Protein AF-A0A2N2JL51-F1 (afdb_monomer_lite)

Structure (mmCIF, N/CA/C/O backbone):
data_AF-A0A2N2JL51-F1
#
_entry.id   AF-A0A2N2JL51-F1
#
loop_
_atom_site.group_PDB
_atom_site.id
_atom_site.type_symbol
_atom_site.label_atom_id
_atom_site.label_alt_id
_atom_site.label_comp_id
_atom_site.label_asym_id
_atom_site.label_entity_id
_atom_site.label_seq_id
_atom_site.pdbx_PDB_ins_code
_atom_site.Cartn_x
_atom_site.Cartn_y
_atom_site.Cartn_z
_atom_site.occupancy
_atom_site.B_iso_or_equiv
_atom_site.auth_seq_id
_atom_site.auth_comp_id
_atom_site.auth_asym_id
_atom_site.auth_atom_id
_atom_site.pdbx_PDB_model_num
ATOM 1 N N . MET A 1 1 ? 64.565 2.485 -57.065 1.00 36.78 1 MET A N 1
ATOM 2 C CA . MET A 1 1 ? 64.416 1.059 -57.432 1.00 36.78 1 MET A CA 1
ATOM 3 C C . MET A 1 1 ? 64.479 0.222 -56.162 1.00 36.78 1 MET A C 1
ATOM 5 O O . MET A 1 1 ? 65.496 0.308 -55.495 1.00 36.78 1 MET A O 1
ATOM 9 N N . ARG A 1 2 ? 63.431 -0.587 -55.914 1.00 36.38 2 ARG A N 1
ATOM 10 C CA . ARG A 1 2 ? 63.357 -1.760 -55.004 1.00 36.38 2 ARG A CA 1
ATOM 11 C C . ARG A 1 2 ? 63.471 -1.480 -53.488 1.00 36.38 2 ARG A C 1
ATOM 13 O O . ARG A 1 2 ? 64.377 -0.791 -53.063 1.00 36.38 2 ARG A O 1
ATOM 20 N N . THR A 1 3 ? 62.627 -1.996 -52.593 1.00 43.41 3 THR A N 1
ATOM 21 C CA . THR A 1 3 ? 61.456 -2.893 -52.692 1.00 43.41 3 THR A CA 1
ATOM 22 C C . THR A 1 3 ? 60.742 -2.879 -51.337 1.00 43.41 3 THR A C 1
ATOM 24 O O . THR A 1 3 ? 61.367 -3.139 -50.314 1.00 43.41 3 THR A O 1
ATOM 27 N N . THR A 1 4 ? 59.436 -2.643 -51.347 1.00 49.88 4 THR A N 1
ATOM 28 C CA . THR A 1 4 ? 58.476 -2.969 -50.286 1.00 49.88 4 THR A CA 1
ATOM 29 C C . THR A 1 4 ? 58.159 -4.474 -50.321 1.00 49.88 4 THR A C 1
ATOM 31 O O . T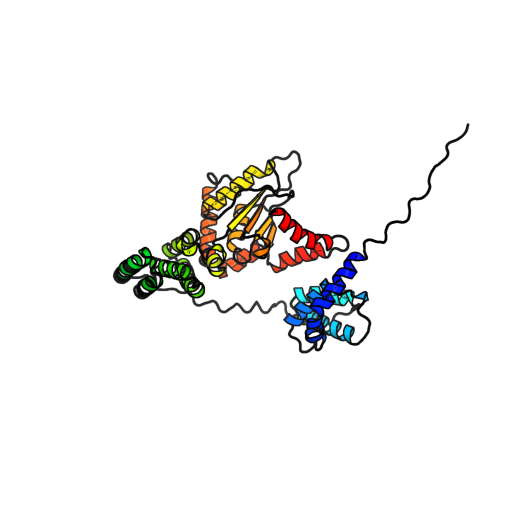HR A 1 4 ? 57.905 -5.022 -51.393 1.00 49.88 4 THR A O 1
ATOM 34 N N . ARG A 1 5 ? 58.168 -5.148 -49.163 1.00 48.03 5 ARG A N 1
ATOM 35 C CA . ARG A 1 5 ? 57.557 -6.476 -48.924 1.00 48.03 5 ARG A CA 1
ATOM 36 C C . ARG A 1 5 ? 56.893 -6.420 -47.543 1.00 48.03 5 ARG A C 1
ATOM 38 O O . ARG A 1 5 ? 57.585 -6.190 -46.562 1.00 48.03 5 ARG A O 1
ATOM 45 N N . THR A 1 6 ? 55.573 -6.278 -47.453 1.00 47.25 6 THR A N 1
ATOM 46 C CA . THR A 1 6 ? 54.541 -7.339 -47.414 1.00 47.25 6 THR A CA 1
ATOM 47 C C . THR A 1 6 ? 54.755 -8.347 -46.281 1.00 47.25 6 THR A C 1
ATOM 49 O O . THR A 1 6 ? 55.513 -9.300 -46.430 1.00 47.25 6 THR A O 1
ATOM 52 N N . LEU A 1 7 ? 54.029 -8.154 -45.176 1.00 35.88 7 LEU A N 1
ATOM 53 C CA . LEU A 1 7 ? 53.764 -9.163 -44.149 1.00 35.88 7 LEU A CA 1
ATOM 54 C C . LEU A 1 7 ? 52.253 -9.165 -43.893 1.00 35.88 7 LEU A C 1
ATOM 56 O O . LEU A 1 7 ? 51.702 -8.240 -43.305 1.00 35.88 7 LEU A O 1
ATOM 60 N N . LEU A 1 8 ? 51.591 -10.188 -44.422 1.00 40.94 8 LEU A N 1
ATOM 61 C CA . LEU A 1 8 ? 50.174 -10.488 -44.255 1.00 40.94 8 LEU A CA 1
ATOM 62 C C . LEU A 1 8 ? 50.117 -12.007 -44.101 1.00 40.94 8 LEU A C 1
ATOM 64 O O . LEU A 1 8 ? 50.312 -12.726 -45.077 1.00 40.94 8 LEU A O 1
ATOM 68 N N . ALA A 1 9 ? 49.945 -12.496 -42.874 1.00 38.00 9 ALA A N 1
ATOM 69 C CA . ALA A 1 9 ? 49.656 -13.901 -42.626 1.00 38.00 9 ALA A CA 1
ATOM 70 C C . ALA A 1 9 ? 48.946 -14.094 -41.277 1.00 38.00 9 ALA A C 1
ATOM 72 O O . ALA A 1 9 ? 49.481 -13.781 -40.217 1.00 38.00 9 ALA A O 1
ATOM 73 N N . THR A 1 10 ? 47.749 -14.676 -41.389 1.00 39.31 10 THR A N 1
ATOM 74 C CA . THR A 1 10 ? 47.102 -15.619 -40.460 1.00 39.31 10 THR A CA 1
ATOM 75 C C . THR A 1 10 ? 46.701 -15.145 -39.059 1.00 39.31 10 THR A C 1
ATOM 77 O O . THR A 1 10 ? 47.411 -15.358 -38.083 1.00 39.31 10 THR A O 1
ATOM 80 N N . ALA A 1 11 ? 45.455 -14.673 -38.950 1.00 37.19 11 ALA A N 1
ATOM 81 C CA . ALA A 1 11 ? 44.631 -14.808 -37.747 1.00 37.19 11 ALA A CA 1
ATOM 82 C C . ALA A 1 11 ? 43.211 -15.237 -38.157 1.00 37.19 11 ALA A C 1
ATOM 84 O O . ALA A 1 11 ? 42.345 -14.406 -38.412 1.00 37.19 11 ALA A O 1
ATOM 85 N N . ALA A 1 12 ? 42.981 -16.545 -38.276 1.00 45.06 12 ALA A N 1
ATOM 86 C CA . ALA A 1 12 ? 41.650 -17.111 -38.480 1.00 45.06 12 ALA A CA 1
ATOM 87 C C . ALA A 1 12 ? 41.613 -18.534 -37.914 1.00 45.06 12 ALA A C 1
ATOM 89 O O . ALA A 1 12 ? 41.977 -19.458 -38.623 1.00 45.06 12 ALA A O 1
ATOM 90 N N . THR A 1 13 ? 41.219 -18.666 -36.642 1.00 44.78 13 THR A N 1
ATOM 91 C CA . THR A 1 13 ? 40.458 -19.793 -36.051 1.00 44.78 13 THR A CA 1
ATOM 92 C C . THR A 1 13 ? 40.455 -19.638 -34.530 1.00 44.78 13 THR A C 1
ATOM 94 O O . THR A 1 13 ? 41.316 -20.187 -33.858 1.00 44.78 13 THR A O 1
ATOM 97 N N . LEU A 1 14 ? 39.505 -18.884 -33.970 1.00 39.34 14 LEU A N 1
ATOM 98 C CA . LEU A 1 14 ? 39.049 -19.066 -32.584 1.00 39.34 14 LEU A CA 1
ATOM 99 C C . LEU A 1 14 ? 37.713 -18.328 -32.416 1.00 39.34 14 LEU A C 1
ATOM 101 O O . LEU A 1 14 ? 37.650 -17.171 -32.017 1.00 39.34 14 LEU A O 1
ATOM 105 N N . GLY A 1 15 ? 36.626 -18.976 -32.825 1.00 39.81 15 GLY A N 1
ATOM 106 C CA . GLY A 1 15 ? 35.302 -18.356 -32.824 1.00 39.81 15 GLY A CA 1
ATOM 107 C C . GLY A 1 15 ? 34.184 -19.374 -32.985 1.00 39.81 15 GLY A C 1
ATOM 108 O O . GLY A 1 15 ? 33.362 -19.221 -33.876 1.00 39.81 15 GLY A O 1
ATOM 109 N N . ALA A 1 16 ? 34.184 -20.441 -32.179 1.00 41.47 16 ALA A N 1
ATOM 110 C CA . ALA A 1 16 ? 33.113 -21.446 -32.205 1.00 41.47 16 ALA A CA 1
ATOM 111 C C . ALA A 1 16 ? 32.874 -22.183 -30.867 1.00 41.47 16 ALA A C 1
ATOM 113 O O . ALA A 1 16 ? 32.281 -23.253 -30.872 1.00 41.47 16 ALA A O 1
ATOM 114 N N . LEU A 1 17 ? 33.314 -21.655 -29.713 1.00 41.62 17 LEU A N 1
ATOM 115 C CA . LEU A 1 17 ? 33.307 -22.427 -28.450 1.00 41.62 17 LEU A CA 1
ATOM 116 C C . LEU A 1 17 ? 32.529 -21.812 -27.273 1.00 41.62 17 LEU A C 1
ATOM 118 O O . LEU A 1 17 ? 32.626 -22.314 -26.161 1.00 41.62 17 LEU A O 1
ATOM 122 N N . VAL A 1 18 ? 31.715 -20.771 -27.489 1.00 43.12 18 VAL A N 1
ATOM 123 C CA . VAL A 1 18 ? 30.963 -20.115 -26.388 1.00 43.12 18 VAL A CA 1
ATOM 124 C C . VAL A 1 18 ? 29.450 -20.408 -26.407 1.00 43.12 18 VAL A C 1
ATOM 126 O O . VAL A 1 18 ? 28.757 -20.095 -25.449 1.00 43.12 18 VAL A O 1
ATOM 129 N N . LEU A 1 19 ? 28.919 -21.096 -27.426 1.00 42.19 19 LEU A N 1
ATOM 130 C CA . LEU A 1 19 ? 27.486 -21.447 -27.483 1.00 42.19 19 LEU A CA 1
ATOM 131 C C . LEU A 1 19 ? 27.122 -22.768 -26.770 1.00 42.19 19 LEU A C 1
ATOM 133 O O . LEU A 1 19 ? 25.945 -23.046 -26.581 1.00 42.19 19 LEU A O 1
ATOM 137 N N . GLY A 1 20 ? 28.102 -23.575 -26.341 1.00 45.81 20 GLY A N 1
ATOM 138 C CA . GLY A 1 20 ? 27.842 -24.895 -25.740 1.00 45.81 20 GLY A CA 1
ATOM 139 C C . GLY A 1 20 ? 27.508 -24.889 -24.241 1.00 45.81 20 GLY A C 1
ATOM 140 O O . GLY A 1 20 ? 26.856 -25.808 -23.752 1.00 45.81 20 GLY A O 1
ATOM 141 N N . ALA A 1 21 ? 27.925 -23.864 -23.488 1.00 52.28 21 ALA A N 1
ATOM 142 C CA . ALA A 1 21 ? 27.789 -23.869 -22.025 1.00 52.28 21 ALA A CA 1
ATOM 143 C C . ALA A 1 21 ? 26.347 -23.625 -21.537 1.00 52.28 21 ALA A C 1
ATOM 145 O O . ALA A 1 21 ? 25.979 -24.084 -20.453 1.00 52.28 21 ALA A O 1
ATOM 146 N N . THR A 1 22 ? 25.525 -22.935 -22.333 1.00 56.53 22 THR A N 1
ATOM 147 C CA . THR A 1 22 ? 24.141 -22.588 -21.973 1.00 56.53 22 THR A CA 1
ATOM 148 C C . THR A 1 22 ? 23.173 -23.753 -22.172 1.00 56.53 22 THR A C 1
ATOM 150 O O . THR A 1 22 ? 22.298 -23.951 -21.335 1.00 56.53 22 THR A O 1
ATOM 153 N N . ALA A 1 23 ? 23.361 -24.569 -23.215 1.00 59.94 23 ALA A N 1
ATOM 154 C CA . ALA A 1 23 ? 22.504 -25.728 -23.486 1.00 59.94 23 ALA A CA 1
ATOM 155 C C . ALA A 1 23 ? 22.634 -26.805 -22.391 1.00 59.94 23 ALA A C 1
ATOM 157 O O . ALA A 1 23 ? 21.638 -27.300 -21.869 1.00 59.94 23 ALA A O 1
ATOM 158 N N . ALA A 1 24 ? 23.865 -27.075 -21.937 1.00 64.75 24 ALA A N 1
ATOM 159 C CA . ALA A 1 24 ? 24.131 -28.074 -20.899 1.00 64.75 24 ALA A CA 1
ATOM 160 C C . ALA A 1 24 ? 23.534 -27.725 -19.517 1.00 64.75 24 ALA A C 1
ATOM 162 O O . ALA A 1 24 ? 23.278 -28.619 -18.712 1.00 64.75 24 ALA A O 1
ATOM 163 N N . HIS A 1 25 ? 23.324 -26.437 -19.215 1.00 67.44 25 HIS A N 1
ATOM 164 C CA . HIS A 1 25 ? 22.683 -26.007 -17.964 1.00 67.44 25 HIS A CA 1
ATOM 165 C C . HIS A 1 25 ? 21.154 -26.019 -18.054 1.00 67.44 25 HIS A C 1
ATOM 167 O O . HIS A 1 25 ? 20.496 -26.273 -17.047 1.00 67.44 25 HIS A O 1
ATOM 173 N N . ALA A 1 26 ? 20.593 -25.770 -19.240 1.00 70.25 26 ALA A N 1
ATOM 174 C CA . ALA A 1 26 ? 19.154 -25.839 -19.474 1.00 70.25 26 ALA A CA 1
ATOM 175 C C . ALA A 1 26 ? 18.635 -27.280 -19.306 1.00 70.25 26 ALA A C 1
ATOM 177 O O . ALA A 1 26 ? 17.744 -27.509 -18.488 1.00 70.25 26 ALA A O 1
ATOM 178 N N . SER A 1 27 ? 19.300 -28.253 -19.944 1.00 74.06 27 SER A N 1
ATOM 179 C CA . SER A 1 27 ? 18.948 -29.683 -19.877 1.00 74.06 27 SER A CA 1
ATOM 180 C C . SER A 1 27 ? 18.892 -30.223 -18.433 1.00 74.06 27 SER A C 1
ATOM 182 O O . SER A 1 27 ? 17.893 -30.806 -18.018 1.00 74.06 27 SER A O 1
ATOM 184 N N . LYS A 1 28 ? 19.878 -29.891 -17.583 1.00 80.81 28 LYS A N 1
ATOM 185 C CA . LYS A 1 28 ? 19.882 -30.313 -16.164 1.00 80.81 28 LYS A CA 1
ATOM 186 C C . LYS A 1 28 ? 18.713 -29.767 -15.340 1.00 80.81 28 LYS A C 1
ATOM 188 O O . LYS A 1 28 ? 18.294 -30.401 -14.372 1.00 80.81 28 LYS A O 1
ATOM 193 N N . ASN A 1 29 ? 18.222 -28.570 -15.661 1.00 77.25 29 ASN A N 1
ATOM 194 C CA . ASN A 1 29 ? 17.061 -28.008 -14.971 1.00 77.25 29 ASN A CA 1
ATOM 195 C C . ASN A 1 29 ? 15.773 -28.697 -15.425 1.00 77.25 29 ASN A C 1
ATOM 197 O O . ASN A 1 29 ? 14.886 -28.906 -14.598 1.00 77.25 29 ASN A O 1
ATOM 201 N N . TRP A 1 30 ? 15.689 -29.104 -16.694 1.00 87.12 30 TRP A N 1
ATOM 202 C CA . TRP A 1 30 ? 14.574 -29.921 -17.152 1.00 87.12 30 TRP A CA 1
ATOM 203 C C . TRP A 1 30 ? 14.532 -31.273 -16.437 1.00 87.12 30 TRP A C 1
ATOM 205 O O . TRP A 1 30 ? 13.491 -31.618 -15.897 1.00 87.12 30 TRP A O 1
ATOM 215 N N . ASP A 1 31 ? 15.653 -31.980 -16.293 1.00 86.06 31 ASP A N 1
ATOM 216 C CA . ASP A 1 31 ? 15.679 -33.257 -15.556 1.00 86.06 31 ASP A CA 1
ATOM 217 C C . ASP A 1 31 ? 15.156 -33.126 -14.116 1.00 86.06 31 ASP A C 1
ATOM 219 O O . ASP A 1 31 ? 14.521 -34.032 -13.575 1.00 86.06 31 ASP A O 1
ATOM 223 N N . LYS A 1 32 ? 15.410 -31.975 -13.482 1.00 83.50 32 LYS A N 1
ATOM 224 C CA . LYS A 1 32 ? 15.009 -31.710 -12.099 1.00 83.50 32 LYS A CA 1
ATOM 225 C C . LYS A 1 32 ? 13.526 -31.367 -11.950 1.00 83.50 32 LYS A C 1
ATOM 227 O O . LYS A 1 32 ? 12.932 -31.727 -10.937 1.00 83.50 32 LYS A O 1
ATOM 232 N N . TYR A 1 33 ? 12.950 -30.630 -12.899 1.00 79.25 33 TYR A N 1
ATOM 233 C CA . TYR A 1 33 ? 11.607 -30.049 -12.752 1.00 79.25 33 TYR A CA 1
ATOM 234 C C . TYR A 1 33 ? 10.585 -30.574 -13.776 1.00 79.25 33 TYR A C 1
ATOM 236 O O . TYR A 1 33 ? 9.382 -30.496 -13.546 1.00 79.25 33 TYR A O 1
ATOM 244 N N . GLY A 1 34 ? 11.044 -31.117 -14.899 1.00 85.38 34 GLY A N 1
ATOM 245 C CA . GLY A 1 34 ? 10.236 -31.579 -16.028 1.00 85.38 34 GLY A CA 1
ATOM 246 C C . GLY A 1 34 ? 9.493 -32.888 -15.774 1.00 85.38 34 GLY A C 1
ATOM 247 O O . GLY A 1 34 ? 8.445 -33.109 -16.375 1.00 85.38 34 GLY A O 1
ATOM 248 N N . GLY A 1 35 ? 9.953 -33.717 -14.828 1.00 88.81 35 GLY A N 1
ATOM 249 C CA . GLY A 1 35 ? 9.317 -35.004 -14.513 1.00 88.81 35 GLY A CA 1
ATOM 250 C C . GLY A 1 35 ? 7.835 -34.884 -14.136 1.00 88.81 35 GLY A C 1
ATOM 251 O O . GLY A 1 35 ? 7.012 -35.677 -14.595 1.00 88.81 35 GLY A O 1
ATOM 252 N N . ASP A 1 36 ? 7.465 -33.846 -13.382 1.00 87.75 36 ASP A N 1
ATOM 253 C CA . ASP A 1 36 ? 6.063 -33.576 -13.037 1.00 87.75 36 ASP A CA 1
ATOM 254 C C . ASP A 1 36 ? 5.238 -33.190 -14.273 1.00 87.75 36 ASP A C 1
ATOM 256 O O . ASP A 1 36 ? 4.070 -33.562 -14.395 1.00 87.75 36 ASP A O 1
ATOM 260 N N . CYS A 1 37 ? 5.843 -32.474 -15.222 1.00 92.56 37 CYS A N 1
ATOM 261 C CA . CYS A 1 37 ? 5.200 -32.108 -16.478 1.00 92.56 37 CYS A CA 1
ATOM 262 C C . CYS A 1 37 ? 5.008 -33.316 -17.396 1.00 92.56 37 CYS A C 1
ATOM 264 O O . CYS A 1 37 ? 3.926 -33.478 -17.966 1.00 92.56 37 CYS A O 1
ATOM 266 N N . ASP A 1 38 ? 5.995 -34.207 -17.454 1.00 92.56 38 ASP A N 1
ATOM 267 C CA . ASP A 1 38 ? 5.938 -35.441 -18.235 1.00 92.56 38 ASP A CA 1
ATOM 268 C C . ASP A 1 38 ? 4.896 -36.428 -17.702 1.00 92.56 38 ASP A C 1
ATOM 270 O O . ASP A 1 38 ? 4.267 -37.137 -18.490 1.00 92.56 38 ASP A O 1
ATOM 274 N N . GLN A 1 39 ? 4.689 -36.472 -16.381 1.00 90.38 39 GLN A N 1
ATOM 275 C CA . GLN A 1 39 ? 3.696 -37.347 -15.748 1.00 90.38 39 GLN A CA 1
ATOM 276 C C . GLN A 1 39 ? 2.293 -36.737 -15.659 1.00 90.38 39 GLN A C 1
ATOM 278 O O . GLN A 1 39 ? 1.328 -37.491 -15.515 1.00 90.38 39 GLN A O 1
ATOM 283 N N . ALA A 1 40 ? 2.166 -35.412 -15.760 1.00 91.00 40 ALA A N 1
ATOM 284 C CA . ALA A 1 40 ? 0.887 -34.712 -15.720 1.00 91.00 40 ALA A CA 1
ATOM 285 C C . ALA A 1 40 ? 0.507 -34.146 -17.096 1.00 91.00 40 ALA A C 1
ATOM 287 O O . ALA A 1 40 ? -0.172 -34.817 -17.876 1.00 91.00 40 ALA A O 1
ATOM 288 N N . ALA A 1 41 ? 0.949 -32.920 -17.396 1.00 93.25 41 ALA A N 1
ATOM 289 C CA . ALA A 1 41 ? 0.523 -32.151 -18.566 1.00 93.25 41 ALA A CA 1
ATOM 290 C C . ALA A 1 41 ? 0.774 -32.878 -19.894 1.00 93.25 41 ALA A C 1
ATOM 292 O O . ALA A 1 41 ? -0.083 -32.853 -20.772 1.00 93.25 41 ALA A O 1
ATOM 293 N N . PHE A 1 42 ? 1.923 -33.543 -20.038 1.00 95.75 42 PHE A N 1
ATOM 294 C CA . PHE A 1 42 ? 2.327 -34.200 -21.283 1.00 95.75 42 PHE A CA 1
ATOM 295 C C . PHE A 1 42 ? 2.018 -35.699 -21.303 1.00 95.75 42 PHE A C 1
ATOM 297 O O . PHE A 1 42 ? 2.192 -36.351 -22.327 1.00 95.75 42 PHE A O 1
ATOM 304 N N . LYS A 1 43 ? 1.545 -36.292 -20.202 1.00 95.94 43 LYS A N 1
ATOM 305 C CA . LYS A 1 43 ? 1.073 -37.685 -20.218 1.00 95.94 43 LYS A CA 1
ATOM 306 C C . LYS A 1 43 ? -0.291 -37.801 -20.878 1.00 95.94 43 LYS A C 1
ATOM 308 O O . LYS A 1 43 ? -0.485 -38.659 -21.733 1.00 95.94 43 LYS A O 1
ATOM 313 N N . SER A 1 44 ? -1.192 -36.904 -20.488 1.00 95.38 44 SER A N 1
ATOM 314 C CA . SER A 1 44 ? -2.586 -36.890 -20.925 1.00 95.38 44 SER A CA 1
ATOM 315 C C . SER A 1 44 ? -3.008 -35.455 -21.262 1.00 95.38 44 SER A C 1
ATOM 317 O O . SER A 1 44 ? -3.777 -34.844 -20.509 1.00 95.38 44 SER A O 1
ATOM 319 N N . PRO A 1 45 ? -2.486 -34.891 -22.369 1.00 96.12 45 PRO A N 1
ATOM 320 C CA . PRO A 1 45 ? -2.686 -33.486 -22.716 1.00 96.12 45 PRO A CA 1
ATOM 321 C C . PRO A 1 45 ? -4.155 -33.109 -22.895 1.00 96.12 45 PRO A C 1
ATOM 323 O O . PRO A 1 45 ? -4.519 -31.981 -22.587 1.00 96.12 45 PRO A O 1
ATOM 326 N N . ASP A 1 46 ? -5.016 -34.042 -23.300 1.00 95.38 46 ASP A N 1
ATOM 327 C CA . ASP A 1 46 ? -6.445 -33.784 -23.519 1.00 95.38 46 ASP A CA 1
ATOM 328 C C . ASP A 1 46 ? -7.234 -33.573 -22.219 1.00 95.38 46 ASP A C 1
ATOM 330 O O . ASP A 1 46 ? -8.251 -32.883 -22.210 1.00 95.38 46 ASP A O 1
ATOM 334 N N . THR A 1 47 ? -6.761 -34.138 -21.104 1.00 94.31 47 THR A N 1
ATOM 335 C CA . THR A 1 47 ? -7.473 -34.118 -19.815 1.00 94.31 47 THR A CA 1
ATOM 336 C C . THR A 1 47 ? -6.802 -33.251 -18.757 1.00 94.31 47 THR A C 1
ATOM 338 O O . THR A 1 47 ? -7.409 -32.972 -17.727 1.00 94.31 47 THR A O 1
ATOM 341 N N . ALA A 1 48 ? -5.550 -32.838 -18.967 1.00 93.81 48 ALA A N 1
ATOM 342 C CA . ALA A 1 48 ? -4.832 -32.004 -18.009 1.00 93.81 48 ALA A CA 1
ATOM 343 C C . ALA A 1 48 ? -5.499 -30.623 -17.834 1.00 93.81 48 ALA A C 1
ATOM 345 O O . ALA A 1 48 ? -6.112 -30.087 -18.757 1.00 93.81 48 ALA A O 1
ATOM 346 N N . ASP A 1 49 ? -5.388 -30.023 -16.651 1.00 93.56 49 ASP A N 1
ATOM 347 C CA . ASP A 1 49 ? -5.859 -28.651 -16.432 1.00 93.56 49 ASP A CA 1
ATOM 348 C C . ASP A 1 49 ? -5.026 -27.667 -17.275 1.00 93.56 49 ASP A C 1
ATOM 350 O O . ASP A 1 49 ? -3.796 -27.774 -17.326 1.00 93.56 49 ASP A O 1
ATOM 354 N N . ILE A 1 50 ? -5.677 -26.699 -17.929 1.00 94.19 50 ILE A N 1
ATOM 355 C CA . ILE A 1 50 ? -4.999 -25.762 -18.836 1.00 94.19 50 ILE A CA 1
ATOM 356 C C . ILE A 1 50 ? -3.923 -24.932 -18.124 1.00 94.19 50 ILE A C 1
ATOM 358 O O . ILE A 1 50 ? -2.885 -24.654 -18.714 1.00 94.19 50 ILE A O 1
ATOM 362 N N . LYS A 1 51 ? -4.099 -24.613 -16.834 1.00 89.12 51 LYS A N 1
ATOM 363 C CA . LYS A 1 51 ? -3.101 -23.890 -16.029 1.00 89.12 51 LYS A CA 1
ATOM 364 C C . LYS A 1 51 ? -1.878 -24.753 -15.738 1.00 89.12 51 LYS A C 1
ATOM 366 O O . LYS A 1 51 ? -0.761 -24.243 -15.656 1.00 89.12 51 LYS A O 1
ATOM 371 N N . VAL A 1 52 ? -2.075 -26.064 -15.583 1.00 92.94 52 VAL A N 1
ATOM 372 C CA . VAL A 1 52 ? -0.974 -27.022 -15.412 1.00 92.94 52 VAL A CA 1
ATOM 373 C C . VAL A 1 52 ? -0.195 -27.153 -16.719 1.00 92.94 52 VAL A C 1
ATOM 375 O O . VAL A 1 52 ? 1.034 -27.113 -16.683 1.00 92.94 52 VAL A O 1
ATOM 378 N N . ILE A 1 53 ? -0.892 -27.222 -17.861 1.00 95.88 53 ILE A N 1
ATOM 379 C CA . ILE A 1 53 ? -0.261 -27.185 -19.186 1.00 95.88 53 ILE A CA 1
ATOM 380 C C . ILE A 1 53 ? 0.520 -25.877 -19.361 1.00 95.88 53 ILE A C 1
ATOM 382 O O . ILE A 1 53 ? 1.706 -25.939 -19.664 1.00 95.88 53 ILE A O 1
ATOM 386 N N . ALA A 1 54 ? -0.084 -24.716 -19.092 1.00 94.50 54 ALA A N 1
ATOM 387 C CA . ALA A 1 54 ? 0.555 -23.402 -19.205 1.00 94.50 54 ALA A CA 1
ATOM 388 C C . ALA A 1 54 ? 1.883 -23.329 -18.441 1.00 94.50 54 ALA A C 1
ATOM 390 O O . ALA A 1 54 ? 2.929 -23.006 -19.007 1.00 94.50 54 ALA A O 1
ATOM 391 N N . ARG A 1 55 ? 1.863 -23.712 -17.157 1.00 92.25 55 ARG A N 1
ATOM 392 C CA . ARG A 1 55 ? 3.067 -23.778 -16.319 1.00 92.25 55 ARG A CA 1
ATOM 393 C C . ARG A 1 55 ? 4.131 -24.691 -16.932 1.00 92.25 55 ARG A C 1
ATOM 395 O O . ARG A 1 55 ? 5.297 -24.310 -16.995 1.00 92.25 55 ARG A O 1
ATOM 402 N N . CYS A 1 56 ? 3.730 -25.877 -17.381 1.00 95.06 56 CYS A N 1
ATOM 403 C CA . CYS A 1 56 ? 4.645 -26.863 -17.943 1.00 95.06 56 CYS A CA 1
ATOM 404 C C . CYS A 1 56 ? 5.239 -26.443 -19.284 1.00 95.06 56 CYS A C 1
ATOM 406 O O . CYS A 1 56 ? 6.426 -26.654 -19.501 1.00 95.06 56 CYS A O 1
ATOM 408 N N . VAL A 1 57 ? 4.464 -25.796 -20.153 1.00 95.56 57 VAL A N 1
ATOM 409 C CA . VAL A 1 57 ? 4.961 -25.280 -21.432 1.00 95.56 57 VAL A CA 1
ATOM 410 C C . VAL A 1 57 ? 5.951 -24.139 -21.217 1.00 95.56 57 VAL A C 1
ATOM 412 O O . VAL A 1 57 ? 6.988 -24.133 -21.868 1.00 95.56 57 VAL A O 1
ATOM 415 N N . ARG A 1 58 ? 5.709 -23.225 -20.268 1.00 90.19 58 ARG A N 1
ATOM 416 C CA . ARG A 1 58 ? 6.679 -22.162 -19.933 1.00 90.19 58 ARG A CA 1
ATOM 417 C C . ARG A 1 58 ? 7.996 -22.736 -19.408 1.00 90.19 58 ARG A C 1
ATOM 419 O O . ARG A 1 58 ? 9.066 -22.291 -19.805 1.00 90.19 58 ARG A O 1
ATOM 426 N N . MET A 1 59 ? 7.929 -23.754 -18.548 1.00 86.62 59 MET A N 1
ATOM 427 C CA . MET A 1 59 ? 9.128 -24.468 -18.090 1.00 86.62 59 MET A CA 1
ATOM 428 C C . MET A 1 59 ? 9.837 -25.203 -19.230 1.00 86.62 59 MET A C 1
ATOM 430 O O . MET A 1 59 ? 11.064 -25.211 -19.284 1.00 86.62 59 MET A O 1
ATOM 434 N N . TRP A 1 60 ? 9.071 -25.825 -20.124 1.00 93.38 60 TRP A N 1
ATOM 435 C CA . TRP A 1 60 ? 9.601 -26.552 -21.270 1.00 93.38 60 TRP A CA 1
ATOM 436 C C . TRP A 1 60 ? 10.311 -25.602 -22.234 1.00 93.38 60 TRP A C 1
ATOM 438 O O . TRP A 1 60 ? 11.439 -25.866 -22.623 1.00 93.38 60 TRP A O 1
ATOM 448 N N . GLU A 1 61 ? 9.714 -24.452 -22.544 1.00 89.44 61 GLU A N 1
ATOM 449 C CA . GLU A 1 61 ? 10.320 -23.422 -23.395 1.00 89.44 61 GLU A CA 1
ATOM 450 C C . GLU A 1 61 ? 11.647 -22.919 -22.797 1.00 89.44 61 GLU A C 1
ATOM 452 O O . GLU A 1 61 ? 12.665 -22.870 -23.497 1.00 89.44 61 GLU A O 1
ATOM 457 N N . ALA A 1 62 ? 11.650 -22.670 -21.481 1.00 84.50 62 ALA A N 1
ATOM 458 C CA . ALA A 1 62 ? 12.796 -22.137 -20.754 1.00 84.50 62 ALA A CA 1
ATOM 459 C C . ALA A 1 62 ? 13.971 -23.120 -20.612 1.00 84.50 62 ALA A C 1
ATOM 461 O O . ALA A 1 62 ? 15.125 -22.685 -20.560 1.00 84.50 62 ALA A O 1
ATOM 462 N N . TYR A 1 63 ? 13.701 -24.425 -20.491 1.00 87.56 63 TYR A N 1
ATOM 463 C CA . TYR A 1 63 ? 14.718 -25.405 -20.089 1.00 87.56 63 TYR A CA 1
ATOM 464 C C . TYR A 1 63 ? 14.938 -26.556 -21.072 1.00 87.56 63 TYR A C 1
ATOM 466 O O . TYR A 1 63 ? 16.033 -27.118 -21.078 1.00 87.56 63 TYR A O 1
ATOM 474 N N . GLN A 1 64 ? 13.960 -26.909 -21.909 1.00 88.88 64 GLN A N 1
ATOM 475 C CA . GLN A 1 64 ? 14.109 -28.036 -22.824 1.00 88.88 64 GLN A CA 1
ATOM 476 C C . GLN A 1 64 ? 14.935 -27.655 -24.058 1.00 88.88 64 GLN A C 1
ATOM 478 O O . GLN A 1 64 ? 14.634 -26.700 -24.785 1.00 88.88 64 GLN A O 1
ATOM 483 N N . ASP A 1 65 ? 15.947 -28.472 -24.354 1.00 87.81 65 ASP A N 1
ATOM 484 C CA . ASP A 1 65 ? 16.606 -28.450 -25.655 1.00 87.81 65 ASP A CA 1
ATOM 485 C C . ASP A 1 65 ? 15.747 -29.203 -26.679 1.00 87.81 65 ASP A C 1
ATOM 487 O O . ASP A 1 65 ? 15.544 -30.417 -26.609 1.00 87.81 65 ASP A O 1
ATOM 491 N N . VAL A 1 66 ? 15.218 -28.462 -27.650 1.00 86.88 66 VAL A N 1
ATOM 492 C CA . VAL A 1 66 ? 14.316 -29.004 -28.672 1.00 86.88 66 VAL A CA 1
ATOM 493 C C . VAL A 1 66 ? 15.041 -29.942 -29.636 1.00 86.88 66 VAL A C 1
ATOM 495 O O . VAL A 1 66 ? 14.408 -30.821 -30.215 1.00 86.88 66 VAL A O 1
ATOM 498 N N . SER A 1 67 ? 16.366 -29.816 -29.771 1.00 83.69 67 SER A N 1
ATOM 499 C CA . SER A 1 67 ? 17.164 -30.738 -30.587 1.00 83.69 67 SER A CA 1
ATOM 500 C C . SER A 1 67 ? 17.248 -32.147 -29.986 1.00 83.69 67 SER A C 1
ATOM 502 O O . SER A 1 67 ? 17.441 -33.117 -30.719 1.00 83.69 67 SER A O 1
ATOM 504 N N . GLU A 1 68 ? 17.030 -32.280 -28.674 1.00 86.88 68 GLU A N 1
ATOM 505 C CA . GLU A 1 68 ? 16.992 -33.567 -27.972 1.00 86.88 68 GLU A CA 1
ATOM 506 C C . GLU A 1 68 ? 15.611 -34.239 -28.041 1.00 86.88 68 GLU A C 1
ATOM 508 O O . GLU A 1 68 ? 15.475 -35.435 -27.766 1.00 86.88 68 GLU A O 1
ATOM 513 N N . VAL A 1 69 ? 14.577 -33.501 -28.460 1.00 88.38 69 VAL A N 1
ATOM 514 C CA . VAL A 1 69 ? 13.209 -34.014 -28.588 1.00 88.38 69 VAL A CA 1
ATOM 515 C C . VAL A 1 69 ? 13.071 -34.778 -29.902 1.00 88.38 69 VAL A C 1
ATOM 517 O O . VAL A 1 69 ? 12.704 -34.239 -30.948 1.00 88.38 69 VAL A O 1
ATOM 520 N N . LYS A 1 70 ? 13.391 -36.071 -29.835 1.00 89.56 70 LYS A N 1
ATOM 521 C CA . LYS A 1 70 ? 13.288 -37.000 -30.966 1.00 89.56 70 LYS A CA 1
ATOM 522 C C . LYS A 1 70 ? 11.839 -37.189 -31.403 1.00 89.56 70 LYS A C 1
ATOM 524 O O . LYS A 1 70 ? 10.922 -37.181 -30.581 1.00 89.56 70 LYS A O 1
ATOM 529 N N . ASP A 1 71 ? 11.652 -37.424 -32.698 1.00 89.44 71 ASP A N 1
ATOM 530 C CA . ASP A 1 71 ? 10.356 -37.833 -33.231 1.00 89.44 71 ASP A CA 1
ATOM 531 C C . ASP A 1 71 ? 9.889 -39.135 -32.562 1.00 89.44 71 ASP A C 1
ATOM 533 O O . ASP A 1 71 ? 10.668 -40.071 -32.366 1.00 89.44 71 ASP A O 1
ATOM 537 N N . GLY A 1 72 ? 8.615 -39.176 -32.173 1.00 92.44 72 GLY A N 1
ATOM 538 C CA . GLY A 1 72 ? 8.021 -40.295 -31.448 1.00 92.44 72 GLY A CA 1
ATOM 539 C C . GLY A 1 72 ? 6.872 -39.864 -30.540 1.00 92.44 72 GLY A C 1
ATOM 540 O O . GLY A 1 72 ? 6.471 -38.700 -30.530 1.00 92.44 72 GLY A O 1
ATOM 541 N N . ASP A 1 73 ? 6.371 -40.816 -29.750 1.00 92.31 73 ASP A N 1
ATOM 542 C CA . ASP A 1 73 ? 5.203 -40.643 -28.873 1.00 92.31 73 ASP A CA 1
ATOM 543 C C . ASP A 1 73 ? 5.331 -39.437 -27.928 1.00 92.31 73 ASP A C 1
ATOM 545 O O . ASP A 1 73 ? 4.405 -38.642 -27.788 1.00 92.31 73 ASP A O 1
ATOM 549 N N . TYR A 1 74 ? 6.509 -39.253 -27.328 1.00 94.31 74 TYR A N 1
ATOM 550 C CA . TYR A 1 74 ? 6.745 -38.136 -26.418 1.00 94.31 74 TYR A CA 1
ATOM 551 C C . TYR A 1 74 ? 6.571 -36.777 -27.108 1.00 94.31 74 TYR A C 1
ATOM 553 O O . TYR A 1 74 ? 5.800 -35.942 -26.636 1.00 94.31 74 TYR A O 1
ATOM 561 N N . LYS A 1 75 ? 7.229 -36.573 -28.259 1.00 95.12 75 LYS A N 1
ATOM 562 C CA . LYS A 1 75 ? 7.120 -35.329 -29.031 1.00 95.12 75 LYS A CA 1
ATOM 563 C C . LYS A 1 75 ? 5.676 -35.060 -29.439 1.00 95.12 75 LYS A C 1
ATOM 565 O O . LYS A 1 75 ? 5.220 -33.930 -29.309 1.00 95.12 75 LYS A O 1
ATOM 570 N N . SER A 1 76 ? 4.943 -36.086 -29.873 1.00 95.81 76 SER A N 1
ATOM 571 C CA . SER A 1 76 ? 3.526 -35.960 -30.225 1.00 95.81 76 SER A CA 1
ATOM 572 C C . SER A 1 76 ? 2.668 -35.503 -29.045 1.00 95.81 76 SER A C 1
ATOM 574 O O . SER A 1 76 ? 1.833 -34.619 -29.216 1.00 95.81 76 SER A O 1
ATOM 576 N N . ARG A 1 77 ? 2.896 -36.036 -27.837 1.00 96.62 77 ARG A N 1
ATOM 577 C CA . ARG A 1 77 ? 2.151 -35.616 -26.641 1.00 96.62 77 ARG A CA 1
ATOM 578 C C . ARG A 1 77 ? 2.494 -34.197 -26.186 1.00 96.62 77 ARG A C 1
ATOM 580 O O . ARG A 1 77 ? 1.596 -33.455 -25.794 1.00 96.62 77 ARG A O 1
ATOM 587 N N . VAL A 1 78 ? 3.766 -33.804 -26.270 1.00 96.31 78 VAL A N 1
ATOM 588 C CA . VAL A 1 78 ? 4.203 -32.425 -25.990 1.00 96.31 78 VAL A CA 1
ATOM 589 C C . VAL A 1 78 ? 3.576 -31.453 -26.991 1.00 96.31 78 VAL A C 1
ATOM 591 O O . VAL A 1 78 ? 2.990 -30.456 -26.578 1.00 96.31 78 VAL A O 1
ATOM 594 N N . VAL A 1 79 ? 3.624 -31.766 -28.292 1.00 96.94 79 VAL A N 1
ATOM 595 C CA . VAL A 1 79 ? 2.965 -30.967 -29.339 1.00 96.94 79 VAL A CA 1
ATOM 596 C C . VAL A 1 79 ? 1.473 -30.834 -29.050 1.00 96.94 79 VAL A C 1
ATOM 598 O O . VAL A 1 79 ? 0.983 -29.713 -29.011 1.00 96.94 79 VAL A O 1
ATOM 601 N N . ALA A 1 80 ? 0.772 -31.930 -28.746 1.00 96.88 80 ALA A N 1
ATOM 602 C CA . ALA A 1 80 ? -0.656 -31.891 -28.429 1.00 96.88 80 ALA A CA 1
ATOM 603 C C . ALA A 1 80 ? -0.969 -31.008 -27.205 1.00 96.88 80 ALA A C 1
ATOM 605 O O . ALA A 1 80 ? -1.923 -30.230 -27.225 1.00 96.88 80 ALA A O 1
ATOM 606 N N . ALA A 1 81 ? -0.145 -31.067 -26.151 1.00 97.31 81 ALA A N 1
ATOM 607 C CA . ALA A 1 81 ? -0.295 -30.200 -24.983 1.00 97.31 81 ALA A CA 1
ATOM 608 C C . ALA A 1 81 ? -0.139 -28.718 -25.350 1.00 97.31 81 ALA A C 1
ATOM 610 O O . ALA A 1 81 ? -0.948 -27.884 -24.941 1.00 97.31 81 ALA A O 1
ATOM 611 N N . ILE A 1 82 ? 0.890 -28.389 -26.135 1.00 97.44 82 ILE A N 1
ATOM 612 C CA . ILE A 1 82 ? 1.180 -27.012 -26.533 1.00 97.44 82 ILE A CA 1
ATOM 613 C C . ILE A 1 82 ? 0.135 -26.501 -27.537 1.00 97.44 82 ILE A C 1
ATOM 615 O O . ILE A 1 82 ? -0.307 -25.366 -27.418 1.00 97.44 82 ILE A O 1
ATOM 619 N N . GLU A 1 83 ? -0.330 -27.318 -28.482 1.00 96.44 83 GLU A N 1
ATOM 620 C CA . GLU A 1 83 ? -1.444 -26.973 -29.377 1.00 96.44 83 GLU A CA 1
ATOM 621 C C . GLU A 1 83 ? -2.725 -26.705 -28.591 1.00 96.44 83 GLU A C 1
ATOM 623 O O . GLU A 1 83 ? -3.429 -25.730 -28.858 1.00 96.44 83 GLU A O 1
ATOM 628 N N . ARG A 1 84 ? -3.008 -27.512 -27.565 1.00 94.75 84 ARG A N 1
ATOM 629 C CA . ARG A 1 84 ? -4.145 -27.263 -26.681 1.00 94.75 84 ARG A CA 1
ATOM 630 C C . ARG A 1 84 ? -3.982 -25.958 -25.909 1.00 94.75 84 ARG A C 1
ATOM 632 O O . ARG A 1 84 ? -4.950 -25.206 -25.809 1.00 94.75 84 ARG A O 1
ATOM 639 N N . LEU A 1 85 ? -2.781 -25.661 -25.413 1.00 94.81 85 LEU A N 1
ATOM 640 C CA . LEU A 1 85 ? -2.475 -24.371 -24.794 1.00 94.81 85 LEU A CA 1
ATOM 641 C C . LEU A 1 85 ? -2.643 -23.213 -25.780 1.00 94.81 85 LEU A C 1
ATOM 643 O O . LEU A 1 85 ? -3.208 -22.188 -25.425 1.00 94.81 85 LEU A O 1
ATOM 647 N N . TYR A 1 86 ? -2.231 -23.393 -27.032 1.00 93.94 86 TYR A N 1
ATOM 648 C CA . TYR A 1 86 ? -2.423 -22.404 -28.084 1.00 93.94 86 TYR A CA 1
ATOM 649 C C . TYR A 1 86 ? -3.907 -22.117 -28.334 1.00 93.94 86 TYR A C 1
ATOM 651 O O . TYR A 1 86 ? -4.309 -20.960 -28.455 1.00 93.94 86 TYR A O 1
ATOM 659 N N . VAL A 1 87 ? -4.734 -23.163 -28.393 1.00 92.62 87 VAL A N 1
ATOM 660 C CA . VAL A 1 87 ? -6.170 -23.047 -28.680 1.00 92.62 87 VAL A CA 1
ATOM 661 C C . VAL A 1 87 ? -6.968 -22.532 -27.480 1.00 92.62 87 VAL A C 1
ATOM 663 O O . VAL A 1 87 ? -7.849 -21.697 -27.662 1.00 92.62 87 VAL A O 1
ATOM 666 N N . GLN A 1 88 ? -6.693 -23.038 -26.276 1.00 90.88 88 GLN A N 1
ATOM 667 C CA . GLN A 1 88 ? -7.526 -22.830 -25.081 1.00 90.88 88 GLN A CA 1
ATOM 668 C C . GLN A 1 88 ? -6.920 -21.856 -24.065 1.00 90.88 88 GLN A C 1
ATOM 670 O O . GLN A 1 88 ? -7.633 -21.395 -23.174 1.00 90.88 88 GLN A O 1
ATOM 675 N N . GLY A 1 89 ? -5.621 -21.576 -24.161 1.00 90.38 89 GLY A N 1
ATOM 676 C CA . GLY A 1 89 ? -4.940 -20.607 -23.315 1.00 90.38 89 GLY A CA 1
ATOM 677 C C . GLY A 1 89 ? -5.347 -19.174 -23.644 1.00 90.38 89 GLY A C 1
ATOM 678 O O . GLY A 1 89 ? -5.869 -18.869 -24.726 1.00 90.38 89 GLY A O 1
ATOM 679 N N . ASP A 1 90 ? -5.082 -18.283 -22.692 1.00 86.06 90 ASP A N 1
ATOM 680 C CA . ASP A 1 90 ? -5.177 -16.848 -22.938 1.00 86.06 90 ASP A CA 1
ATOM 681 C C . ASP A 1 90 ? -4.172 -16.401 -24.019 1.00 86.06 90 ASP A C 1
ATOM 683 O O . ASP A 1 90 ? -3.403 -17.192 -24.570 1.00 86.06 90 ASP A O 1
ATOM 687 N N . ASP A 1 91 ? -4.214 -15.127 -24.403 1.00 83.06 91 ASP A N 1
ATOM 688 C CA . ASP A 1 91 ? -3.352 -14.618 -25.474 1.00 83.06 91 ASP A CA 1
ATOM 689 C C . ASP A 1 91 ? -1.855 -14.746 -25.155 1.00 83.06 91 ASP A C 1
ATOM 691 O O . ASP A 1 91 ? -1.062 -14.979 -26.073 1.00 83.06 91 ASP A O 1
ATOM 695 N N . LYS A 1 92 ? -1.476 -14.685 -23.870 1.00 81.75 92 LYS A N 1
ATOM 696 C CA . LYS A 1 92 ? -0.092 -14.867 -23.423 1.00 81.75 92 LYS A CA 1
ATOM 697 C C . LYS A 1 92 ? 0.333 -16.319 -23.594 1.00 81.75 92 LYS A C 1
ATOM 699 O O . LYS A 1 92 ? 1.334 -16.603 -24.251 1.00 81.75 92 LYS A O 1
ATOM 704 N N . ASP A 1 93 ? -0.456 -17.243 -23.063 1.00 92.25 93 ASP A N 1
ATOM 705 C CA . ASP A 1 93 ? -0.214 -18.675 -23.188 1.00 92.25 93 ASP A CA 1
ATOM 706 C C . ASP A 1 93 ? -0.184 -19.123 -24.650 1.00 92.25 93 ASP A C 1
ATOM 708 O O . ASP A 1 93 ? 0.659 -19.936 -25.030 1.00 92.25 93 ASP A O 1
ATOM 712 N N . ALA A 1 94 ? -1.028 -18.537 -25.499 1.00 92.25 94 ALA A N 1
ATOM 713 C CA . ALA A 1 94 ? -1.005 -18.797 -26.929 1.00 92.25 94 ALA A CA 1
ATOM 714 C C . ALA A 1 94 ? 0.248 -18.245 -27.624 1.00 92.25 94 ALA A C 1
ATOM 716 O O . ALA A 1 94 ? 0.756 -18.882 -28.548 1.00 92.25 94 ALA A O 1
ATOM 717 N N . SER A 1 95 ? 0.776 -17.095 -27.195 1.00 87.75 95 SER A N 1
ATOM 718 C CA . SER A 1 95 ? 2.042 -16.565 -27.717 1.00 87.75 95 SER A CA 1
ATOM 719 C C . SER A 1 95 ? 3.213 -17.499 -27.388 1.00 87.75 95 SER A C 1
ATOM 721 O O . SER A 1 95 ? 3.927 -17.944 -28.293 1.00 87.75 95 SER A O 1
ATOM 723 N N . VAL A 1 96 ? 3.335 -17.899 -26.116 1.00 90.25 96 VAL A N 1
ATOM 724 C CA . VAL A 1 96 ? 4.359 -18.856 -25.660 1.00 90.25 96 VAL A CA 1
ATOM 725 C C . VAL A 1 96 ? 4.210 -20.191 -26.394 1.00 90.25 96 VAL A C 1
ATOM 727 O O . VAL A 1 96 ? 5.181 -20.733 -26.927 1.00 90.25 96 VAL A O 1
ATOM 730 N N . ALA A 1 97 ? 2.980 -20.702 -26.497 1.00 95.25 97 ALA A N 1
ATOM 731 C CA . ALA A 1 97 ? 2.690 -21.948 -27.191 1.00 95.25 97 ALA A CA 1
ATOM 732 C C . ALA A 1 97 ? 3.062 -21.893 -28.679 1.00 95.25 97 ALA A C 1
ATOM 734 O O . ALA A 1 97 ? 3.644 -22.839 -29.205 1.00 95.25 97 ALA A O 1
ATOM 735 N N . ARG A 1 98 ? 2.792 -20.773 -29.362 1.00 94.88 98 ARG A N 1
ATOM 736 C CA . ARG A 1 98 ? 3.189 -20.567 -30.761 1.00 94.88 98 ARG A CA 1
ATOM 737 C C . ARG A 1 98 ? 4.704 -20.651 -30.935 1.00 94.88 98 ARG A C 1
ATOM 739 O O . ARG A 1 98 ? 5.158 -21.311 -31.868 1.00 94.88 98 ARG A O 1
ATOM 746 N N . SER A 1 99 ? 5.466 -19.989 -30.063 1.00 90.75 99 SER A N 1
ATOM 747 C CA . SER A 1 99 ? 6.933 -20.030 -30.098 1.00 90.75 99 SER A CA 1
ATOM 748 C C . SER A 1 99 ? 7.444 -21.466 -29.929 1.00 90.75 99 SER A C 1
ATOM 750 O O . SER A 1 99 ? 8.195 -21.974 -30.769 1.00 90.75 99 SER A O 1
ATOM 752 N N . ALA A 1 100 ? 6.943 -22.172 -28.911 1.00 94.81 100 ALA A N 1
ATOM 753 C CA . ALA A 1 100 ? 7.317 -23.554 -28.630 1.00 94.81 100 ALA A CA 1
ATOM 754 C C . ALA A 1 100 ? 6.954 -24.518 -29.782 1.00 94.81 100 ALA A C 1
ATOM 756 O O . ALA A 1 100 ? 7.781 -25.341 -30.183 1.00 94.81 100 ALA A O 1
ATOM 757 N N . LEU A 1 101 ? 5.767 -24.374 -30.384 1.00 95.94 101 LEU A N 1
ATOM 758 C CA . LEU A 1 101 ?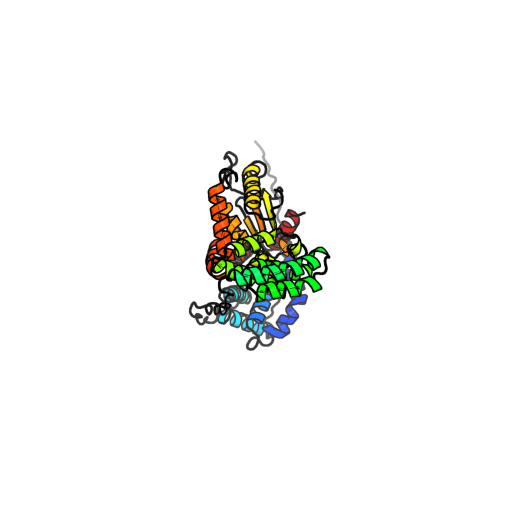 5.340 -25.146 -31.562 1.00 95.94 101 LEU A CA 1
ATOM 759 C C . LEU A 1 101 ? 6.245 -24.901 -32.772 1.00 95.94 101 LEU A C 1
ATOM 761 O O . LEU A 1 101 ? 6.645 -25.854 -33.445 1.00 95.94 101 LEU A O 1
ATOM 765 N N . GLY A 1 102 ? 6.635 -23.647 -33.007 1.00 93.56 102 GLY A N 1
ATOM 766 C CA . GLY A 1 102 ? 7.582 -23.292 -34.062 1.00 93.56 102 GLY A CA 1
ATOM 767 C C . GLY A 1 102 ? 8.936 -23.983 -33.884 1.00 93.56 102 GLY A C 1
ATOM 768 O O . GLY A 1 102 ? 9.463 -24.552 -34.841 1.00 93.56 102 GLY A O 1
ATOM 769 N N . ARG A 1 103 ? 9.469 -24.019 -32.652 1.00 92.38 103 ARG A N 1
ATOM 770 C CA . ARG A 1 103 ? 10.723 -24.735 -32.341 1.00 92.38 103 ARG A CA 1
ATOM 771 C C . ARG A 1 103 ? 10.599 -26.245 -32.573 1.00 92.38 103 ARG A C 1
ATOM 773 O O . ARG A 1 103 ? 11.565 -26.867 -33.004 1.00 92.38 103 ARG A O 1
ATOM 780 N N . LEU A 1 104 ? 9.419 -26.824 -32.343 1.00 94.69 104 LEU A N 1
ATOM 781 C CA . LEU A 1 104 ? 9.121 -28.243 -32.592 1.00 94.69 104 LEU A CA 1
ATOM 782 C C . LEU A 1 104 ? 8.902 -28.588 -34.075 1.00 94.69 104 LEU A C 1
ATOM 784 O O . LEU A 1 104 ? 8.726 -29.765 -34.407 1.00 94.69 104 LEU A O 1
ATOM 788 N N . GLY A 1 105 ? 8.937 -27.591 -34.964 1.00 94.75 105 GLY A N 1
ATOM 789 C CA . GLY A 1 105 ? 8.719 -27.757 -36.400 1.00 94.75 105 GLY A CA 1
ATOM 790 C C . GLY A 1 105 ? 7.245 -27.782 -36.809 1.00 94.75 105 GLY A C 1
ATOM 791 O O . GLY A 1 105 ? 6.934 -28.142 -37.944 1.00 94.75 105 GLY A O 1
ATOM 792 N N . VAL A 1 106 ? 6.326 -27.397 -35.919 1.00 96.12 106 VAL A N 1
ATOM 793 C CA . VAL A 1 106 ? 4.898 -27.289 -36.237 1.00 96.12 106 VAL A CA 1
ATOM 794 C C . VAL A 1 106 ? 4.660 -25.976 -36.977 1.00 96.12 106 VAL A C 1
ATOM 796 O O . VAL A 1 106 ? 4.696 -24.891 -36.403 1.00 96.12 106 VAL A O 1
ATOM 799 N N . THR A 1 107 ? 4.435 -26.071 -38.286 1.00 94.94 107 THR A N 1
ATOM 800 C CA . THR A 1 107 ? 4.265 -24.907 -39.175 1.00 94.94 107 THR A CA 1
ATOM 801 C C . THR A 1 107 ? 2.806 -24.518 -39.387 1.00 94.94 107 THR A C 1
ATOM 803 O O . THR A 1 107 ? 2.504 -23.354 -39.647 1.00 94.94 107 THR A O 1
ATOM 806 N N . LYS A 1 108 ? 1.888 -25.481 -39.266 1.00 96.56 108 LYS A N 1
ATOM 807 C CA . LYS A 1 108 ? 0.448 -25.265 -39.384 1.00 96.56 108 LYS A CA 1
ATOM 808 C C . LYS A 1 108 ? -0.174 -25.328 -37.998 1.00 96.56 108 LYS A C 1
ATOM 810 O O . LYS A 1 108 ? -0.417 -26.409 -37.480 1.00 96.56 108 LYS A O 1
ATOM 815 N N . LEU A 1 109 ? -0.424 -24.161 -37.418 1.00 95.00 109 LEU A N 1
ATOM 816 C CA . LEU A 1 109 ? -1.099 -24.065 -36.130 1.00 95.00 109 LEU A CA 1
ATOM 817 C C . LEU A 1 109 ? -2.588 -24.399 -36.295 1.00 95.00 109 LEU A C 1
ATOM 819 O O . LEU A 1 109 ? -3.170 -24.043 -37.329 1.00 95.00 109 LEU A O 1
ATOM 823 N N . PRO A 1 110 ? -3.216 -25.050 -35.301 1.00 94.00 110 PRO A N 1
ATOM 824 C CA . PRO A 1 110 ? -4.659 -25.229 -35.306 1.00 94.00 110 PRO A CA 1
ATOM 825 C C . PRO A 1 110 ? -5.347 -23.864 -35.363 1.00 94.00 110 PRO A C 1
ATOM 827 O O . PRO A 1 110 ? -4.825 -22.861 -34.865 1.00 94.00 110 PRO A O 1
ATOM 830 N N . GLU A 1 111 ? -6.524 -23.815 -35.986 1.00 92.12 111 GLU A N 1
ATOM 831 C CA . GLU A 1 111 ? -7.339 -22.610 -35.940 1.00 92.12 111 GLU A CA 1
ATOM 832 C C . GLU A 1 111 ? -7.675 -22.349 -34.477 1.00 92.12 111 GLU A C 1
ATOM 834 O O . GLU A 1 111 ? -8.350 -23.139 -33.811 1.00 92.12 111 GLU A O 1
ATOM 839 N N . ARG A 1 112 ? -7.153 -21.241 -33.954 1.00 88.75 112 ARG A N 1
ATOM 840 C CA . ARG A 1 112 ? -7.637 -20.722 -32.692 1.00 88.75 112 ARG A CA 1
ATOM 841 C C . ARG A 1 112 ? -9.071 -20.346 -33.010 1.00 88.75 112 ARG A C 1
ATOM 843 O O . ARG A 1 112 ? -9.274 -19.411 -33.785 1.00 88.75 112 ARG A O 1
ATOM 850 N N . ALA A 1 113 ? -10.044 -21.072 -32.449 1.00 71.69 113 ALA A N 1
ATOM 851 C CA . ALA A 1 113 ? -11.369 -20.498 -32.286 1.00 71.69 113 ALA A CA 1
ATOM 852 C C . ALA A 1 113 ? -11.065 -19.130 -31.707 1.00 71.69 113 ALA A C 1
ATOM 854 O O . ALA A 1 113 ? -10.422 -19.066 -30.659 1.00 71.69 113 ALA A O 1
ATOM 855 N N . THR A 1 114 ? -11.309 -18.065 -32.468 1.00 56.22 114 THR A N 1
ATOM 856 C CA . THR A 1 114 ? -11.059 -16.716 -31.994 1.00 56.22 114 THR A CA 1
ATOM 857 C C . THR A 1 114 ? -11.957 -16.604 -30.784 1.00 56.22 114 THR A C 1
ATOM 859 O O . THR A 1 114 ? -13.151 -16.350 -30.938 1.00 56.22 114 THR A O 1
ATOM 862 N N . ALA A 1 115 ? -11.421 -16.943 -29.608 1.00 51.12 115 ALA A N 1
ATOM 863 C CA . ALA A 1 115 ? -12.078 -16.817 -28.333 1.00 51.12 115 ALA A CA 1
ATOM 864 C C . ALA A 1 115 ? -12.455 -15.356 -28.346 1.00 51.12 115 ALA A C 1
ATOM 866 O O . ALA A 1 115 ? -11.581 -14.500 -28.465 1.00 51.12 115 ALA A O 1
ATOM 867 N N . ALA A 1 116 ? -13.746 -15.110 -28.511 1.00 45.50 116 ALA A N 1
ATOM 868 C CA . ALA A 1 116 ? -14.252 -13.903 -29.114 1.00 45.50 116 ALA A CA 1
ATOM 869 C C . ALA A 1 116 ? -13.895 -12.700 -28.248 1.00 45.50 116 ALA A C 1
ATOM 871 O O . ALA A 1 116 ? -14.722 -12.324 -27.442 1.00 45.50 116 ALA A O 1
ATOM 872 N N . LYS A 1 117 ? -12.684 -12.130 -28.364 1.00 46.91 117 LYS A N 1
ATOM 873 C CA . LYS A 1 117 ? -12.202 -10.899 -27.707 1.00 46.91 117 LYS A CA 1
ATOM 874 C C . LYS A 1 117 ? -12.598 -10.706 -26.236 1.00 46.91 117 LYS A C 1
ATOM 876 O O . LYS A 1 117 ? -12.556 -9.600 -25.709 1.00 46.91 117 LYS A O 1
ATOM 881 N N . ALA A 1 118 ? -12.957 -11.782 -25.569 1.00 44.28 118 ALA A N 1
ATOM 882 C CA . ALA A 1 118 ? -13.430 -11.805 -24.219 1.00 44.28 118 ALA A CA 1
ATOM 883 C C . ALA A 1 118 ? -12.610 -12.907 -23.582 1.00 44.28 118 ALA A C 1
ATOM 885 O O . ALA A 1 118 ? -13.064 -14.039 -23.431 1.00 44.28 118 ALA A O 1
ATOM 886 N N . THR A 1 119 ? -11.396 -12.553 -23.155 1.00 44.00 119 THR A N 1
ATOM 887 C CA . THR A 1 119 ? -11.000 -12.923 -21.794 1.00 44.00 119 THR A CA 1
ATOM 888 C C . THR A 1 119 ? -12.291 -12.811 -20.986 1.00 44.00 119 THR A C 1
ATOM 890 O O . THR A 1 119 ? -12.833 -11.702 -20.975 1.00 44.00 119 THR A O 1
ATOM 893 N N . PRO A 1 120 ? -12.901 -13.909 -20.497 1.00 44.59 120 PRO A N 1
ATOM 894 C CA . PRO A 1 120 ? -14.196 -13.834 -19.832 1.00 44.59 120 PRO A CA 1
ATOM 895 C C . PRO A 1 120 ? -14.009 -12.810 -18.732 1.00 44.59 120 PRO A C 1
ATOM 897 O O . PRO A 1 120 ? -13.247 -13.108 -17.819 1.00 44.59 120 PRO A O 1
ATOM 900 N N . ALA A 1 121 ? -14.547 -11.596 -18.934 1.00 49.47 121 ALA A N 1
ATOM 901 C CA . ALA A 1 121 ? -14.047 -10.372 -18.312 1.00 49.47 121 ALA A CA 1
ATOM 902 C C . ALA A 1 121 ? -13.873 -10.660 -16.835 1.00 49.47 121 ALA A C 1
ATOM 904 O O . ALA A 1 121 ? -14.908 -10.830 -16.195 1.00 49.47 121 ALA A O 1
ATOM 905 N N . ALA A 1 122 ? -12.615 -10.877 -16.399 1.00 53.19 122 ALA A N 1
ATOM 906 C CA . ALA A 1 122 ? -12.262 -11.772 -15.290 1.00 53.19 122 ALA A CA 1
ATOM 907 C C . ALA A 1 122 ? -13.366 -11.728 -14.251 1.00 53.19 122 ALA A C 1
ATOM 909 O O . ALA A 1 122 ? -13.435 -10.706 -13.575 1.00 53.19 122 ALA A O 1
ATOM 910 N N . ALA A 1 123 ? -14.281 -12.721 -14.281 1.00 50.62 123 ALA A N 1
ATOM 911 C CA . ALA A 1 123 ? -15.653 -12.572 -13.777 1.00 50.62 123 ALA A CA 1
ATOM 912 C C . ALA A 1 123 ? -15.615 -11.726 -12.514 1.00 50.62 123 ALA A C 1
ATOM 914 O O . ALA A 1 123 ? -15.083 -12.221 -11.515 1.00 50.62 123 ALA A O 1
ATOM 915 N N . LYS A 1 124 ? -15.997 -10.434 -12.639 1.00 62.03 124 LYS A N 1
ATOM 916 C CA . LYS A 1 124 ? -15.658 -9.409 -11.638 1.00 62.03 124 LYS A CA 1
ATOM 917 C C . LYS A 1 124 ? -15.981 -10.024 -10.294 1.00 62.03 124 LYS A C 1
ATOM 919 O O . LYS A 1 124 ? -17.144 -10.381 -10.080 1.00 62.03 124 LYS A O 1
ATOM 924 N N . LYS A 1 125 ? -14.952 -10.266 -9.465 1.00 66.88 125 LYS A N 1
ATOM 925 C CA . LYS A 1 125 ? -15.161 -10.894 -8.157 1.00 66.88 125 LYS A CA 1
ATOM 926 C C . LYS A 1 125 ? -16.327 -10.143 -7.522 1.00 66.88 125 LYS A C 1
ATOM 928 O O . LYS A 1 125 ? -16.313 -8.912 -7.599 1.00 66.88 125 LYS A O 1
ATOM 933 N N . PRO A 1 126 ? -17.355 -10.848 -7.014 1.00 74.25 126 PRO A N 1
ATOM 934 C CA . PRO A 1 126 ? -18.530 -10.178 -6.488 1.00 74.25 126 PRO A CA 1
ATOM 935 C C . PRO A 1 126 ? -18.046 -9.121 -5.504 1.00 74.25 126 PRO A C 1
ATOM 937 O O . PRO A 1 126 ? -17.260 -9.439 -4.606 1.00 74.25 126 PRO A O 1
ATOM 940 N N . ALA A 1 127 ? -18.429 -7.868 -5.761 1.00 81.94 127 ALA A N 1
ATOM 941 C CA . ALA A 1 127 ? -17.995 -6.748 -4.945 1.00 81.94 127 ALA A CA 1
ATOM 942 C C . ALA A 1 127 ? -18.341 -7.079 -3.495 1.00 81.94 127 ALA A C 1
ATOM 944 O O . ALA A 1 127 ? -19.470 -7.479 -3.194 1.00 81.94 127 ALA A O 1
ATOM 945 N N . ARG A 1 128 ? -17.351 -6.986 -2.608 1.00 89.44 128 ARG A N 1
ATOM 946 C CA . ARG A 1 128 ? -17.578 -7.259 -1.192 1.00 89.44 128 ARG A CA 1
ATOM 947 C C . ARG A 1 128 ? -18.632 -6.279 -0.676 1.00 89.44 128 ARG A C 1
ATOM 949 O O . ARG A 1 128 ? -18.564 -5.085 -0.966 1.00 89.44 128 ARG A O 1
ATOM 956 N N . GLU A 1 129 ? -19.568 -6.770 0.129 1.00 92.81 129 GLU A N 1
ATOM 957 C CA . GLU A 1 129 ? -20.488 -5.898 0.855 1.00 92.81 129 GLU A CA 1
ATOM 958 C C . GLU A 1 129 ? -19.687 -4.955 1.768 1.00 92.81 129 GLU A C 1
ATOM 960 O O . GLU A 1 129 ? -18.903 -5.396 2.617 1.00 92.81 129 GLU A O 1
ATOM 965 N N . ARG A 1 130 ? -19.825 -3.645 1.535 1.00 93.81 130 ARG A N 1
ATOM 966 C CA . ARG A 1 130 ? -19.101 -2.617 2.288 1.00 93.81 130 ARG A CA 1
ATOM 967 C C . ARG A 1 130 ? -19.734 -2.433 3.662 1.00 93.81 130 ARG A C 1
ATOM 969 O O . ARG A 1 130 ? -20.952 -2.342 3.790 1.00 93.81 130 ARG A O 1
ATOM 976 N N . PHE A 1 131 ? -18.893 -2.299 4.678 1.00 96.44 131 PHE A N 1
ATOM 977 C CA . PHE A 1 131 ? -19.317 -1.943 6.021 1.00 96.44 131 PHE A CA 1
ATOM 978 C C . PHE A 1 131 ? -19.717 -0.462 6.060 1.00 96.44 131 PHE A C 1
ATOM 980 O O . PHE A 1 131 ? -18.868 0.425 6.079 1.00 96.44 131 PHE A O 1
ATOM 987 N N . ASN A 1 132 ? -21.023 -0.194 6.063 1.00 96.31 132 ASN A N 1
ATOM 988 C CA . ASN A 1 132 ? -21.575 1.162 6.052 1.00 96.31 132 ASN A CA 1
ATOM 989 C C . ASN A 1 132 ? -22.517 1.392 7.249 1.00 96.31 132 ASN A C 1
ATOM 991 O O . ASN A 1 132 ? -23.739 1.383 7.087 1.00 96.31 132 ASN A O 1
ATOM 995 N N . PRO A 1 133 ? -21.978 1.519 8.472 1.00 97.19 133 PRO A N 1
ATOM 996 C CA . PRO A 1 133 ? -22.786 1.760 9.659 1.00 97.19 133 PRO A CA 1
ATOM 997 C C . PRO A 1 133 ? -23.341 3.190 9.679 1.00 97.19 133 PRO A C 1
ATOM 999 O O . PRO A 1 133 ? -22.710 4.126 9.191 1.00 97.19 133 PRO A O 1
ATOM 1002 N N . GLU A 1 134 ? -24.483 3.381 10.337 1.00 96.81 134 GLU A N 1
ATOM 1003 C CA . GLU A 1 134 ? -25.009 4.721 10.605 1.00 96.81 134 GLU A CA 1
ATOM 1004 C C . GLU A 1 134 ? -24.071 5.544 11.505 1.00 96.81 134 GLU A C 1
ATOM 1006 O O . GLU A 1 134 ? -23.364 5.002 12.369 1.00 96.81 134 GLU A O 1
ATOM 1011 N N . GLU A 1 135 ? -24.101 6.874 11.351 1.00 96.50 135 GLU A N 1
ATOM 1012 C CA . GLU A 1 135 ? -23.352 7.756 12.245 1.00 96.50 135 GLU A CA 1
ATOM 1013 C C . GLU A 1 135 ? -23.865 7.604 13.690 1.00 96.50 135 GLU A C 1
ATOM 1015 O O . GLU A 1 135 ? -25.059 7.768 13.958 1.00 96.50 135 GLU A O 1
ATOM 1020 N N . PRO A 1 136 ? -22.982 7.327 14.666 1.00 97.50 136 PRO A N 1
ATOM 1021 C CA . PRO A 1 136 ? -23.428 7.077 16.021 1.00 97.50 136 PRO A CA 1
ATOM 1022 C C . PRO A 1 136 ? -23.923 8.360 16.693 1.00 97.50 136 PRO A C 1
ATOM 1024 O O . PRO A 1 136 ? -23.239 9.387 16.734 1.00 97.50 136 PRO A O 1
ATOM 1027 N N . SER A 1 137 ? -25.084 8.263 17.336 1.00 98.25 137 SER A N 1
ATOM 1028 C CA . SER A 1 137 ? -25.639 9.319 18.182 1.00 98.25 137 SER A CA 1
ATOM 1029 C C . SER A 1 137 ? -24.701 9.681 19.342 1.00 98.25 137 SER A C 1
ATOM 1031 O O . SER A 1 137 ? -23.878 8.880 19.797 1.00 98.25 137 SER A O 1
ATOM 1033 N N . ALA A 1 138 ? -24.885 10.866 19.932 1.00 98.25 138 ALA A N 1
ATOM 1034 C CA . ALA A 1 138 ? -24.123 11.283 21.114 1.00 98.25 138 ALA A CA 1
ATOM 1035 C C . ALA A 1 138 ? -24.239 10.288 22.290 1.00 98.25 138 ALA A C 1
ATOM 1037 O O . ALA A 1 138 ? -23.278 10.074 23.033 1.00 98.25 138 ALA A O 1
ATOM 1038 N N . LYS A 1 139 ? -25.400 9.633 22.450 1.00 98.31 139 LYS A N 1
ATOM 1039 C CA . LYS A 1 139 ? -25.618 8.602 23.478 1.00 98.31 139 LYS A CA 1
ATOM 1040 C C . LYS A 1 139 ? -24.768 7.357 23.212 1.00 98.31 139 LYS A C 1
ATOM 1042 O O . LYS A 1 139 ? -24.168 6.840 24.158 1.00 98.31 139 LYS A O 1
ATOM 1047 N N . GLN A 1 140 ? -24.696 6.911 21.956 1.00 98.50 140 GLN A N 1
ATOM 1048 C CA . GLN A 1 140 ? -23.850 5.795 21.520 1.00 98.50 140 GLN A CA 1
ATOM 1049 C C . GLN A 1 140 ? -22.366 6.134 21.691 1.00 98.50 140 GLN A C 1
ATOM 1051 O O . GLN A 1 140 ? -21.667 5.402 22.388 1.00 98.50 140 GLN A O 1
ATOM 1056 N N . LYS A 1 141 ? -21.905 7.301 21.208 1.00 98.44 141 LYS A N 1
ATOM 1057 C CA . LYS A 1 141 ? -20.526 7.790 21.425 1.00 98.44 141 LYS A CA 1
ATOM 1058 C C . LYS A 1 141 ? -20.174 7.827 22.924 1.00 98.44 141 LYS A C 1
ATOM 1060 O O . LYS A 1 141 ? -19.149 7.294 23.341 1.00 98.44 141 LYS A O 1
ATOM 1065 N N . LYS A 1 142 ? -21.069 8.339 23.784 1.00 98.50 142 LYS A N 1
ATOM 1066 C CA . LYS A 1 142 ? -20.877 8.340 25.251 1.00 98.50 142 LYS A CA 1
ATOM 1067 C C . LYS A 1 142 ? -20.836 6.930 25.852 1.00 98.50 142 LYS A C 1
ATOM 1069 O O . LYS A 1 142 ? -20.180 6.727 26.874 1.00 98.50 142 LYS A O 1
ATOM 1074 N N . ALA A 1 143 ? -21.578 5.970 25.303 1.00 98.44 143 ALA A N 1
ATOM 1075 C CA . ALA A 1 143 ? -21.538 4.575 25.740 1.00 98.44 143 ALA A CA 1
ATOM 1076 C C . ALA A 1 143 ? -20.226 3.893 25.338 1.00 98.44 143 ALA A C 1
ATOM 1078 O O . ALA A 1 143 ? -19.587 3.280 26.194 1.00 98.44 143 ALA A O 1
ATOM 1079 N N . ALA A 1 144 ? -19.790 4.096 24.097 1.00 98.44 144 ALA A N 1
ATOM 1080 C CA . ALA A 1 144 ? -18.508 3.641 23.580 1.00 98.44 144 ALA A CA 1
ATOM 1081 C C . ALA A 1 144 ? -17.333 4.194 24.412 1.00 98.44 144 ALA A C 1
ATOM 1083 O O . ALA A 1 144 ? -16.497 3.432 24.891 1.00 98.44 144 ALA A O 1
ATOM 1084 N N . GLU A 1 145 ? -17.332 5.494 24.725 1.00 98.44 145 GLU A N 1
ATOM 1085 C CA . GLU A 1 145 ? -16.302 6.132 25.563 1.00 98.44 145 GLU A CA 1
ATOM 1086 C C . GLU A 1 145 ? -16.230 5.579 26.997 1.00 98.44 145 GLU A C 1
ATOM 1088 O O . GLU A 1 145 ? -15.167 5.572 27.623 1.00 98.44 145 GLU A O 1
ATOM 1093 N N . ARG A 1 146 ? -17.336 5.063 27.552 1.00 98.50 146 ARG A N 1
ATOM 1094 C CA . ARG A 1 146 ? -17.273 4.352 28.841 1.00 98.50 146 ARG A CA 1
ATOM 1095 C C . ARG A 1 146 ? -16.493 3.048 28.712 1.00 98.50 146 ARG A C 1
ATOM 1097 O O . ARG A 1 146 ? -15.687 2.753 29.588 1.00 98.50 146 ARG A O 1
ATOM 1104 N N . GLN A 1 147 ? -16.707 2.298 27.633 1.00 98.69 147 GLN A N 1
ATOM 1105 C CA . GLN A 1 147 ? -15.973 1.058 27.379 1.00 98.69 147 GLN A CA 1
ATOM 1106 C C . GLN A 1 147 ? -14.492 1.332 27.101 1.00 98.69 147 GLN A C 1
ATOM 1108 O O . GLN A 1 147 ? -13.637 0.669 27.687 1.00 98.69 147 GLN A O 1
ATOM 1113 N N . PHE A 1 148 ? -14.184 2.388 26.340 1.00 98.50 148 PHE A N 1
ATOM 1114 C CA . PHE A 1 148 ? -12.815 2.866 26.123 1.00 98.50 148 PHE A CA 1
ATOM 1115 C C . PHE A 1 148 ? -12.053 3.065 27.444 1.00 98.50 148 PHE A C 1
ATOM 1117 O O . PHE A 1 148 ? -10.940 2.564 27.597 1.00 98.50 148 PHE A O 1
ATOM 1124 N N . LYS A 1 149 ? -12.668 3.717 28.444 1.00 98.56 149 LYS A N 1
ATOM 1125 C CA . LYS A 1 149 ? -12.050 3.934 29.770 1.00 98.56 149 LYS A CA 1
ATOM 1126 C C . LYS A 1 149 ? -11.700 2.635 30.505 1.00 98.56 149 LYS A C 1
ATOM 1128 O O . LYS A 1 149 ? -10.715 2.597 31.244 1.00 98.56 149 LYS A O 1
ATOM 1133 N N . TYR A 1 150 ? -12.482 1.572 30.327 1.00 98.31 150 TYR A N 1
ATOM 1134 C CA . TYR A 1 150 ? -12.157 0.265 30.900 1.00 98.31 150 TYR A CA 1
ATOM 1135 C C . TYR A 1 150 ? -11.059 -0.449 30.103 1.00 98.31 150 TYR A C 1
ATOM 1137 O O . TYR A 1 150 ? -10.131 -0.984 30.715 1.00 98.31 150 TYR A O 1
ATOM 1145 N N . GLY A 1 151 ? -11.124 -0.394 28.768 1.00 98.38 151 GLY A N 1
ATOM 1146 C CA . GLY A 1 151 ? -10.114 -0.958 27.869 1.00 98.38 151 GLY A CA 1
ATOM 1147 C C . GLY A 1 151 ? -8.731 -0.356 28.104 1.00 98.38 151 GLY A C 1
ATOM 1148 O O . GLY A 1 151 ? -7.782 -1.089 28.386 1.00 98.38 151 GLY A O 1
ATOM 1149 N N . ILE A 1 152 ? -8.630 0.978 28.141 1.00 98.44 152 ILE A N 1
ATOM 1150 C CA . ILE A 1 152 ? -7.349 1.685 28.297 1.00 98.44 152 ILE A CA 1
ATOM 1151 C C . ILE A 1 152 ? -6.654 1.363 29.632 1.00 98.44 152 ILE A C 1
ATOM 1153 O O . ILE A 1 152 ? -5.428 1.280 29.708 1.00 98.44 152 ILE A O 1
ATOM 1157 N N . LYS A 1 153 ? -7.422 1.087 30.698 1.00 98.50 153 LYS A N 1
ATOM 1158 C CA . LYS A 1 153 ? -6.885 0.667 32.005 1.00 98.50 153 LYS A CA 1
ATOM 1159 C C . LYS A 1 153 ? -6.209 -0.709 31.953 1.00 98.50 153 LYS A C 1
ATOM 1161 O O . LYS A 1 153 ? -5.319 -0.972 32.762 1.00 98.50 153 LYS A O 1
ATOM 1166 N N . GLN A 1 154 ? -6.652 -1.601 31.067 1.00 98.56 154 GLN A N 1
ATOM 1167 C CA . GLN A 1 154 ? -6.011 -2.905 30.854 1.00 98.56 154 GLN A CA 1
ATOM 1168 C C . GLN A 1 154 ? -4.867 -2.796 29.841 1.00 98.56 154 GLN A C 1
ATOM 1170 O O . GLN A 1 154 ? -3.791 -3.338 30.087 1.00 98.56 154 GLN A O 1
ATOM 1175 N N . TYR A 1 155 ? -5.069 -2.029 28.766 1.00 98.44 155 TYR A N 1
ATOM 1176 C CA . TYR A 1 155 ? -4.067 -1.763 27.732 1.00 98.44 155 TYR A CA 1
ATOM 1177 C C . TYR A 1 155 ? -2.783 -1.154 28.310 1.00 98.44 155 TYR A C 1
ATOM 1179 O O . TYR A 1 155 ? -1.700 -1.678 28.086 1.00 98.44 155 TYR A O 1
ATOM 1187 N N . THR A 1 156 ? -2.894 -0.129 29.162 1.00 98.12 156 THR A N 1
ATOM 1188 C CA . THR A 1 156 ? -1.738 0.502 29.841 1.00 98.12 156 THR A CA 1
ATOM 1189 C C . THR A 1 156 ? -0.953 -0.459 30.740 1.00 98.12 156 THR A C 1
ATOM 1191 O O . THR A 1 156 ? 0.205 -0.209 31.062 1.00 98.12 156 THR A O 1
ATOM 1194 N N . LYS A 1 157 ? -1.557 -1.589 31.126 1.00 98.31 157 LYS A N 1
ATOM 1195 C CA . LYS A 1 157 ? -0.912 -2.679 31.873 1.00 98.31 157 LYS A CA 1
ATOM 1196 C C . LYS A 1 157 ? -0.380 -3.788 30.962 1.00 98.31 157 LYS A C 1
ATOM 1198 O O . LYS A 1 157 ? -0.010 -4.842 31.473 1.00 98.31 157 LYS A O 1
ATOM 1203 N N . LYS A 1 158 ? -0.404 -3.575 29.642 1.00 98.00 158 LYS A N 1
ATOM 1204 C CA . LYS A 1 158 ? -0.078 -4.541 28.583 1.00 98.00 158 LYS A CA 1
ATOM 1205 C C . LYS A 1 158 ? -0.899 -5.837 28.650 1.00 98.00 158 LYS A C 1
ATOM 1207 O O . LYS A 1 158 ? -0.450 -6.889 28.215 1.00 98.00 158 LYS A O 1
ATOM 1212 N N . LYS A 1 159 ? -2.109 -5.776 29.224 1.00 98.19 159 LYS A N 1
ATOM 1213 C CA . LYS A 1 159 ? -3.053 -6.906 29.303 1.00 98.19 159 LYS A CA 1
ATOM 1214 C C . LYS A 1 159 ? -4.019 -6.835 28.124 1.00 98.19 159 LYS A C 1
ATOM 1216 O O . LYS A 1 159 ? -5.181 -6.466 28.299 1.00 98.19 159 LYS A O 1
ATOM 1221 N N . TYR A 1 160 ? -3.498 -7.070 26.921 1.00 98.31 160 TYR A N 1
ATOM 1222 C CA . TYR A 1 160 ? -4.223 -6.864 25.662 1.00 98.31 160 TYR A CA 1
ATOM 1223 C C . TYR A 1 160 ? -5.431 -7.799 25.525 1.00 98.31 160 TYR A C 1
ATOM 1225 O O . TYR A 1 160 ? -6.518 -7.347 25.172 1.00 98.31 160 TYR A O 1
ATOM 1233 N N . ASP A 1 161 ? -5.278 -9.053 25.954 1.00 98.06 161 ASP A N 1
ATOM 1234 C CA . ASP A 1 161 ? -6.341 -10.054 26.106 1.00 98.06 161 ASP A CA 1
ATOM 1235 C C . ASP A 1 161 ? -7.533 -9.528 26.926 1.00 98.06 161 ASP A C 1
ATOM 1237 O O . ASP A 1 161 ? -8.695 -9.702 26.561 1.00 98.06 161 ASP A O 1
ATOM 1241 N N . LYS A 1 162 ? -7.251 -8.815 28.023 1.00 98.19 162 LYS A N 1
ATOM 1242 C CA . LYS A 1 162 ? -8.274 -8.233 28.904 1.00 98.19 162 LYS A CA 1
ATOM 1243 C C . LYS A 1 162 ? -8.800 -6.895 28.406 1.00 98.19 162 LYS A C 1
ATOM 1245 O O . LYS A 1 162 ? -9.877 -6.487 28.836 1.00 98.19 162 LYS A O 1
ATOM 1250 N N . ALA A 1 163 ? -8.052 -6.195 27.558 1.00 98.62 163 ALA A N 1
ATOM 1251 C CA . ALA A 1 163 ? -8.464 -4.927 26.967 1.00 98.62 163 ALA A CA 1
ATOM 1252 C C . ALA A 1 163 ? -9.454 -5.141 25.811 1.00 98.62 163 ALA A C 1
ATOM 1254 O O . ALA A 1 163 ? -10.469 -4.443 25.747 1.00 98.62 163 ALA A O 1
ATOM 1255 N N . LEU A 1 164 ? -9.195 -6.142 24.960 1.00 98.50 164 LEU A N 1
ATOM 1256 C CA . LEU A 1 164 ? -9.986 -6.474 23.773 1.00 98.50 164 LEU A CA 1
ATOM 1257 C C . LEU A 1 164 ? -11.508 -6.501 24.008 1.00 98.50 164 LEU A C 1
ATOM 1259 O O . LEU A 1 164 ? -12.209 -5.771 23.307 1.00 98.50 164 LEU A O 1
ATOM 1263 N N . PRO A 1 165 ? -12.063 -7.236 24.996 1.00 98.62 165 PRO A N 1
ATOM 1264 C CA . PRO A 1 165 ? -13.515 -7.303 25.177 1.00 98.62 165 PRO A CA 1
ATOM 1265 C C . PRO A 1 165 ? -14.161 -5.946 25.490 1.00 98.62 165 PRO A C 1
ATOM 1267 O O . PRO A 1 165 ? -15.349 -5.765 25.232 1.00 98.62 165 PRO A O 1
ATOM 1270 N N . TYR A 1 166 ? -13.419 -4.979 26.038 1.00 98.75 166 TYR A N 1
ATOM 1271 C CA . TYR A 1 166 ? -13.940 -3.624 26.238 1.00 98.75 166 TYR A CA 1
ATOM 1272 C C . TYR A 1 166 ? -13.935 -2.819 24.938 1.00 98.75 166 TYR A C 1
ATOM 1274 O O . TYR A 1 166 ? -14.892 -2.099 24.673 1.00 98.75 166 TYR A O 1
ATOM 1282 N N . TYR A 1 167 ? -12.907 -2.954 24.101 1.00 98.62 167 TYR A N 1
ATOM 1283 C CA . TYR A 1 167 ? -12.897 -2.293 22.796 1.00 98.62 167 TYR A CA 1
ATOM 1284 C C . TYR A 1 167 ? -13.907 -2.910 21.818 1.00 98.62 167 TYR A C 1
ATOM 1286 O O . TYR A 1 167 ? -14.544 -2.177 21.071 1.00 98.62 167 TYR A O 1
ATOM 1294 N N . LEU A 1 168 ? -14.175 -4.216 21.891 1.00 98.62 168 LEU A N 1
ATOM 1295 C CA . LEU A 1 168 ? -15.281 -4.827 21.143 1.00 98.62 168 LEU A CA 1
ATOM 1296 C C . LEU A 1 168 ? -16.633 -4.236 21.570 1.00 98.62 168 LEU A C 1
ATOM 1298 O O . LEU A 1 168 ? -17.367 -3.719 20.736 1.00 98.62 168 LEU A O 1
ATOM 1302 N N . LYS A 1 169 ? -16.894 -4.140 22.882 1.00 98.62 169 LYS A N 1
ATOM 1303 C CA . LYS A 1 169 ? -18.091 -3.448 23.404 1.00 98.62 169 LYS A CA 1
ATOM 1304 C C . LYS A 1 169 ? -18.158 -1.968 23.014 1.00 98.62 169 LYS A C 1
ATOM 1306 O O . LYS A 1 169 ? -19.241 -1.384 23.019 1.00 98.62 169 LYS A O 1
ATOM 1311 N N . MET A 1 170 ? -17.017 -1.332 22.742 1.00 98.44 170 MET A N 1
ATOM 1312 C CA . MET A 1 170 ? -16.963 0.036 22.228 1.00 98.44 170 MET A CA 1
ATOM 1313 C C . MET A 1 170 ? -17.509 0.100 20.797 1.00 98.44 170 MET A C 1
ATOM 1315 O O . MET A 1 170 ? -18.310 0.991 20.516 1.00 98.44 170 MET A O 1
ATOM 1319 N N . VAL A 1 171 ? -17.120 -0.847 19.935 1.00 98.56 171 VAL A N 1
ATOM 1320 C CA . VAL A 1 171 ? -17.654 -0.989 18.571 1.00 98.56 171 VAL A CA 1
ATOM 1321 C C . VAL A 1 171 ? -19.137 -1.359 18.606 1.00 98.56 171 VAL A C 1
ATOM 1323 O O . VAL A 1 171 ? -19.928 -0.692 17.949 1.00 98.56 171 VAL A O 1
ATOM 1326 N N . ASP A 1 172 ? -19.546 -2.319 19.440 1.00 98.44 172 ASP A N 1
ATOM 1327 C CA . ASP A 1 172 ? -20.956 -2.727 19.565 1.00 98.44 172 ASP A CA 1
ATOM 1328 C C . ASP A 1 172 ? -21.863 -1.557 19.974 1.00 98.44 172 ASP A C 1
ATOM 1330 O O . ASP A 1 172 ? -22.978 -1.396 19.479 1.00 98.44 172 ASP A O 1
ATOM 1334 N N . ALA A 1 173 ? -21.384 -0.709 20.889 1.00 98.50 173 ALA A N 1
ATOM 1335 C CA . ALA A 1 173 ? -22.137 0.447 21.361 1.00 98.50 173 ALA A CA 1
ATOM 1336 C C . ALA A 1 173 ? -22.279 1.550 20.300 1.00 98.50 173 ALA A C 1
ATOM 1338 O O . ALA A 1 173 ? -23.212 2.351 20.389 1.00 98.50 173 ALA A O 1
ATOM 1339 N N . ALA A 1 174 ? -21.349 1.633 19.346 1.00 98.56 174 ALA A N 1
ATOM 1340 C CA . ALA A 1 174 ? -21.313 2.662 18.315 1.00 98.56 174 ALA A CA 1
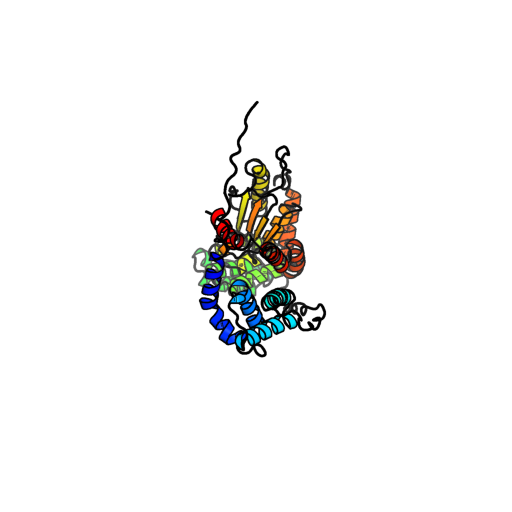ATOM 1341 C C . ALA A 1 174 ? -20.606 2.142 17.042 1.00 98.56 174 ALA A C 1
ATOM 1343 O O . ALA A 1 174 ? -19.443 2.483 16.817 1.00 98.56 174 ALA A O 1
ATOM 1344 N N . PRO A 1 175 ? -21.292 1.358 16.186 1.00 98.50 175 PRO A N 1
ATOM 1345 C CA . PRO A 1 175 ? -20.652 0.702 15.042 1.00 98.50 175 PRO A CA 1
ATOM 1346 C C . PRO A 1 175 ? -20.032 1.665 14.025 1.00 98.50 175 PRO A C 1
ATOM 1348 O O . PRO A 1 175 ? -19.019 1.330 13.427 1.00 98.50 175 PRO A O 1
ATOM 1351 N N . GLY A 1 176 ? -20.579 2.874 13.857 1.00 98.06 176 GLY A N 1
ATOM 1352 C CA . GLY A 1 176 ? -19.992 3.920 13.008 1.00 98.06 176 GLY A CA 1
ATOM 1353 C C . GLY A 1 176 ? -18.927 4.779 13.689 1.00 98.06 176 GLY A C 1
ATOM 1354 O O . GLY A 1 176 ? -18.563 5.832 13.167 1.00 98.06 176 GLY A O 1
ATOM 1355 N N . TYR A 1 177 ? -18.448 4.396 14.879 1.00 98.38 177 TYR A N 1
ATOM 1356 C CA . TYR A 1 177 ? -17.430 5.162 15.588 1.00 98.38 177 TYR A CA 1
ATOM 1357 C C . TYR A 1 177 ? -16.023 4.698 15.204 1.00 98.38 177 TYR A C 1
ATOM 1359 O O . TYR A 1 177 ? -15.524 3.698 15.723 1.00 98.38 177 TYR A O 1
ATOM 1367 N N . ALA A 1 178 ? -15.361 5.457 14.328 1.00 98.44 178 ALA A N 1
ATOM 1368 C CA . ALA A 1 178 ? -14.035 5.137 13.796 1.00 98.44 178 ALA A CA 1
ATOM 1369 C C . ALA A 1 178 ? -12.999 4.811 14.888 1.00 98.44 178 ALA A C 1
ATOM 1371 O O . ALA A 1 178 ? -12.268 3.828 14.777 1.00 98.44 178 ALA A O 1
ATOM 1372 N N . LYS A 1 179 ? -12.980 5.572 15.990 1.00 98.44 179 LYS A N 1
ATOM 1373 C CA . LYS A 1 179 ? -12.099 5.313 17.140 1.00 98.44 179 LYS A CA 1
ATOM 1374 C C . LYS A 1 179 ? -12.259 3.902 17.726 1.00 98.44 179 LYS A C 1
ATOM 1376 O O . LYS A 1 179 ? -11.285 3.336 18.216 1.00 98.44 179 LYS A O 1
ATOM 1381 N N . GLY A 1 180 ? -13.464 3.331 17.703 1.00 98.44 180 GLY A N 1
ATOM 1382 C CA . GLY A 1 180 ? -13.717 1.969 18.182 1.00 98.44 180 GLY A CA 1
ATOM 1383 C C . GLY A 1 180 ? -12.991 0.933 17.331 1.00 98.44 180 GLY A C 1
ATOM 1384 O O . GLY A 1 180 ? -12.189 0.165 17.858 1.00 98.44 180 GLY A O 1
ATOM 1385 N N . HIS A 1 181 ? -13.210 0.974 16.013 1.00 98.69 181 HIS A N 1
ATOM 1386 C CA . HIS A 1 181 ? -12.558 0.064 15.063 1.00 98.69 181 HIS A CA 1
ATOM 1387 C C . HIS A 1 181 ? -11.037 0.198 15.093 1.00 98.69 181 HIS A C 1
ATOM 1389 O O . HIS A 1 181 ? -10.343 -0.813 15.126 1.00 98.69 181 HIS A O 1
ATOM 1395 N N . TYR A 1 182 ? -10.523 1.427 15.176 1.00 98.81 182 TYR A N 1
ATOM 1396 C CA . TYR A 1 182 ? -9.086 1.675 15.294 1.00 98.81 182 TYR A CA 1
ATOM 1397 C C . TYR A 1 182 ? -8.472 1.007 16.529 1.00 98.81 182 TYR A C 1
ATOM 1399 O O . TYR A 1 182 ? -7.535 0.225 16.401 1.00 98.81 182 TYR A O 1
ATOM 1407 N N . ASN A 1 183 ? -9.035 1.241 17.721 1.00 98.69 183 ASN A N 1
ATOM 1408 C CA . ASN A 1 183 ? -8.504 0.641 18.950 1.00 98.69 183 ASN A CA 1
ATOM 1409 C C . ASN A 1 183 ? -8.587 -0.891 18.933 1.00 98.69 183 ASN A C 1
ATOM 1411 O O . ASN A 1 183 ? -7.691 -1.557 19.443 1.00 98.69 183 ASN A O 1
ATOM 1415 N N . VAL A 1 184 ? -9.647 -1.464 18.355 1.00 98.69 184 VAL A N 1
ATOM 1416 C CA . VAL A 1 184 ? -9.748 -2.920 18.199 1.00 98.69 184 VAL A CA 1
ATOM 1417 C C . VAL A 1 184 ? -8.659 -3.445 17.255 1.00 98.69 184 VAL A C 1
ATOM 1419 O O . VAL A 1 184 ? -7.999 -4.426 17.592 1.00 98.69 184 VAL A O 1
ATOM 1422 N N . ALA A 1 185 ? -8.414 -2.769 16.126 1.00 98.75 185 ALA A N 1
ATOM 1423 C CA . ALA A 1 185 ? -7.340 -3.126 15.200 1.00 98.75 185 ALA A CA 1
ATOM 1424 C C . ALA A 1 185 ? -5.955 -3.084 15.872 1.00 98.75 185 ALA A C 1
ATOM 1426 O O . ALA A 1 185 ? -5.190 -4.033 15.711 1.00 98.75 185 ALA A O 1
ATOM 1427 N N . CYS A 1 186 ? -5.663 -2.056 16.683 1.00 98.75 186 CYS A N 1
ATOM 1428 C CA . CYS A 1 186 ? -4.425 -1.975 17.469 1.00 98.75 186 CYS A CA 1
ATOM 1429 C C . CYS A 1 186 ? -4.254 -3.181 18.403 1.00 98.75 186 CYS A C 1
ATOM 1431 O O . CYS A 1 186 ? -3.188 -3.790 18.458 1.00 98.75 186 CYS A O 1
ATOM 1433 N N . ILE A 1 187 ? -5.310 -3.570 19.129 1.00 98.62 187 ILE A N 1
ATOM 1434 C CA . ILE A 1 187 ? -5.238 -4.721 20.037 1.00 98.62 187 ILE A CA 1
ATOM 1435 C C . ILE A 1 187 ? -5.020 -6.029 19.280 1.00 98.62 187 ILE A C 1
ATOM 1437 O O . ILE A 1 187 ? -4.217 -6.846 19.725 1.00 98.62 187 ILE A O 1
ATOM 1441 N N . TYR A 1 188 ? -5.692 -6.236 18.147 1.00 98.69 188 TYR A N 1
ATOM 1442 C CA . TYR A 1 188 ? -5.463 -7.433 17.340 1.00 98.69 188 TYR A CA 1
ATOM 1443 C C . TYR A 1 188 ? -4.054 -7.475 16.743 1.00 98.69 188 TYR A C 1
ATOM 1445 O O . TYR A 1 188 ? -3.439 -8.539 16.755 1.00 98.69 188 TYR A O 1
ATOM 1453 N N . ALA A 1 189 ? -3.499 -6.334 16.325 1.00 98.44 189 ALA A N 1
ATOM 1454 C CA . ALA A 1 189 ? -2.105 -6.244 15.895 1.00 98.44 189 ALA A CA 1
ATOM 1455 C C . ALA A 1 189 ? -1.130 -6.647 17.016 1.00 98.44 189 ALA A C 1
ATOM 1457 O O . ALA A 1 189 ? -0.260 -7.489 16.803 1.00 98.44 189 ALA A O 1
ATOM 1458 N N . LEU A 1 190 ? -1.337 -6.140 18.237 1.00 98.06 190 LEU A N 1
ATOM 1459 C CA . LEU A 1 190 ? -0.537 -6.492 19.419 1.00 98.06 190 LEU A CA 1
ATOM 1460 C C . LEU A 1 190 ? -0.666 -7.963 19.841 1.00 98.06 190 LEU A C 1
ATOM 1462 O O . LEU A 1 190 ? 0.230 -8.500 20.493 1.00 98.06 190 LEU A O 1
ATOM 1466 N N . LEU A 1 191 ? -1.783 -8.607 19.504 1.00 97.06 191 LEU A N 1
ATOM 1467 C CA . LEU A 1 191 ? -2.024 -10.032 19.735 1.00 97.06 191 LEU A CA 1
ATOM 1468 C C . LEU A 1 191 ? -1.542 -10.919 18.572 1.00 97.06 191 LEU A C 1
ATOM 1470 O O . LEU A 1 191 ? -1.580 -12.140 18.704 1.00 97.06 191 LEU A O 1
ATOM 1474 N N . GLY A 1 192 ? -1.090 -10.334 17.456 1.00 96.38 192 GLY A N 1
ATOM 1475 C CA . GLY A 1 192 ? -0.673 -11.065 16.254 1.00 96.38 192 GLY A CA 1
ATOM 1476 C C . GLY A 1 192 ? -1.826 -11.677 15.448 1.00 96.38 192 GLY A C 1
ATOM 1477 O O . GLY A 1 192 ? -1.600 -12.572 14.638 1.00 96.38 192 GLY A O 1
ATOM 1478 N N . ASP A 1 193 ? -3.062 -11.221 15.659 1.00 97.06 193 ASP A N 1
ATOM 1479 C CA . ASP A 1 193 ? -4.252 -11.715 14.958 1.00 97.06 193 ASP A CA 1
ATOM 1480 C C . ASP A 1 193 ? -4.532 -10.862 13.711 1.00 97.06 193 ASP A C 1
ATOM 1482 O O . ASP A 1 193 ? -5.335 -9.923 13.712 1.00 97.06 193 ASP A O 1
ATOM 1486 N N . GLU A 1 194 ? -3.815 -11.178 12.632 1.00 96.62 194 GLU A N 1
ATOM 1487 C CA . GLU A 1 194 ? -3.882 -10.427 11.375 1.00 96.62 194 GLU A CA 1
ATOM 1488 C C . GLU A 1 194 ? -5.280 -10.456 10.739 1.00 96.62 194 GLU A C 1
ATOM 1490 O O . GLU A 1 194 ? -5.724 -9.452 10.179 1.00 96.62 194 GLU A O 1
ATOM 1495 N N . ALA A 1 195 ? -6.001 -11.576 10.839 1.00 96.25 195 ALA A N 1
ATOM 1496 C CA . ALA A 1 195 ? -7.312 -11.728 10.213 1.00 96.25 195 ALA A CA 1
ATOM 1497 C C . ALA A 1 195 ? -8.343 -10.770 10.829 1.00 96.25 195 ALA A C 1
ATOM 1499 O O . ALA A 1 195 ? -9.039 -10.038 10.112 1.00 96.25 195 ALA A O 1
ATOM 1500 N N . ASN A 1 196 ? -8.409 -10.722 12.162 1.00 97.94 196 ASN A N 1
ATOM 1501 C CA . ASN A 1 196 ? -9.309 -9.799 12.838 1.00 97.94 196 ASN A CA 1
ATOM 1502 C C . ASN A 1 196 ? -8.828 -8.352 12.701 1.00 97.94 196 ASN A C 1
ATOM 1504 O O . ASN A 1 196 ? -9.638 -7.484 12.380 1.00 97.94 196 ASN A O 1
ATOM 1508 N N . MET A 1 197 ? -7.526 -8.075 12.825 1.00 98.38 197 MET A N 1
ATOM 1509 C CA . MET A 1 197 ? -6.991 -6.734 12.554 1.00 98.38 197 MET A CA 1
ATOM 1510 C C . MET A 1 197 ? -7.405 -6.233 11.160 1.00 98.38 197 MET A C 1
ATOM 1512 O O . MET A 1 197 ? -7.924 -5.121 11.032 1.00 98.38 197 MET A O 1
ATOM 1516 N N . GLY A 1 198 ? -7.238 -7.066 10.130 1.00 97.12 198 GLY A N 1
ATOM 1517 C CA . GLY A 1 198 ? -7.608 -6.747 8.754 1.00 97.12 198 GLY A CA 1
ATOM 1518 C C . GLY A 1 198 ? -9.091 -6.424 8.610 1.00 97.12 198 GLY A C 1
ATOM 1519 O O . GLY A 1 198 ? -9.441 -5.480 7.908 1.00 97.12 198 GLY A O 1
ATOM 1520 N N . THR A 1 199 ? -9.955 -7.132 9.338 1.00 97.44 199 THR A N 1
ATOM 1521 C CA . THR A 1 199 ? -11.400 -6.858 9.363 1.00 97.44 199 THR A CA 1
ATOM 1522 C C . THR A 1 199 ? -11.697 -5.446 9.878 1.00 97.44 199 THR A C 1
ATOM 1524 O O . THR A 1 199 ? -12.417 -4.687 9.232 1.00 97.44 199 THR A O 1
ATOM 1527 N N . TYR A 1 200 ? -11.107 -5.042 11.005 1.00 98.56 200 TYR A N 1
ATOM 1528 C CA . TYR A 1 200 ? -11.367 -3.720 11.591 1.00 98.56 200 TYR A CA 1
ATOM 1529 C C . TYR A 1 200 ? -10.704 -2.571 10.813 1.00 98.56 200 TYR A C 1
ATOM 1531 O O . TYR A 1 200 ? -11.282 -1.486 10.717 1.00 98.56 200 TYR A O 1
ATOM 1539 N N . LEU A 1 201 ? -9.541 -2.799 10.193 1.00 98.06 201 LEU A N 1
ATOM 1540 C CA . LEU A 1 201 ? -8.950 -1.839 9.253 1.00 98.06 201 LEU A CA 1
ATOM 1541 C C . LEU A 1 201 ? -9.780 -1.713 7.966 1.00 98.06 201 LEU A C 1
ATOM 1543 O O . LEU A 1 201 ? -9.955 -0.608 7.460 1.00 98.06 201 LEU A O 1
ATOM 1547 N N . GLN A 1 202 ? -10.350 -2.811 7.461 1.00 96.94 202 GLN A N 1
ATOM 1548 C CA . GLN A 1 202 ? -11.250 -2.769 6.307 1.00 96.94 202 GLN A CA 1
ATOM 1549 C C . GLN A 1 202 ? -12.529 -1.990 6.630 1.00 96.94 202 GLN A C 1
ATOM 1551 O O . GLN A 1 202 ? -12.963 -1.181 5.816 1.00 96.94 202 GLN A O 1
ATOM 1556 N N . ASN A 1 203 ? -13.089 -2.154 7.830 1.00 97.81 203 ASN A N 1
ATOM 1557 C CA . ASN A 1 203 ? -14.219 -1.343 8.283 1.00 97.81 203 ASN A CA 1
ATOM 1558 C C . ASN A 1 203 ? -13.872 0.155 8.314 1.00 97.81 203 ASN A C 1
ATOM 1560 O O . ASN A 1 203 ? -14.698 0.983 7.936 1.00 97.81 203 ASN A O 1
ATOM 1564 N N . LEU A 1 204 ? -12.653 0.523 8.734 1.00 98.06 204 LEU A N 1
ATOM 1565 C CA . LEU A 1 204 ? -12.177 1.909 8.655 1.00 98.06 204 LEU A CA 1
ATOM 1566 C C . LEU A 1 204 ? -12.090 2.405 7.209 1.00 98.06 204 LEU A C 1
ATOM 1568 O O . LEU A 1 204 ? -12.543 3.516 6.936 1.00 98.06 204 LEU A O 1
ATOM 1572 N N . ALA A 1 205 ? -11.557 1.598 6.291 1.00 96.19 205 ALA A N 1
ATOM 1573 C CA . ALA A 1 205 ? -11.507 1.941 4.870 1.00 96.19 205 ALA A CA 1
ATOM 1574 C C . ALA A 1 205 ? -12.911 2.159 4.288 1.00 96.19 205 ALA A C 1
ATOM 1576 O O . ALA A 1 205 ? -13.146 3.159 3.612 1.00 96.19 205 ALA A O 1
ATOM 1577 N N . ASP A 1 206 ? -13.871 1.306 4.643 1.00 96.12 206 ASP A N 1
ATOM 1578 C CA . ASP A 1 206 ? -15.256 1.415 4.179 1.00 96.12 206 ASP A CA 1
ATOM 1579 C C . ASP A 1 206 ? -15.958 2.657 4.727 1.00 96.12 206 ASP A C 1
ATOM 1581 O O . ASP A 1 206 ? -16.594 3.396 3.976 1.00 96.12 206 ASP A O 1
ATOM 1585 N N . MET A 1 207 ? -15.795 2.940 6.023 1.00 97.25 207 MET A N 1
ATOM 1586 C CA . MET A 1 207 ? -16.316 4.166 6.629 1.00 97.25 207 MET A CA 1
ATOM 1587 C C . MET A 1 207 ? -15.679 5.407 6.000 1.00 97.25 207 MET A C 1
ATOM 1589 O O . MET A 1 207 ? -16.366 6.400 5.759 1.00 97.25 207 MET A O 1
ATOM 1593 N N . ALA A 1 208 ? -14.375 5.369 5.716 1.00 96.12 208 ALA A N 1
ATOM 1594 C CA . ALA A 1 208 ? -13.692 6.462 5.041 1.00 96.12 208 ALA A CA 1
ATOM 1595 C C . ALA A 1 208 ? -14.231 6.668 3.618 1.00 96.12 208 ALA A C 1
ATOM 1597 O O . ALA A 1 208 ? -14.394 7.814 3.193 1.00 96.12 208 ALA A O 1
ATOM 1598 N N . ALA A 1 209 ? -14.551 5.583 2.906 1.00 93.94 209 ALA A N 1
ATOM 1599 C CA . ALA A 1 209 ? -15.213 5.626 1.604 1.00 93.94 209 ALA A CA 1
ATOM 1600 C C . ALA A 1 209 ? -16.615 6.237 1.691 1.00 93.94 209 ALA A C 1
ATOM 1602 O O . ALA A 1 209 ? -17.000 7.020 0.829 1.00 93.94 209 ALA A O 1
ATOM 1603 N N . GLY A 1 210 ? -17.330 5.971 2.787 1.00 94.50 210 GLY A N 1
ATOM 1604 C CA . GLY A 1 210 ? -18.578 6.645 3.155 1.00 94.50 210 GLY A CA 1
ATOM 1605 C C . GLY A 1 210 ? -18.418 8.106 3.604 1.00 94.50 210 GLY A C 1
ATOM 1606 O O . GLY A 1 210 ? -19.393 8.720 4.027 1.00 94.50 210 GLY A O 1
ATOM 1607 N N . GLY A 1 211 ? -17.212 8.681 3.536 1.00 94.88 211 GLY A N 1
ATOM 1608 C CA . GLY A 1 211 ? -16.944 10.082 3.873 1.00 94.88 211 GLY A CA 1
ATOM 1609 C C . GLY A 1 211 ? -16.536 10.339 5.328 1.00 94.88 211 GLY A C 1
ATOM 1610 O O . GLY A 1 211 ? -16.390 11.498 5.720 1.00 94.88 211 GLY A O 1
ATOM 1611 N N . ASN A 1 212 ? -16.306 9.303 6.142 1.00 96.56 212 ASN A N 1
ATOM 1612 C CA . ASN A 1 212 ? -15.851 9.474 7.521 1.00 96.56 212 ASN A CA 1
ATOM 1613 C C . ASN A 1 212 ? -14.368 9.903 7.573 1.00 96.56 212 ASN A C 1
ATOM 1615 O O . ASN A 1 212 ? -13.451 9.087 7.452 1.00 96.56 212 ASN A O 1
ATOM 1619 N N . ALA A 1 213 ? -14.125 11.198 7.786 1.00 96.00 213 ALA A N 1
ATOM 1620 C CA . ALA A 1 213 ? -12.776 11.763 7.847 1.00 96.00 213 ALA A CA 1
ATOM 1621 C C . ALA A 1 213 ? -11.931 11.226 9.021 1.00 96.00 213 ALA A C 1
ATOM 1623 O O . ALA A 1 213 ? -10.719 11.064 8.874 1.00 96.00 213 ALA A O 1
ATOM 1624 N N . GLU A 1 214 ? -12.551 10.911 10.165 1.00 97.06 214 GLU A N 1
ATOM 1625 C CA . GLU A 1 214 ? -11.856 10.321 11.320 1.00 97.06 214 GLU A CA 1
ATOM 1626 C C . GLU A 1 214 ? -11.328 8.921 10.975 1.00 97.06 214 GLU A C 1
ATOM 1628 O O . GLU A 1 214 ? -10.198 8.582 11.321 1.00 97.06 214 GLU A O 1
ATOM 1633 N N . ALA A 1 215 ? -12.101 8.132 10.222 1.00 97.69 215 ALA A N 1
ATOM 1634 C CA . ALA A 1 215 ? -11.672 6.815 9.763 1.00 97.69 215 ALA A CA 1
ATOM 1635 C C . ALA A 1 215 ? -10.444 6.894 8.841 1.00 97.69 215 ALA A C 1
ATOM 1637 O O . ALA A 1 215 ? -9.479 6.159 9.051 1.00 97.69 215 ALA A O 1
ATOM 1638 N N . MET A 1 216 ? -10.425 7.844 7.897 1.00 96.81 216 MET A N 1
ATOM 1639 C CA . MET A 1 216 ? -9.246 8.090 7.055 1.00 96.81 216 MET A CA 1
ATOM 1640 C C . MET A 1 216 ? -8.028 8.524 7.884 1.00 96.81 216 MET A C 1
ATOM 1642 O O . MET A 1 216 ? -6.922 8.021 7.688 1.00 96.81 216 MET A O 1
ATOM 1646 N N . SER A 1 217 ? -8.223 9.426 8.852 1.00 96.00 217 SER A N 1
ATOM 1647 C CA . SER A 1 217 ? -7.140 9.847 9.748 1.00 96.00 217 SER A CA 1
ATOM 1648 C C . SER A 1 217 ? -6.575 8.673 10.552 1.00 96.00 217 SER A C 1
ATOM 1650 O O . SER A 1 217 ? -5.363 8.593 10.733 1.00 96.00 217 SER A O 1
ATOM 1652 N N . ASN A 1 218 ? -7.428 7.753 11.006 1.00 97.88 218 ASN A N 1
ATOM 1653 C CA . ASN A 1 218 ? -7.014 6.564 11.750 1.00 97.88 218 ASN A CA 1
ATOM 1654 C C . ASN A 1 218 ? -6.219 5.577 10.877 1.00 97.88 218 ASN A C 1
ATOM 1656 O O . ASN A 1 218 ? -5.228 5.024 11.348 1.00 97.88 218 ASN A O 1
ATOM 1660 N N . LEU A 1 219 ? -6.578 5.398 9.599 1.00 97.12 219 LEU A N 1
ATOM 1661 C CA . LEU A 1 219 ? -5.777 4.596 8.659 1.00 97.12 219 LEU A CA 1
ATOM 1662 C C . LEU A 1 219 ? -4.374 5.176 8.453 1.00 97.12 219 LEU A C 1
ATOM 1664 O O . LEU A 1 219 ? -3.393 4.434 8.449 1.00 97.12 219 LEU A O 1
ATOM 1668 N N . LYS A 1 220 ? -4.261 6.504 8.333 1.00 95.69 220 LYS A N 1
ATOM 1669 C CA . LYS A 1 220 ? -2.960 7.184 8.236 1.00 95.69 220 LYS A CA 1
ATOM 1670 C C . LYS A 1 220 ? -2.158 7.073 9.526 1.00 95.69 220 LYS A C 1
ATOM 1672 O O . LYS A 1 220 ? -0.956 6.831 9.473 1.00 95.69 220 LYS A O 1
ATOM 1677 N N . LEU A 1 221 ? -2.816 7.230 10.675 1.00 96.12 221 LEU A N 1
ATOM 1678 C CA . LEU A 1 221 ? -2.174 7.104 11.982 1.00 96.12 221 LEU A CA 1
ATOM 1679 C C . LEU A 1 221 ? -1.562 5.710 12.164 1.00 96.12 221 LEU A C 1
ATOM 1681 O O . LEU A 1 221 ? -0.406 5.612 12.583 1.00 96.12 221 LEU A O 1
ATOM 1685 N N . ALA A 1 222 ? -2.284 4.660 11.752 1.00 97.62 222 ALA A N 1
ATOM 1686 C CA . ALA A 1 222 ? -1.847 3.268 11.853 1.00 97.62 222 ALA A CA 1
ATOM 1687 C C . ALA A 1 222 ? -0.451 3.025 11.251 1.00 97.62 222 ALA A C 1
ATOM 1689 O O . ALA A 1 222 ? 0.326 2.247 11.797 1.00 97.62 222 ALA A O 1
ATOM 1690 N N . ARG A 1 223 ? -0.091 3.743 10.177 1.00 96.31 223 ARG A N 1
ATOM 1691 C CA . ARG A 1 223 ? 1.224 3.651 9.510 1.00 96.31 223 ARG A CA 1
ATOM 1692 C C . ARG A 1 223 ? 2.401 3.947 10.438 1.00 96.31 223 ARG A C 1
ATOM 1694 O O . ARG A 1 223 ? 3.497 3.448 10.218 1.00 96.31 223 ARG A O 1
ATOM 1701 N N . THR A 1 224 ? 2.179 4.786 11.446 1.00 95.81 224 THR A N 1
ATOM 1702 C CA . THR A 1 224 ? 3.222 5.270 12.364 1.00 95.81 224 THR A CA 1
ATOM 1703 C C . THR A 1 224 ? 3.005 4.833 13.808 1.00 95.81 224 THR A C 1
ATOM 1705 O O . THR A 1 224 ? 3.925 4.942 14.620 1.00 95.81 224 THR A O 1
ATOM 1708 N N . ASP A 1 225 ? 1.822 4.314 14.139 1.00 97.38 225 ASP A N 1
ATOM 1709 C CA . ASP A 1 225 ? 1.489 3.881 15.491 1.00 97.38 225 ASP A CA 1
ATOM 1710 C C . ASP A 1 225 ? 2.300 2.631 15.882 1.00 97.38 225 ASP A C 1
ATOM 1712 O O . ASP A 1 225 ? 2.504 1.702 15.089 1.00 97.38 225 ASP A O 1
ATOM 1716 N N . LYS A 1 226 ? 2.813 2.645 17.114 1.00 97.94 226 LYS A N 1
ATOM 1717 C CA . LYS A 1 226 ? 3.670 1.598 17.678 1.00 97.94 226 LYS A CA 1
ATOM 1718 C C . LYS A 1 226 ? 2.917 0.295 17.907 1.00 97.94 226 LYS A C 1
ATOM 1720 O O . LYS A 1 226 ? 3.537 -0.762 17.871 1.00 97.94 226 LYS A O 1
ATOM 1725 N N . ASP A 1 227 ? 1.599 0.346 18.080 1.00 98.50 227 ASP A N 1
ATOM 1726 C CA . ASP A 1 227 ? 0.790 -0.863 18.261 1.00 98.50 227 ASP A CA 1
ATOM 1727 C C . ASP A 1 227 ? 0.821 -1.779 17.025 1.00 98.50 227 ASP A C 1
ATOM 1729 O O . ASP A 1 227 ? 0.636 -2.989 17.148 1.00 98.50 227 ASP A O 1
ATOM 1733 N N . PHE A 1 228 ? 1.124 -1.226 15.845 1.00 98.38 228 PHE A N 1
ATOM 1734 C CA . PHE A 1 228 ? 1.268 -1.984 14.601 1.00 98.38 228 PHE A CA 1
ATOM 1735 C C . PHE A 1 228 ? 2.717 -2.362 14.265 1.00 98.38 228 PHE A C 1
ATOM 1737 O O . PHE A 1 228 ? 2.928 -3.075 13.289 1.00 98.38 228 PHE A O 1
ATOM 1744 N N . GLU A 1 229 ? 3.722 -1.925 15.036 1.00 97.06 229 GLU A N 1
ATOM 1745 C CA . GLU A 1 229 ? 5.151 -2.098 14.707 1.00 97.06 229 GLU A CA 1
ATOM 1746 C C . GLU A 1 229 ? 5.516 -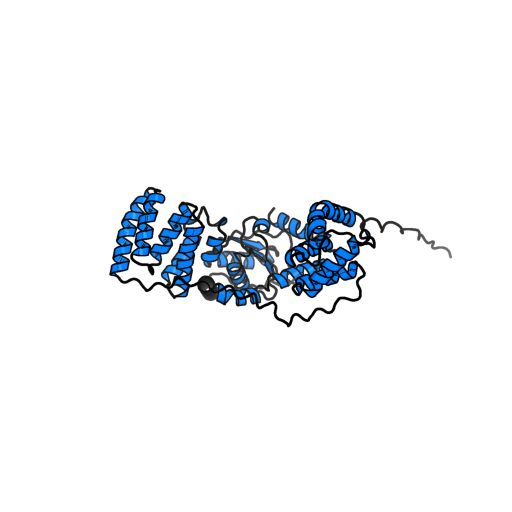3.560 14.389 1.00 97.06 229 GLU A C 1
ATOM 1748 O O . GLU A 1 229 ? 6.181 -3.825 13.393 1.00 97.06 229 GLU A O 1
ATOM 1753 N N . GLY A 1 230 ? 4.998 -4.519 15.166 1.00 96.56 230 GLY A N 1
ATOM 1754 C CA . GLY A 1 230 ? 5.297 -5.948 14.995 1.00 96.56 230 GLY A CA 1
ATOM 1755 C C . GLY A 1 230 ? 4.716 -6.604 13.735 1.00 96.56 230 GLY A C 1
ATOM 1756 O O . GLY A 1 230 ? 5.145 -7.699 13.376 1.00 96.56 230 GLY A O 1
ATOM 1757 N N . ILE A 1 231 ? 3.758 -5.961 13.065 1.00 96.69 231 ILE A N 1
ATOM 1758 C CA . ILE A 1 231 ? 3.108 -6.497 11.856 1.00 96.69 231 ILE A CA 1
ATOM 1759 C C . ILE A 1 231 ? 3.289 -5.606 10.626 1.00 96.69 231 ILE A C 1
ATOM 1761 O O . ILE A 1 231 ? 3.010 -6.036 9.508 1.00 96.69 231 ILE A O 1
ATOM 1765 N N . ARG A 1 232 ? 3.730 -4.360 10.827 1.00 95.69 232 ARG A N 1
ATOM 1766 C CA . ARG A 1 232 ? 3.772 -3.298 9.816 1.00 95.69 232 ARG A CA 1
ATOM 1767 C C . ARG A 1 232 ? 4.493 -3.733 8.543 1.00 95.69 232 ARG A C 1
ATOM 1769 O O . ARG A 1 232 ? 4.052 -3.437 7.435 1.00 95.69 232 ARG A O 1
ATOM 1776 N N . ASP A 1 233 ? 5.577 -4.479 8.723 1.00 94.94 233 ASP A N 1
ATOM 1777 C CA . ASP A 1 233 ? 6.480 -4.868 7.645 1.00 94.94 233 ASP A CA 1
ATOM 1778 C C . ASP A 1 233 ? 6.150 -6.231 7.036 1.00 94.94 233 ASP A C 1
ATOM 1780 O O . ASP A 1 233 ? 6.522 -6.487 5.891 1.00 94.94 233 ASP A O 1
ATOM 1784 N N . THR A 1 234 ? 5.428 -7.080 7.770 1.00 95.38 234 THR A N 1
ATOM 1785 C CA . THR A 1 234 ? 5.163 -8.481 7.413 1.00 95.38 234 THR A CA 1
ATOM 1786 C C . THR A 1 234 ? 3.742 -8.711 6.900 1.00 95.38 234 THR A C 1
ATOM 1788 O O . THR A 1 234 ? 3.533 -9.580 6.056 1.00 95.38 234 THR A O 1
ATOM 1791 N N . SER A 1 235 ? 2.764 -7.925 7.357 1.00 97.19 235 SER A N 1
ATOM 1792 C CA . SER A 1 235 ? 1.359 -8.084 6.980 1.00 97.19 235 SER A CA 1
ATOM 1793 C C . SER A 1 235 ? 1.040 -7.347 5.681 1.00 97.19 235 SER A C 1
ATOM 1795 O O . SER A 1 235 ? 0.835 -6.132 5.652 1.00 97.19 235 SER A O 1
ATOM 1797 N N . VAL A 1 236 ? 0.893 -8.104 4.593 1.00 95.94 236 VAL A N 1
ATOM 1798 C CA . VAL A 1 236 ? 0.375 -7.589 3.313 1.00 95.94 236 VAL A CA 1
ATOM 1799 C C . VAL A 1 236 ? -1.003 -6.941 3.492 1.00 95.94 236 VAL A C 1
ATOM 1801 O O . VAL A 1 236 ? -1.294 -5.910 2.881 1.00 95.94 236 VAL A O 1
ATOM 1804 N N . THR A 1 237 ? -1.841 -7.512 4.362 1.00 95.94 237 THR A N 1
ATOM 1805 C CA . THR A 1 237 ? -3.176 -6.989 4.674 1.00 95.94 237 THR A CA 1
ATOM 1806 C C . THR A 1 237 ? -3.099 -5.583 5.260 1.00 95.94 237 THR A C 1
ATOM 1808 O O . THR A 1 237 ? -3.783 -4.679 4.777 1.00 95.94 237 THR A O 1
ATOM 1811 N N . PHE A 1 238 ? -2.238 -5.379 6.260 1.00 97.94 238 PHE A N 1
ATOM 1812 C CA . PHE A 1 238 ? -2.004 -4.079 6.879 1.00 97.94 238 PHE A CA 1
ATOM 1813 C C . PHE A 1 238 ? -1.516 -3.051 5.852 1.00 97.94 238 PHE A C 1
ATOM 1815 O O . PHE A 1 238 ? -2.094 -1.965 5.751 1.00 97.94 238 PHE A O 1
ATOM 1822 N N . LYS A 1 239 ? -0.494 -3.400 5.054 1.00 97.56 239 LYS A N 1
ATOM 1823 C CA . LYS A 1 239 ? 0.080 -2.492 4.047 1.00 97.56 239 LYS A CA 1
ATOM 1824 C C . LYS A 1 239 ? -0.968 -2.041 3.037 1.00 97.56 239 LYS A C 1
ATOM 1826 O O . LYS A 1 239 ? -1.134 -0.845 2.814 1.00 97.56 239 LYS A O 1
ATOM 1831 N N . ARG A 1 240 ? -1.751 -2.985 2.505 1.00 95.50 240 ARG A N 1
ATOM 1832 C CA . ARG A 1 240 ? -2.811 -2.699 1.529 1.00 95.50 240 ARG A CA 1
ATOM 1833 C C . ARG A 1 240 ? -3.908 -1.795 2.095 1.00 95.50 240 ARG A C 1
ATOM 1835 O O . ARG A 1 240 ? -4.348 -0.883 1.408 1.00 95.50 240 ARG A O 1
ATOM 1842 N N . LEU A 1 241 ? -4.370 -2.056 3.319 1.00 96.00 241 LEU A N 1
ATOM 1843 C CA . LEU A 1 241 ? -5.492 -1.315 3.915 1.00 96.00 241 LEU A CA 1
ATOM 1844 C C . LEU A 1 241 ? -5.101 0.083 4.389 1.00 96.00 241 LEU A C 1
ATOM 1846 O O . LEU A 1 241 ? -5.924 0.993 4.374 1.00 96.00 241 LEU A O 1
ATOM 1850 N N . THR A 1 242 ? -3.857 0.253 4.829 1.00 97.25 242 THR A N 1
ATOM 1851 C CA . THR A 1 242 ? -3.381 1.536 5.354 1.00 97.25 242 THR A CA 1
ATOM 1852 C C . THR A 1 242 ? -2.670 2.372 4.303 1.00 97.25 242 THR A C 1
ATOM 1854 O O . THR A 1 242 ? -2.548 3.576 4.498 1.00 97.25 242 THR A O 1
ATOM 1857 N N . GLY A 1 243 ? -2.191 1.775 3.208 1.00 96.56 243 GLY A N 1
ATOM 1858 C CA . GLY A 1 243 ? -1.299 2.414 2.237 1.00 96.56 243 GLY A CA 1
ATOM 1859 C C . GLY A 1 243 ? 0.134 2.584 2.742 1.00 96.56 243 GLY A C 1
ATOM 1860 O O . GLY A 1 243 ? 0.891 3.363 2.170 1.00 96.56 243 GLY A O 1
ATOM 1861 N N . TYR A 1 244 ? 0.514 1.907 3.831 1.00 97.69 244 TYR A N 1
ATOM 1862 C CA . TYR A 1 244 ? 1.898 1.903 4.292 1.00 97.69 244 TYR A CA 1
ATOM 1863 C C . TYR A 1 244 ? 2.818 1.251 3.251 1.00 97.69 244 TYR A C 1
ATOM 1865 O O . TYR A 1 244 ? 2.527 0.168 2.740 1.00 97.69 244 TYR A O 1
ATOM 1873 N N . ALA A 1 245 ? 3.951 1.899 2.991 1.00 97.94 245 ALA A N 1
ATOM 1874 C CA . ALA A 1 245 ? 5.019 1.381 2.153 1.00 97.94 245 ALA A CA 1
ATOM 1875 C C . ALA A 1 245 ? 6.369 1.930 2.626 1.00 97.94 245 ALA A C 1
ATOM 1877 O O . ALA A 1 245 ? 6.485 3.130 2.905 1.00 97.94 245 ALA A O 1
ATOM 1878 N N . LYS A 1 246 ? 7.386 1.063 2.653 1.00 97.75 246 LYS A N 1
ATOM 1879 C CA . LYS A 1 246 ? 8.793 1.461 2.739 1.00 97.75 246 LYS A CA 1
ATOM 1880 C C . LYS A 1 246 ? 9.335 1.809 1.367 1.00 97.75 246 LYS A C 1
ATOM 1882 O O . LYS A 1 246 ? 9.253 0.992 0.446 1.00 97.75 246 LYS A O 1
ATOM 1887 N N . ILE A 1 247 ? 9.912 2.996 1.236 1.00 98.12 247 ILE A N 1
ATOM 1888 C CA . ILE A 1 247 ? 10.366 3.524 -0.045 1.00 98.12 247 ILE A CA 1
ATOM 1889 C C . ILE A 1 247 ? 11.862 3.816 0.003 1.00 98.12 247 ILE A C 1
ATOM 1891 O O . ILE A 1 247 ? 12.320 4.611 0.818 1.00 98.12 247 ILE A O 1
ATOM 1895 N N . LYS A 1 248 ? 12.629 3.217 -0.908 1.00 97.69 248 LYS A N 1
ATOM 1896 C CA . LYS A 1 248 ? 14.037 3.572 -1.121 1.00 97.69 248 LYS A CA 1
ATOM 1897 C C . LYS A 1 248 ? 14.164 4.512 -2.309 1.00 97.69 248 LYS A C 1
ATOM 1899 O O . LYS A 1 248 ? 13.567 4.252 -3.352 1.00 97.69 248 LYS A O 1
ATOM 1904 N N . VAL A 1 249 ? 14.974 5.558 -2.181 1.00 97.69 249 VAL A N 1
ATOM 1905 C CA . VAL A 1 249 ? 15.353 6.426 -3.303 1.00 97.69 249 VAL A CA 1
ATOM 1906 C C . VAL A 1 249 ? 16.816 6.164 -3.650 1.00 97.69 249 VAL A C 1
ATOM 1908 O O . VAL A 1 249 ? 17.674 6.148 -2.774 1.00 97.69 249 VAL A O 1
ATOM 1911 N N . LEU A 1 250 ? 17.095 5.929 -4.929 1.00 96.56 250 LEU A N 1
ATOM 1912 C CA . LEU A 1 250 ? 18.430 5.725 -5.477 1.00 96.56 250 LEU A CA 1
ATOM 1913 C C . LEU A 1 250 ? 18.706 6.791 -6.540 1.00 96.56 250 LEU A C 1
ATOM 1915 O O . LEU A 1 250 ? 17.911 6.963 -7.466 1.00 96.56 250 LEU A O 1
ATOM 1919 N N . ASN A 1 251 ? 19.845 7.466 -6.451 1.00 96.94 251 ASN A N 1
ATOM 1920 C CA . ASN A 1 251 ? 20.308 8.420 -7.449 1.00 96.94 251 ASN A CA 1
ATOM 1921 C C . ASN A 1 251 ? 21.170 7.710 -8.498 1.00 96.94 251 ASN A C 1
ATOM 1923 O O . ASN A 1 251 ? 22.242 7.207 -8.193 1.00 96.94 251 ASN A O 1
ATOM 1927 N N . ALA A 1 252 ? 20.726 7.651 -9.753 1.00 96.19 252 ALA A N 1
ATOM 1928 C CA . ALA A 1 252 ? 21.498 7.061 -10.847 1.00 96.19 252 ALA A CA 1
ATOM 1929 C C . ALA A 1 252 ? 22.134 8.104 -11.774 1.00 96.19 252 ALA A C 1
ATOM 1931 O O . ALA A 1 252 ? 22.415 7.798 -12.937 1.00 96.19 252 ALA A O 1
ATOM 1932 N N . MET A 1 253 ? 22.345 9.329 -11.292 1.00 94.31 253 MET A N 1
ATOM 1933 C CA . MET A 1 253 ? 22.951 10.415 -12.068 1.00 94.31 253 MET A CA 1
ATOM 1934 C C . MET A 1 253 ? 24.153 11.073 -11.377 1.00 94.31 253 MET A C 1
ATOM 1936 O O . MET A 1 253 ? 24.727 11.999 -11.957 1.00 94.31 253 MET A O 1
ATOM 1940 N N . GLY A 1 254 ? 24.553 10.610 -10.187 1.00 93.88 254 GLY A N 1
ATOM 1941 C CA . GLY A 1 254 ? 25.574 11.273 -9.373 1.00 93.88 254 GLY A CA 1
ATOM 1942 C C . GLY A 1 254 ? 25.170 12.706 -9.030 1.00 93.88 254 GLY A C 1
ATOM 1943 O O . GLY A 1 254 ? 23.983 13.013 -8.930 1.00 93.88 254 GLY A O 1
ATOM 1944 N N . GLU A 1 255 ? 26.143 13.613 -8.960 1.00 93.81 255 GLU A N 1
ATOM 1945 C CA . GLU A 1 255 ? 25.937 15.032 -8.611 1.00 93.81 255 GLU A CA 1
ATOM 1946 C C . GLU A 1 255 ? 24.817 15.712 -9.425 1.00 93.81 255 GLU A C 1
ATOM 1948 O O . GLU A 1 255 ? 24.090 16.559 -8.920 1.00 93.81 255 GLU A O 1
ATOM 1953 N N . LYS A 1 256 ? 24.603 15.308 -10.687 1.00 93.94 256 LYS A N 1
ATOM 1954 C CA . LYS A 1 256 ? 23.545 15.888 -11.535 1.00 93.94 256 LYS A CA 1
ATOM 1955 C C . LYS A 1 256 ? 22.120 15.482 -11.134 1.00 93.94 256 LYS A C 1
ATOM 1957 O O . LYS A 1 256 ? 21.169 16.069 -11.638 1.00 93.94 256 LYS A O 1
ATOM 1962 N N . GLY A 1 257 ? 21.942 14.443 -10.323 1.00 94.50 257 GLY A N 1
ATOM 1963 C CA . GLY A 1 257 ? 20.624 13.963 -9.891 1.00 94.50 257 GLY A CA 1
ATOM 1964 C C . GLY A 1 257 ? 20.286 14.255 -8.439 1.00 94.50 257 GLY A C 1
ATOM 1965 O O . GLY A 1 257 ? 19.144 14.010 -8.060 1.00 94.50 257 GLY A O 1
ATOM 1966 N N . GLU A 1 258 ? 21.247 14.756 -7.661 1.00 94.81 258 GLU A N 1
ATOM 1967 C CA . GLU A 1 258 ? 21.151 14.905 -6.205 1.00 94.81 258 GLU A CA 1
ATOM 1968 C C . GLU A 1 258 ? 19.928 15.736 -5.803 1.00 94.81 258 GLU A C 1
ATOM 1970 O O . GLU A 1 258 ? 19.063 15.238 -5.091 1.00 94.81 258 GLU A O 1
ATOM 1975 N N . GLU A 1 259 ? 19.759 16.923 -6.395 1.00 95.25 259 GLU A N 1
ATOM 1976 C CA . GLU A 1 259 ? 18.623 17.810 -6.105 1.00 95.25 259 GLU A CA 1
ATOM 1977 C C . GLU A 1 259 ? 17.261 17.131 -6.338 1.00 95.25 259 GLU A C 1
ATOM 1979 O O . GLU A 1 259 ? 16.372 17.182 -5.490 1.00 95.25 259 GLU A O 1
ATOM 1984 N N . ASN A 1 260 ? 17.079 16.445 -7.473 1.00 95.94 260 ASN A N 1
ATOM 1985 C CA . ASN A 1 260 ? 15.821 15.745 -7.738 1.00 95.94 260 ASN A CA 1
ATOM 1986 C C . ASN A 1 260 ? 15.621 14.574 -6.763 1.00 95.94 260 ASN A C 1
ATOM 1988 O O . ASN A 1 260 ? 14.504 14.367 -6.294 1.00 95.94 260 ASN A O 1
ATOM 1992 N N . ALA A 1 261 ? 16.670 13.804 -6.461 1.00 96.75 261 ALA A N 1
ATOM 1993 C CA . ALA A 1 261 ? 16.587 12.672 -5.541 1.00 96.75 261 ALA A CA 1
ATOM 1994 C C . ALA A 1 261 ? 16.240 13.119 -4.109 1.00 96.75 261 ALA A C 1
ATOM 1996 O O . ALA A 1 261 ? 15.376 12.511 -3.468 1.00 96.75 261 ALA A O 1
ATOM 1997 N N . ASP A 1 262 ? 16.823 14.224 -3.649 1.00 96.56 262 ASP A N 1
ATOM 1998 C CA . ASP A 1 262 ? 16.517 14.839 -2.358 1.00 96.56 262 ASP A CA 1
ATOM 1999 C C . ASP A 1 262 ? 15.089 15.384 -2.314 1.00 96.56 262 ASP A C 1
ATOM 2001 O O . ASP A 1 262 ? 14.344 15.100 -1.369 1.00 96.56 262 ASP A O 1
ATOM 2005 N N . ASN A 1 263 ? 14.654 16.078 -3.370 1.00 97.19 263 ASN A N 1
ATOM 2006 C CA . ASN A 1 263 ? 13.283 16.578 -3.480 1.00 97.19 263 ASN A CA 1
ATOM 2007 C C . ASN A 1 263 ? 12.258 15.435 -3.484 1.00 97.19 263 ASN A C 1
ATOM 2009 O O . ASN A 1 263 ? 11.193 15.558 -2.866 1.00 97.19 263 ASN A O 1
ATOM 2013 N N . ILE A 1 264 ? 12.577 14.299 -4.119 1.00 97.56 264 ILE A N 1
ATOM 2014 C CA . ILE A 1 264 ? 11.764 13.076 -4.063 1.00 97.56 264 ILE A CA 1
ATOM 2015 C C . ILE A 1 264 ? 11.674 12.578 -2.620 1.00 97.56 264 ILE A C 1
ATOM 2017 O O . ILE A 1 264 ? 10.569 12.427 -2.097 1.00 97.56 264 ILE A O 1
ATOM 2021 N N . LEU A 1 265 ? 12.811 12.351 -1.957 1.00 97.31 265 LEU A N 1
ATOM 2022 C CA . LEU A 1 265 ? 12.850 11.833 -0.589 1.00 97.31 265 LEU A CA 1
ATOM 2023 C C . LEU A 1 265 ? 12.076 12.731 0.386 1.00 97.31 265 LEU A C 1
ATOM 2025 O O . LEU A 1 265 ? 11.256 12.256 1.178 1.00 97.31 265 LEU A O 1
ATOM 2029 N N . ALA A 1 266 ? 12.309 14.039 0.322 1.00 97.00 266 ALA A N 1
ATOM 2030 C CA . ALA A 1 266 ? 11.667 15.005 1.199 1.00 97.00 266 ALA A CA 1
ATOM 2031 C C . ALA A 1 266 ? 10.151 15.105 0.931 1.00 97.00 266 ALA A C 1
ATOM 2033 O O . ALA A 1 266 ? 9.356 15.157 1.877 1.00 97.00 266 ALA A O 1
ATOM 2034 N N . SER A 1 267 ? 9.727 15.020 -0.335 1.00 97.06 267 SER A N 1
ATOM 2035 C CA . SER A 1 267 ? 8.310 14.946 -0.716 1.00 97.06 267 SER A CA 1
ATOM 2036 C C . SER A 1 267 ? 7.627 13.696 -0.154 1.00 97.06 267 SER A C 1
ATOM 2038 O O . SER A 1 267 ? 6.541 13.793 0.421 1.00 97.06 267 SER A O 1
ATOM 2040 N N . LEU A 1 268 ? 8.272 12.527 -0.246 1.00 96.81 268 LEU A N 1
ATOM 2041 C CA . LEU A 1 268 ? 7.738 11.268 0.289 1.00 96.81 268 LEU A CA 1
ATOM 2042 C C . LEU A 1 268 ? 7.576 11.311 1.814 1.00 96.81 268 LEU A C 1
ATOM 2044 O O . LEU A 1 268 ? 6.551 10.874 2.341 1.00 96.81 268 LEU A O 1
ATOM 2048 N N . LYS A 1 269 ? 8.529 11.923 2.528 1.00 95.75 269 LYS A N 1
ATOM 2049 C CA . LYS A 1 269 ? 8.414 12.161 3.977 1.00 95.75 269 LYS A CA 1
ATOM 2050 C C . LYS A 1 269 ? 7.259 13.106 4.320 1.00 95.75 269 LYS A C 1
ATOM 2052 O O . LYS A 1 269 ? 6.544 12.872 5.298 1.00 95.75 269 LYS A O 1
ATOM 2057 N N . LYS A 1 270 ? 7.022 14.151 3.516 1.00 95.19 270 LYS A N 1
ATOM 2058 C CA . LYS A 1 270 ? 5.875 15.067 3.694 1.00 95.19 270 LYS A CA 1
ATOM 2059 C C . LYS A 1 270 ? 4.537 14.347 3.469 1.00 95.19 270 LYS A C 1
ATOM 2061 O O . LYS A 1 270 ? 3.602 14.581 4.234 1.00 95.19 270 LYS A O 1
ATOM 2066 N N . LEU A 1 271 ? 4.500 13.388 2.539 1.00 94.50 271 LEU A N 1
ATOM 2067 C CA . LEU A 1 271 ? 3.388 12.451 2.310 1.00 94.50 271 LEU A CA 1
ATOM 2068 C C . LEU A 1 271 ? 3.277 11.325 3.362 1.00 94.50 271 LEU A C 1
ATOM 2070 O O . LEU A 1 271 ? 2.372 10.502 3.283 1.00 94.50 271 LEU A O 1
ATOM 2074 N N . LYS A 1 272 ? 4.140 11.315 4.389 1.00 94.88 272 LYS A N 1
ATOM 2075 C CA . LYS A 1 272 ? 4.129 10.355 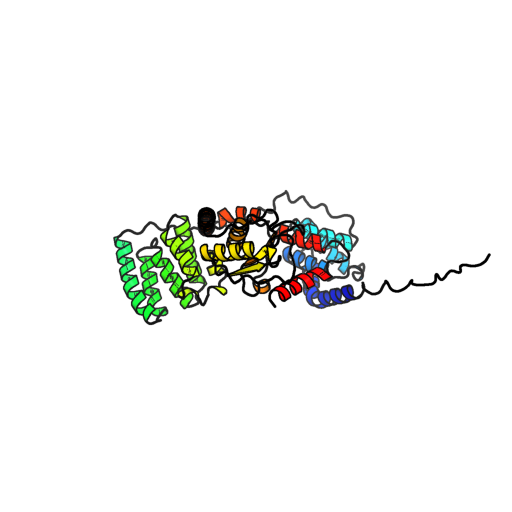5.511 1.00 94.88 272 LYS A CA 1
ATOM 2076 C C . LYS A 1 272 ? 4.465 8.908 5.126 1.00 94.88 272 LYS A C 1
ATOM 2078 O O . LYS A 1 272 ? 4.056 7.989 5.835 1.00 94.88 272 LYS A O 1
ATOM 2083 N N . TYR A 1 273 ? 5.229 8.701 4.055 1.00 95.62 273 TYR A N 1
ATOM 2084 C CA . TYR A 1 273 ? 5.850 7.403 3.777 1.00 95.62 273 TYR A CA 1
ATOM 2085 C C . TYR A 1 273 ? 7.099 7.184 4.638 1.00 95.62 273 TYR A C 1
ATOM 2087 O O . TYR A 1 273 ? 7.794 8.139 5.000 1.00 95.62 273 TYR A O 1
ATOM 2095 N N . GLU A 1 274 ? 7.406 5.919 4.931 1.00 95.88 274 GLU A N 1
ATOM 2096 C CA . GLU A 1 274 ? 8.699 5.526 5.493 1.00 95.88 274 GLU A CA 1
ATOM 2097 C C . GLU A 1 274 ? 9.712 5.497 4.347 1.00 95.88 274 GLU A C 1
ATOM 2099 O O . GLU A 1 274 ? 9.771 4.535 3.585 1.00 95.88 274 GLU A O 1
ATOM 2104 N N . ALA A 1 275 ? 10.431 6.604 4.159 1.00 96.25 275 ALA A N 1
ATOM 2105 C CA . ALA A 1 275 ? 11.359 6.771 3.049 1.00 96.25 275 ALA A CA 1
ATOM 2106 C C . ALA A 1 275 ? 12.812 6.875 3.531 1.00 96.25 275 ALA A C 1
ATOM 2108 O O . ALA A 1 275 ? 13.151 7.756 4.334 1.00 96.25 275 ALA A O 1
ATOM 2109 N N . ASP A 1 276 ? 13.652 5.994 2.997 1.00 92.50 276 ASP A N 1
ATOM 2110 C CA . ASP A 1 276 ? 15.073 5.885 3.320 1.00 92.50 276 ASP A CA 1
ATOM 2111 C C . ASP A 1 276 ? 15.933 6.831 2.476 1.00 92.50 276 ASP A C 1
ATOM 2113 O O . ASP A 1 276 ? 15.527 7.273 1.401 1.00 92.50 276 ASP A O 1
ATOM 2117 N N . GLY A 1 277 ? 17.136 7.131 2.980 1.00 84.62 277 GLY A N 1
ATOM 2118 C CA . GLY A 1 277 ? 18.097 8.055 2.367 1.00 84.62 277 GLY A CA 1
ATOM 2119 C C . GLY A 1 277 ? 18.411 7.759 0.898 1.00 84.62 277 GLY A C 1
ATOM 2120 O O . GLY A 1 277 ? 18.260 6.622 0.439 1.00 84.62 277 GLY A O 1
ATOM 2121 N N . VAL A 1 278 ? 18.862 8.796 0.188 1.00 85.81 278 VAL A N 1
ATOM 2122 C CA . VAL A 1 278 ? 19.315 8.700 -1.200 1.00 85.81 278 VAL A CA 1
ATOM 2123 C C . VAL A 1 278 ? 20.672 8.001 -1.232 1.00 85.81 278 VAL A C 1
ATOM 2125 O O . VAL A 1 278 ? 21.657 8.555 -0.752 1.00 85.81 278 VAL A O 1
ATOM 2128 N N . ASP A 1 279 ? 20.726 6.802 -1.811 1.00 91.62 279 ASP A N 1
ATOM 2129 C CA . ASP A 1 279 ? 22.002 6.139 -2.106 1.00 91.62 279 ASP A CA 1
ATOM 2130 C C . ASP A 1 279 ? 22.347 6.304 -3.587 1.00 91.62 279 ASP A C 1
ATOM 2132 O O . ASP A 1 279 ? 21.466 6.375 -4.448 1.00 91.62 279 ASP A O 1
ATOM 2136 N N . GLU A 1 280 ? 23.636 6.298 -3.912 1.00 90.94 280 GLU A N 1
ATOM 2137 C CA . GLU A 1 280 ? 24.079 6.236 -5.301 1.00 90.94 280 GLU A CA 1
ATOM 2138 C C . GLU A 1 280 ? 23.786 4.853 -5.898 1.00 90.94 280 GLU A C 1
ATOM 2140 O O . GLU A 1 280 ? 24.163 3.806 -5.372 1.00 90.94 280 GLU A O 1
ATOM 2145 N N . SER A 1 281 ? 23.137 4.837 -7.056 1.00 88.38 281 SER A N 1
ATOM 2146 C CA . SER A 1 281 ? 22.978 3.627 -7.852 1.00 88.38 281 SER A CA 1
ATOM 2147 C C . SER A 1 281 ? 24.309 3.280 -8.509 1.00 88.38 281 SER A C 1
ATOM 2149 O O . SER A 1 281 ? 24.906 4.092 -9.215 1.00 88.38 281 SER A O 1
ATOM 2151 N N . SER A 1 282 ? 24.718 2.012 -8.422 1.00 83.81 282 SER A N 1
ATOM 2152 C CA . SER A 1 282 ? 25.938 1.508 -9.077 1.00 83.81 282 SER A CA 1
ATOM 2153 C C . SER A 1 282 ? 25.938 1.634 -10.608 1.00 83.81 282 SER A C 1
ATOM 2155 O O . SER A 1 282 ? 26.943 1.353 -11.266 1.00 83.81 282 SER A O 1
ATOM 2157 N N . LYS A 1 283 ? 24.805 2.008 -11.215 1.00 88.12 283 LYS A N 1
ATOM 2158 C CA . LYS A 1 283 ? 24.652 2.154 -12.665 1.00 88.12 283 LYS A CA 1
ATOM 2159 C C . LYS A 1 283 ? 23.887 3.416 -13.009 1.00 88.12 283 LYS A C 1
ATOM 2161 O O . LYS A 1 283 ? 22.764 3.593 -12.540 1.00 88.12 283 LYS A O 1
ATOM 2166 N N . ALA A 1 284 ? 24.441 4.187 -13.940 1.00 91.94 284 ALA A N 1
ATOM 2167 C CA . ALA A 1 284 ? 23.746 5.311 -14.541 1.00 91.94 284 ALA A CA 1
ATOM 2168 C C . ALA A 1 284 ? 22.465 4.863 -15.266 1.00 91.94 284 ALA A C 1
ATOM 2170 O O . ALA A 1 284 ? 22.451 3.830 -15.952 1.00 91.94 284 ALA A O 1
ATOM 2171 N N . ARG A 1 285 ? 21.391 5.648 -15.144 1.00 93.75 285 ARG A N 1
ATOM 2172 C CA . ARG A 1 285 ? 20.111 5.402 -15.824 1.00 93.75 285 ARG A CA 1
ATOM 2173 C C . ARG A 1 285 ? 19.707 6.615 -16.650 1.00 93.75 285 ARG A C 1
ATOM 2175 O O . ARG A 1 285 ? 19.880 7.747 -16.232 1.00 93.75 285 ARG A O 1
ATOM 2182 N N . LYS A 1 286 ? 19.142 6.342 -17.828 1.00 94.62 286 LYS A N 1
ATOM 2183 C CA . LYS A 1 286 ? 18.635 7.360 -18.763 1.00 94.62 286 LYS A CA 1
ATOM 2184 C C . LYS A 1 286 ? 17.177 7.751 -18.503 1.00 94.62 286 LYS A C 1
ATOM 2186 O O . LYS A 1 286 ? 16.692 8.682 -19.119 1.00 94.62 286 LYS A O 1
ATOM 2191 N N . ASN A 1 287 ? 16.460 6.992 -17.678 1.00 95.50 287 ASN A N 1
ATOM 2192 C CA . ASN A 1 287 ? 15.064 7.247 -17.332 1.00 95.50 287 ASN A CA 1
ATOM 2193 C C . ASN A 1 287 ? 14.839 6.849 -15.870 1.00 95.50 287 ASN A C 1
ATOM 2195 O O . ASN A 1 287 ? 15.517 5.913 -15.417 1.00 95.50 287 ASN A O 1
ATOM 2199 N N . PRO A 1 288 ? 13.855 7.446 -15.178 1.00 96.88 288 PRO A N 1
ATOM 2200 C CA . PRO A 1 288 ? 13.478 6.999 -13.854 1.00 96.88 288 PRO A CA 1
ATOM 2201 C C . PRO A 1 288 ? 12.829 5.620 -13.930 1.00 96.88 288 PRO A C 1
ATOM 2203 O O . PRO A 1 288 ? 12.130 5.299 -14.898 1.00 96.88 288 PRO A O 1
ATOM 2206 N N . ILE A 1 289 ? 13.052 4.805 -12.906 1.00 96.19 289 ILE A N 1
ATOM 2207 C CA . ILE A 1 289 ? 12.448 3.480 -12.785 1.00 96.19 289 ILE A CA 1
ATOM 2208 C C . ILE A 1 289 ? 11.852 3.344 -11.388 1.00 96.19 289 ILE A C 1
ATOM 2210 O O . ILE A 1 289 ? 12.513 3.657 -10.405 1.00 96.19 289 ILE A O 1
ATOM 2214 N N . ILE A 1 290 ? 10.618 2.862 -11.303 1.00 97.25 290 ILE A N 1
ATOM 2215 C CA . ILE A 1 290 ? 9.946 2.521 -10.052 1.00 97.25 290 ILE A CA 1
ATOM 2216 C C . ILE A 1 290 ? 9.799 1.004 -10.017 1.00 97.25 290 ILE A C 1
ATOM 2218 O O . ILE A 1 290 ? 9.109 0.427 -10.856 1.00 97.25 290 ILE A O 1
ATOM 2222 N N . TRP A 1 291 ? 10.448 0.357 -9.059 1.00 96.50 291 TRP A N 1
ATOM 2223 C CA . TRP A 1 291 ? 10.190 -1.040 -8.725 1.00 96.50 291 TRP A CA 1
ATOM 2224 C C . TRP A 1 291 ? 9.246 -1.095 -7.540 1.00 96.50 291 TRP A C 1
ATOM 2226 O O . TRP A 1 291 ? 9.406 -0.312 -6.609 1.00 96.50 291 TRP A O 1
ATOM 2236 N N . TYR A 1 292 ? 8.264 -1.986 -7.560 1.00 97.19 292 TYR A N 1
ATOM 2237 C CA . TYR A 1 292 ? 7.287 -2.054 -6.478 1.00 97.19 292 TYR A CA 1
ATOM 2238 C C . TYR A 1 292 ? 6.770 -3.470 -6.260 1.00 97.19 292 TYR A C 1
ATOM 2240 O O . TYR A 1 292 ? 6.733 -4.269 -7.193 1.00 97.19 292 TYR A O 1
ATOM 2248 N N . ALA A 1 293 ? 6.376 -3.773 -5.025 1.00 96.19 293 ALA A N 1
ATOM 2249 C CA . ALA A 1 293 ? 5.654 -4.992 -4.686 1.00 96.19 293 ALA A CA 1
ATOM 2250 C C . ALA A 1 293 ? 4.152 -4.819 -4.943 1.00 96.19 293 ALA A C 1
ATOM 2252 O O . ALA A 1 293 ? 3.621 -3.722 -4.787 1.00 96.19 293 ALA A O 1
ATOM 2253 N N . GLU A 1 294 ? 3.443 -5.904 -5.265 1.00 93.94 294 GLU A N 1
ATOM 2254 C CA . GLU A 1 294 ? 2.018 -5.848 -5.641 1.00 93.94 294 GLU A CA 1
ATOM 2255 C C . GLU A 1 294 ? 1.145 -5.127 -4.600 1.00 93.94 294 GLU A C 1
ATOM 2257 O O . GLU A 1 294 ? 0.296 -4.307 -4.939 1.00 93.94 294 GLU A O 1
ATOM 2262 N N . HIS A 1 295 ? 1.386 -5.353 -3.306 1.00 94.19 295 HIS A N 1
ATOM 2263 C CA . HIS A 1 295 ? 0.626 -4.691 -2.239 1.00 94.19 295 HIS A CA 1
ATOM 2264 C C . HIS A 1 295 ? 0.895 -3.186 -2.121 1.00 94.19 295 HIS A C 1
ATOM 2266 O O . HIS A 1 295 ? 0.113 -2.481 -1.489 1.00 94.19 295 HIS A O 1
ATOM 2272 N N . ALA A 1 296 ? 1.979 -2.695 -2.722 1.00 96.69 296 ALA A N 1
ATOM 2273 C CA . ALA A 1 296 ? 2.412 -1.301 -2.710 1.00 96.69 296 ALA A CA 1
ATOM 2274 C C . ALA A 1 296 ? 2.070 -0.555 -4.011 1.00 96.69 296 ALA A C 1
ATOM 2276 O O . ALA A 1 296 ? 2.535 0.564 -4.228 1.00 96.69 296 ALA A O 1
ATOM 2277 N N . LYS A 1 297 ? 1.237 -1.146 -4.874 1.00 95.81 297 LYS A N 1
ATOM 2278 C CA . LYS A 1 297 ? 0.823 -0.579 -6.166 1.00 95.81 297 LYS A CA 1
ATOM 2279 C C . LYS A 1 297 ? 0.286 0.855 -6.061 1.00 95.81 297 LYS A C 1
ATOM 2281 O O . LYS A 1 297 ? 0.686 1.719 -6.837 1.00 95.81 297 LYS A O 1
ATOM 2286 N N . GLY A 1 298 ? -0.553 1.139 -5.060 1.00 95.50 298 GLY A N 1
ATOM 2287 C CA . GLY A 1 298 ? -1.062 2.494 -4.809 1.00 95.50 298 GLY A CA 1
ATOM 2288 C C . GLY A 1 298 ? 0.050 3.498 -4.475 1.00 95.50 298 GLY A C 1
ATOM 2289 O O . GLY A 1 298 ? 0.079 4.596 -5.026 1.00 95.50 298 GLY A O 1
ATOM 2290 N N . ALA A 1 299 ? 1.023 3.107 -3.645 1.00 97.31 299 ALA A N 1
ATOM 2291 C CA . ALA A 1 299 ? 2.176 3.950 -3.326 1.00 97.31 299 ALA A CA 1
ATOM 2292 C C . ALA A 1 299 ? 3.063 4.183 -4.562 1.00 97.31 299 ALA A C 1
ATOM 2294 O O . ALA A 1 299 ? 3.465 5.313 -4.830 1.00 97.31 299 ALA A O 1
ATOM 2295 N N . ALA A 1 300 ? 3.313 3.145 -5.368 1.00 97.62 300 ALA A N 1
ATOM 2296 C CA . ALA A 1 300 ? 4.073 3.253 -6.616 1.00 97.62 300 ALA A CA 1
ATOM 2297 C C . ALA A 1 300 ? 3.430 4.233 -7.611 1.00 97.62 300 ALA A C 1
ATOM 2299 O O . ALA A 1 300 ? 4.127 4.995 -8.284 1.00 97.62 300 ALA A O 1
ATOM 2300 N N . PHE A 1 301 ? 2.100 4.261 -7.666 1.00 97.06 301 PHE A N 1
ATOM 2301 C CA . PHE A 1 301 ? 1.355 5.233 -8.454 1.00 97.06 301 PHE A CA 1
ATOM 2302 C C . PHE A 1 301 ? 1.508 6.667 -7.935 1.00 97.06 301 PHE A C 1
ATOM 2304 O O . PHE A 1 301 ? 1.819 7.556 -8.727 1.00 97.06 301 PHE A O 1
ATOM 2311 N N . ILE A 1 302 ? 1.398 6.900 -6.619 1.00 97.88 302 ILE A N 1
ATOM 2312 C CA . ILE A 1 302 ? 1.685 8.226 -6.035 1.00 97.88 302 ILE A CA 1
ATOM 2313 C C . ILE A 1 302 ? 3.108 8.674 -6.365 1.00 97.88 302 ILE A C 1
ATOM 2315 O O . ILE A 1 302 ? 3.313 9.820 -6.761 1.00 97.88 302 ILE A O 1
ATOM 2319 N N . VAL A 1 303 ? 4.086 7.773 -6.251 1.00 98.00 303 VAL A N 1
ATOM 2320 C CA . VAL A 1 303 ? 5.477 8.056 -6.623 1.00 98.00 303 VAL A CA 1
ATOM 2321 C C . VAL A 1 303 ? 5.571 8.435 -8.102 1.00 98.00 303 VAL A C 1
ATOM 2323 O O . VAL A 1 303 ? 6.221 9.423 -8.431 1.00 98.00 303 VAL A O 1
ATOM 2326 N N . LYS A 1 304 ? 4.907 7.710 -9.009 1.00 97.12 304 LYS A N 1
ATOM 2327 C CA . LYS A 1 304 ? 4.919 8.031 -10.444 1.00 97.12 304 LYS A CA 1
ATOM 2328 C C . LYS A 1 304 ? 4.394 9.444 -10.721 1.00 97.12 304 LYS A C 1
ATOM 2330 O O . LYS A 1 304 ? 5.041 10.201 -11.448 1.00 97.12 304 LYS A O 1
ATOM 2335 N N . GLU A 1 305 ? 3.268 9.806 -10.113 1.00 97.00 305 GLU A N 1
ATOM 2336 C CA . GLU A 1 305 ? 2.657 11.138 -10.234 1.00 97.00 305 GLU A CA 1
ATOM 2337 C C . GLU A 1 305 ? 3.541 12.232 -9.600 1.00 97.00 305 GLU A C 1
ATOM 2339 O O . GLU A 1 305 ? 3.656 13.350 -10.118 1.00 97.00 305 GLU A O 1
ATOM 2344 N N . LEU A 1 306 ? 4.228 11.906 -8.499 1.00 97.00 306 LEU A N 1
ATOM 2345 C CA . LEU A 1 306 ? 5.219 12.782 -7.877 1.00 97.00 306 LEU A CA 1
ATOM 2346 C C . LEU A 1 306 ? 6.377 13.075 -8.835 1.00 97.00 306 LEU A C 1
ATOM 2348 O O . LEU A 1 306 ? 6.703 14.249 -9.020 1.00 97.00 306 LEU A O 1
ATOM 2352 N N . LEU A 1 307 ? 6.943 12.047 -9.479 1.00 96.38 307 LEU A N 1
ATOM 2353 C CA . LEU A 1 307 ? 8.034 12.215 -10.444 1.00 96.38 307 LEU A CA 1
ATOM 2354 C C . LEU A 1 307 ? 7.601 13.036 -11.661 1.00 96.38 307 LEU A C 1
ATOM 2356 O O . LEU A 1 307 ? 8.388 13.835 -12.158 1.00 96.38 307 LEU A O 1
ATOM 2360 N N . ASN A 1 308 ? 6.373 12.827 -12.157 1.00 95.44 308 ASN A N 1
ATOM 2361 C CA . ASN A 1 308 ? 5.824 13.482 -13.354 1.00 95.44 308 ASN A CA 1
ATOM 2362 C C . ASN A 1 308 ? 6.794 13.484 -14.558 1.00 95.44 308 ASN A C 1
ATOM 2364 O O . ASN A 1 308 ? 6.849 14.424 -15.353 1.00 95.44 308 ASN A O 1
ATOM 2368 N N . HIS A 1 309 ? 7.607 12.434 -14.673 1.00 95.44 309 HIS A N 1
ATOM 2369 C CA . HIS A 1 309 ? 8.602 12.309 -15.724 1.00 95.44 309 HIS A CA 1
ATOM 2370 C C . HIS A 1 309 ? 8.048 11.421 -16.854 1.00 95.44 309 HIS A C 1
ATOM 2372 O O . HIS A 1 309 ? 7.645 10.280 -16.605 1.00 95.44 309 HIS A O 1
ATOM 2378 N N . PRO A 1 310 ? 8.046 11.885 -18.118 1.00 93.44 310 PRO A N 1
ATOM 2379 C CA . PRO A 1 310 ? 7.308 11.231 -19.205 1.00 93.44 310 PRO A CA 1
ATOM 2380 C C . PRO A 1 310 ? 7.855 9.851 -19.586 1.00 93.44 310 PRO A C 1
ATOM 2382 O O . PRO A 1 310 ? 7.154 9.052 -20.199 1.00 93.44 310 PRO A O 1
ATOM 2385 N N . LYS A 1 311 ? 9.115 9.563 -19.240 1.00 95.19 311 LYS A N 1
ATOM 2386 C CA . LYS A 1 311 ? 9.767 8.275 -19.522 1.00 95.19 311 LYS A CA 1
ATOM 2387 C C . LYS A 1 311 ? 9.893 7.369 -18.295 1.00 95.19 311 LYS A C 1
ATOM 2389 O O . LYS A 1 311 ? 10.648 6.400 -18.361 1.00 95.19 311 LYS A O 1
ATOM 2394 N N . THR A 1 312 ? 9.222 7.686 -17.181 1.00 95.94 312 THR A N 1
ATOM 2395 C CA . THR A 1 312 ? 9.255 6.835 -15.982 1.00 95.94 312 THR A CA 1
ATOM 2396 C C . THR A 1 312 ? 8.759 5.436 -16.317 1.00 95.94 312 THR A C 1
ATOM 2398 O O . THR A 1 312 ? 7.639 5.259 -16.797 1.00 95.94 312 THR A O 1
ATOM 2401 N N . GLN A 1 313 ? 9.596 4.444 -16.041 1.00 94.25 313 GLN A N 1
ATOM 2402 C CA . GLN A 1 313 ? 9.244 3.035 -16.145 1.00 94.25 313 GLN A CA 1
ATOM 2403 C C . GLN A 1 313 ? 8.742 2.555 -14.791 1.00 94.25 313 GLN A C 1
ATOM 2405 O O . GLN A 1 313 ? 9.308 2.924 -13.766 1.00 94.25 313 GLN A O 1
ATOM 2410 N N . VAL A 1 314 ? 7.710 1.720 -14.778 1.00 95.06 314 VAL A N 1
ATOM 2411 C CA . VAL A 1 314 ? 7.219 1.095 -13.550 1.00 95.06 314 VAL A CA 1
ATOM 2412 C C . VAL A 1 314 ? 7.234 -0.411 -13.749 1.00 95.06 314 VAL A C 1
ATOM 2414 O O . VAL A 1 314 ? 6.849 -0.890 -14.811 1.00 95.06 314 VAL A O 1
ATOM 2417 N N . VAL A 1 315 ? 7.785 -1.142 -12.782 1.00 92.62 315 VAL A N 1
ATOM 2418 C CA . VAL A 1 315 ? 8.030 -2.581 -12.897 1.00 92.62 315 VAL A CA 1
ATOM 2419 C C . VAL A 1 315 ? 7.631 -3.285 -11.609 1.00 92.62 315 VAL A C 1
ATOM 2421 O O . VAL A 1 315 ? 8.113 -2.940 -10.530 1.00 92.62 315 VAL A O 1
ATOM 2424 N N . LEU A 1 316 ? 6.773 -4.294 -11.741 1.00 92.06 316 LEU A N 1
ATOM 2425 C CA . LEU A 1 316 ? 6.357 -5.150 -10.638 1.00 92.06 316 LEU A CA 1
ATOM 2426 C C . LEU A 1 316 ? 7.485 -6.115 -10.252 1.00 92.06 316 LEU A C 1
ATOM 2428 O O . LEU A 1 316 ? 8.077 -6.774 -11.108 1.00 92.06 316 LEU A O 1
ATOM 2432 N N . PHE A 1 317 ? 7.765 -6.197 -8.958 1.00 92.81 317 PHE A N 1
ATOM 2433 C CA . PHE A 1 317 ? 8.769 -7.057 -8.341 1.00 92.81 317 PHE A CA 1
ATOM 2434 C C . PHE A 1 317 ? 8.133 -7.869 -7.208 1.00 92.81 317 PHE A C 1
ATOM 2436 O O . PHE A 1 317 ? 7.099 -7.497 -6.650 1.00 92.81 317 PHE A O 1
ATOM 2443 N N . THR A 1 318 ? 8.758 -8.984 -6.835 1.00 90.81 318 THR A N 1
ATOM 2444 C CA . THR A 1 318 ? 8.408 -9.662 -5.582 1.00 90.81 318 THR A CA 1
ATOM 2445 C C . THR A 1 318 ? 9.027 -8.921 -4.398 1.00 90.81 318 THR A C 1
ATOM 2447 O O . THR A 1 318 ? 10.077 -8.290 -4.529 1.00 90.81 318 THR A O 1
ATOM 2450 N N . ALA A 1 319 ? 8.401 -9.019 -3.221 1.00 88.81 319 ALA A N 1
ATOM 2451 C CA . ALA A 1 319 ? 8.909 -8.382 -2.003 1.00 88.81 319 ALA A CA 1
ATOM 2452 C C . ALA A 1 319 ? 10.365 -8.793 -1.686 1.00 88.81 319 ALA A C 1
ATOM 2454 O O . ALA A 1 319 ? 11.185 -7.949 -1.330 1.00 88.81 319 ALA A O 1
ATOM 2455 N N . ASP A 1 320 ? 10.719 -10.063 -1.914 1.00 88.38 320 ASP A N 1
ATOM 2456 C CA . ASP A 1 320 ? 12.080 -10.576 -1.701 1.00 88.38 320 ASP A CA 1
ATOM 2457 C C . ASP A 1 320 ? 13.122 -9.883 -2.591 1.00 88.38 320 ASP A C 1
ATOM 2459 O O . ASP A 1 320 ? 14.249 -9.626 -2.165 1.00 88.38 320 ASP A O 1
ATOM 2463 N N . GLN A 1 321 ? 12.758 -9.547 -3.833 1.00 91.00 321 GLN A N 1
ATOM 2464 C CA . GLN A 1 321 ? 13.671 -8.876 -4.760 1.00 91.00 321 GLN A CA 1
ATOM 2465 C C . GLN A 1 321 ? 13.944 -7.417 -4.368 1.00 91.00 321 GLN A C 1
ATOM 2467 O O . GLN A 1 321 ? 14.955 -6.858 -4.794 1.00 91.00 321 GLN A O 1
ATOM 2472 N N . LEU A 1 322 ? 13.069 -6.811 -3.563 1.00 94.06 322 LEU A N 1
ATOM 2473 C CA . LEU A 1 322 ? 13.185 -5.429 -3.098 1.00 94.06 322 LEU A CA 1
ATOM 2474 C C . LEU A 1 322 ? 13.939 -5.304 -1.766 1.00 94.06 322 LEU A C 1
ATOM 2476 O O . LEU A 1 322 ? 14.005 -4.212 -1.212 1.00 94.06 322 LEU A O 1
ATOM 2480 N N . LYS A 1 323 ? 14.514 -6.400 -1.247 1.00 93.06 323 LYS A N 1
ATOM 2481 C CA . LYS A 1 323 ? 15.359 -6.429 -0.038 1.00 93.06 323 LYS A CA 1
ATOM 2482 C C . LYS A 1 323 ? 14.754 -5.691 1.172 1.00 93.06 323 LYS A C 1
ATOM 2484 O O . LYS A 1 323 ? 15.446 -4.967 1.880 1.00 93.06 323 LYS A O 1
ATOM 2489 N N . GLY A 1 324 ? 13.459 -5.891 1.415 1.00 93.88 324 GLY A N 1
ATOM 2490 C CA . GLY A 1 324 ? 12.749 -5.302 2.559 1.00 93.88 324 GLY A CA 1
ATOM 2491 C C . GLY A 1 324 ? 12.087 -3.950 2.285 1.00 93.88 324 GLY A C 1
ATOM 2492 O O . GLY A 1 324 ? 11.388 -3.441 3.160 1.00 93.88 324 GLY A O 1
ATOM 2493 N N . PHE A 1 325 ? 12.244 -3.398 1.079 1.00 96.88 325 PHE A N 1
ATOM 2494 C CA . PHE A 1 325 ? 11.466 -2.255 0.609 1.00 96.88 325 PHE A CA 1
ATOM 2495 C C . PHE A 1 325 ? 10.188 -2.699 -0.101 1.00 96.88 325 PHE A C 1
ATOM 2497 O O . PHE A 1 325 ? 10.088 -3.802 -0.634 1.00 96.88 325 PHE A O 1
ATOM 2504 N N . ASP A 1 326 ? 9.206 -1.807 -0.128 1.00 97.69 326 ASP A N 1
ATOM 2505 C CA . ASP A 1 326 ? 7.941 -2.004 -0.832 1.00 97.69 326 ASP A CA 1
ATOM 2506 C C . ASP A 1 326 ? 7.940 -1.288 -2.187 1.00 97.69 326 ASP A C 1
ATOM 2508 O O . ASP A 1 326 ? 7.322 -1.758 -3.144 1.00 97.69 326 ASP A O 1
ATOM 2512 N N . VAL A 1 327 ? 8.662 -0.165 -2.268 1.00 97.94 327 VAL A N 1
ATOM 2513 C CA . VAL A 1 327 ? 8.900 0.606 -3.490 1.00 97.94 327 VAL A CA 1
ATOM 2514 C C . VAL A 1 327 ? 10.366 1.041 -3.536 1.00 97.94 327 VAL A C 1
ATOM 2516 O O . VAL A 1 327 ? 10.929 1.486 -2.540 1.00 97.94 327 VAL A O 1
ATOM 2519 N N . VAL A 1 328 ? 10.997 0.949 -4.702 1.00 97.62 328 VAL A N 1
ATOM 2520 C CA . VAL A 1 328 ? 12.356 1.441 -4.946 1.00 97.62 328 VAL A CA 1
ATOM 2521 C C . VAL A 1 328 ? 12.323 2.369 -6.148 1.00 97.62 328 VAL A C 1
ATOM 2523 O O . VAL A 1 328 ? 11.936 1.976 -7.248 1.00 97.62 328 VAL A O 1
ATOM 2526 N N . VAL A 1 329 ? 12.723 3.614 -5.928 1.00 97.88 329 VAL A N 1
ATOM 2527 C CA . VAL A 1 329 ? 12.723 4.685 -6.920 1.00 97.88 329 VAL A CA 1
ATOM 2528 C C . VAL A 1 329 ? 14.150 4.917 -7.371 1.00 97.88 329 VAL A C 1
ATOM 2530 O O . VAL A 1 329 ? 14.970 5.402 -6.604 1.00 97.88 329 VAL A O 1
ATOM 2533 N N . VAL A 1 330 ? 14.455 4.592 -8.621 1.00 97.25 330 VAL A N 1
ATOM 2534 C CA . VAL A 1 330 ? 15.757 4.864 -9.230 1.00 97.25 330 VAL A CA 1
ATOM 2535 C C . VAL A 1 330 ? 15.631 6.106 -10.097 1.00 97.25 330 VAL A C 1
ATOM 2537 O O . VAL A 1 330 ? 15.051 6.043 -11.182 1.00 97.25 330 VAL A O 1
ATOM 2540 N N . TRP A 1 331 ? 16.154 7.236 -9.628 1.00 97.50 331 TRP A N 1
ATOM 2541 C CA . TRP A 1 331 ? 16.137 8.497 -10.360 1.00 97.50 331 TRP A CA 1
ATOM 2542 C C . TRP A 1 331 ? 17.184 8.507 -11.478 1.00 97.50 331 TRP A C 1
ATOM 2544 O O . TRP A 1 331 ? 18.355 8.222 -11.242 1.00 97.50 331 TRP A O 1
ATOM 2554 N N . GLY A 1 332 ? 16.770 8.840 -12.701 1.00 96.12 332 GLY A N 1
ATOM 2555 C CA . GLY A 1 332 ? 17.648 8.929 -13.866 1.00 96.12 332 GLY A CA 1
ATOM 2556 C C . GLY A 1 332 ? 17.024 9.754 -14.984 1.00 96.12 332 GLY A C 1
ATOM 2557 O O . GLY A 1 332 ? 15.813 9.721 -15.154 1.00 96.12 332 GLY A O 1
ATOM 2558 N N . ASP A 1 333 ? 17.830 10.443 -15.784 1.00 95.50 333 ASP A N 1
ATOM 2559 C CA . ASP A 1 333 ? 17.372 11.215 -16.945 1.00 95.50 333 ASP A CA 1
ATOM 2560 C C . ASP A 1 333 ? 18.441 11.201 -18.052 1.00 95.50 333 ASP A C 1
ATOM 2562 O O . ASP A 1 333 ? 19.638 11.018 -17.805 1.00 95.50 333 ASP A O 1
ATOM 2566 N N . ASP A 1 334 ? 18.011 11.351 -19.300 1.00 91.88 334 ASP A N 1
ATOM 2567 C CA . ASP A 1 334 ? 18.865 11.305 -20.484 1.00 91.88 334 ASP A CA 1
ATOM 2568 C C . ASP A 1 334 ? 19.398 12.703 -20.798 1.00 91.88 334 ASP A C 1
ATOM 2570 O O . ASP A 1 334 ? 18.929 13.382 -21.712 1.00 91.88 334 ASP A O 1
ATOM 2574 N N . LEU A 1 335 ? 20.393 13.133 -20.022 1.00 89.81 335 LEU A N 1
ATOM 2575 C CA . LEU A 1 335 ? 21.052 14.421 -20.220 1.00 89.81 335 LEU A CA 1
ATOM 2576 C C . LEU A 1 335 ? 22.201 14.320 -21.222 1.00 89.81 335 LEU A C 1
ATOM 2578 O O . LEU A 1 335 ? 23.051 13.423 -21.169 1.00 89.81 335 LEU A O 1
ATOM 2582 N N . LYS A 1 336 ? 22.298 15.317 -22.105 1.00 89.31 336 LYS A N 1
ATOM 2583 C CA . LYS A 1 336 ? 23.531 15.552 -22.864 1.00 89.31 336 LYS A CA 1
ATOM 2584 C C . LYS A 1 336 ? 24.616 16.056 -21.907 1.00 89.31 336 LYS A C 1
ATOM 2586 O O . LYS A 1 336 ? 24.325 16.706 -20.910 1.00 89.31 336 LYS A O 1
ATOM 2591 N N . LYS A 1 337 ? 25.895 15.788 -22.210 1.00 84.56 337 LYS A N 1
ATOM 2592 C CA . LYS A 1 337 ? 27.024 16.122 -21.311 1.00 84.56 337 LYS A CA 1
ATOM 2593 C C . LYS A 1 337 ? 27.026 17.584 -20.833 1.00 84.56 337 LYS A C 1
ATOM 2595 O O . LYS A 1 337 ? 27.396 17.826 -19.688 1.00 84.56 337 LYS A O 1
ATOM 2600 N N . SER A 1 338 ? 26.596 18.511 -21.687 1.00 86.25 338 SER A N 1
ATOM 2601 C CA . SER A 1 338 ? 26.569 19.957 -21.444 1.00 86.25 338 SER A CA 1
ATOM 2602 C C . SER A 1 338 ? 25.210 20.510 -21.002 1.00 86.25 338 SER A C 1
ATOM 2604 O O . SER A 1 338 ? 25.071 21.722 -20.929 1.00 86.25 338 SER A O 1
ATOM 2606 N N . GLU A 1 339 ? 24.195 19.664 -20.818 1.00 91.00 339 GLU A N 1
ATOM 2607 C CA . GLU A 1 339 ? 22.871 20.102 -20.372 1.00 91.00 339 GLU A CA 1
ATOM 2608 C C . GLU A 1 339 ? 22.791 20.003 -18.847 1.00 91.00 339 GLU A C 1
ATOM 2610 O O . GLU A 1 339 ? 23.294 19.037 -18.247 1.00 91.00 339 GLU A O 1
ATOM 2615 N N . ASP A 1 340 ? 22.178 21.019 -18.246 1.00 88.75 340 ASP A N 1
ATOM 2616 C CA . ASP A 1 340 ? 21.838 21.027 -16.831 1.00 88.75 340 ASP A CA 1
ATOM 2617 C C . ASP A 1 340 ? 20.641 20.099 -16.581 1.00 88.75 340 ASP A C 1
ATOM 2619 O O . ASP A 1 340 ? 19.757 19.973 -17.439 1.00 88.75 340 ASP A O 1
ATOM 2623 N N . PRO A 1 341 ? 20.602 19.410 -15.430 1.00 88.62 341 PRO A N 1
ATOM 2624 C CA . PRO A 1 341 ? 19.472 18.571 -15.074 1.00 88.62 341 PRO A CA 1
ATOM 2625 C C . PRO A 1 341 ? 18.195 19.402 -14.985 1.00 88.62 341 PRO A C 1
ATOM 2627 O O . PRO A 1 341 ? 18.149 20.460 -14.363 1.00 88.62 341 PRO A O 1
ATOM 2630 N N . LYS A 1 342 ? 17.122 18.898 -15.593 1.00 91.44 342 LYS A N 1
ATOM 2631 C CA . LYS A 1 342 ? 15.796 19.471 -15.381 1.00 91.44 342 LYS A CA 1
ATOM 2632 C C . LYS A 1 342 ? 15.314 19.093 -13.985 1.00 91.44 342 LYS A C 1
ATOM 2634 O O . LYS A 1 342 ? 15.415 17.936 -13.576 1.00 91.44 342 LYS A O 1
ATOM 2639 N N . VAL A 1 343 ? 14.746 20.060 -13.278 1.00 91.81 343 VAL A N 1
ATOM 2640 C CA . VAL A 1 343 ? 14.061 19.819 -12.007 1.00 91.81 343 VAL A CA 1
ATOM 2641 C C . VAL A 1 343 ? 12.643 19.347 -12.324 1.00 91.81 343 VAL A C 1
ATOM 2643 O O . VAL A 1 343 ? 11.802 20.129 -12.765 1.00 91.81 343 VAL A O 1
ATOM 2646 N N . TYR A 1 344 ? 12.385 18.050 -12.157 1.00 91.12 344 TYR A N 1
ATOM 2647 C CA . TYR A 1 344 ? 11.047 17.471 -12.342 1.00 91.12 344 TYR A CA 1
ATOM 2648 C C . TYR A 1 344 ? 10.266 17.428 -11.033 1.00 91.12 344 TYR A C 1
ATOM 2650 O O . TYR A 1 344 ? 9.038 17.569 -11.030 1.00 91.12 344 TYR A O 1
ATOM 2658 N N . VAL A 1 345 ? 10.979 17.253 -9.920 1.00 91.19 345 VAL A N 1
ATOM 2659 C CA . VAL A 1 345 ? 10.404 17.267 -8.579 1.00 91.19 345 VAL A CA 1
ATOM 2660 C C . VAL A 1 345 ? 10.850 18.549 -7.901 1.00 91.19 345 VAL A C 1
ATOM 2662 O O . VAL A 1 345 ? 12.025 18.724 -7.595 1.00 91.19 345 VAL A O 1
ATOM 2665 N N . GLN A 1 346 ? 9.898 19.464 -7.743 1.00 92.50 346 GLN A N 1
ATOM 2666 C CA . GLN A 1 346 ? 10.102 20.730 -7.046 1.00 92.50 346 GLN A CA 1
ATOM 2667 C C . GLN A 1 346 ? 10.434 20.488 -5.573 1.00 92.50 346 GLN A C 1
ATOM 2669 O O . GLN A 1 346 ? 10.026 19.469 -5.006 1.00 92.50 346 GLN A O 1
ATOM 2674 N N . ASP A 1 347 ? 11.111 21.458 -4.958 1.00 92.75 347 ASP A N 1
ATOM 2675 C CA . ASP A 1 347 ? 11.304 21.480 -3.513 1.00 92.75 347 ASP A CA 1
ATOM 2676 C C . ASP A 1 347 ? 9.936 21.320 -2.809 1.00 92.75 347 ASP A C 1
ATOM 2678 O O . ASP A 1 347 ? 8.959 21.979 -3.189 1.00 92.75 347 ASP A O 1
ATOM 2682 N N . PRO A 1 348 ? 9.809 20.443 -1.797 1.00 89.56 348 PRO A N 1
ATOM 2683 C CA . PRO A 1 348 ? 8.549 20.227 -1.085 1.00 89.56 348 PRO A CA 1
ATOM 2684 C C . PRO A 1 348 ? 7.934 21.479 -0.438 1.00 89.56 348 PRO A C 1
ATOM 2686 O O . PRO A 1 348 ? 6.734 21.467 -0.127 1.00 89.56 348 PRO A O 1
ATOM 2689 N N . ALA A 1 349 ? 8.729 22.517 -0.168 1.00 89.62 349 ALA A N 1
ATOM 2690 C CA . ALA A 1 349 ? 8.268 23.819 0.304 1.00 89.62 349 ALA A CA 1
ATOM 2691 C C . ALA A 1 349 ? 7.483 24.559 -0.787 1.00 89.62 349 ALA A C 1
ATOM 2693 O O . ALA A 1 349 ? 6.419 25.105 -0.504 1.00 89.62 349 ALA A O 1
ATOM 2694 N N . ASP A 1 350 ? 7.937 24.469 -2.036 1.00 92.56 350 ASP A N 1
ATOM 2695 C CA . ASP A 1 350 ? 7.293 25.091 -3.197 1.00 92.56 350 ASP A CA 1
ATOM 2696 C C . ASP A 1 350 ? 6.199 24.198 -3.810 1.00 92.56 350 ASP A C 1
ATOM 2698 O O . ASP A 1 350 ? 5.279 24.673 -4.480 1.00 92.56 350 ASP A O 1
ATOM 2702 N N . ALA A 1 351 ? 6.259 22.890 -3.547 1.00 93.00 351 ALA A N 1
ATOM 2703 C CA . ALA A 1 351 ? 5.351 21.884 -4.092 1.00 93.00 351 ALA A CA 1
ATOM 2704 C C . ALA A 1 351 ? 4.112 21.599 -3.218 1.00 93.00 351 ALA A C 1
ATOM 2706 O O . ALA A 1 351 ? 3.421 20.607 -3.459 1.00 93.00 351 ALA A O 1
ATOM 2707 N N . GLU A 1 352 ? 3.799 22.422 -2.208 1.00 94.75 352 GLU A N 1
ATOM 2708 C CA . GLU A 1 352 ? 2.737 22.141 -1.222 1.00 94.75 352 GLU A CA 1
ATOM 2709 C C . GLU A 1 352 ? 1.393 21.782 -1.875 1.00 94.75 352 GLU A C 1
ATOM 2711 O O . GLU A 1 352 ? 0.811 20.741 -1.571 1.00 94.75 352 GLU A O 1
ATOM 2716 N N . LYS A 1 353 ? 0.959 22.559 -2.875 1.00 95.19 353 LYS A N 1
ATOM 2717 C CA . LYS A 1 353 ? -0.283 22.288 -3.615 1.00 95.19 353 LYS A CA 1
ATOM 2718 C C . LYS A 1 353 ? -0.267 20.931 -4.329 1.00 95.19 353 LYS A C 1
ATOM 2720 O O . LYS A 1 353 ? -1.295 20.256 -4.365 1.00 95.19 353 LYS A O 1
ATOM 2725 N N . LYS A 1 354 ? 0.869 20.535 -4.916 1.00 96.00 354 LYS A N 1
ATOM 2726 C CA . LYS A 1 354 ? 1.016 19.236 -5.594 1.00 96.00 354 LYS A CA 1
ATOM 2727 C C . LYS A 1 354 ? 0.973 18.100 -4.573 1.00 96.00 354 LYS A C 1
ATOM 2729 O O . LYS A 1 354 ? 0.290 17.107 -4.799 1.00 96.00 354 LYS A O 1
ATOM 2734 N N . LEU A 1 355 ? 1.652 18.253 -3.438 1.00 96.19 355 LEU A N 1
ATOM 2735 C CA . LEU A 1 355 ? 1.661 17.249 -2.372 1.00 96.19 355 LEU A CA 1
ATOM 2736 C C . LEU A 1 355 ? 0.276 17.073 -1.741 1.00 96.19 355 LEU A C 1
ATOM 2738 O O . LEU A 1 355 ? -0.142 15.942 -1.516 1.00 96.19 355 LEU A O 1
ATOM 2742 N N . ASP A 1 356 ? -0.485 18.153 -1.564 1.00 96.00 356 ASP A N 1
ATOM 2743 C CA . ASP A 1 356 ? -1.882 18.079 -1.126 1.00 96.00 356 ASP A CA 1
ATOM 2744 C C . ASP A 1 356 ? -2.769 17.341 -2.135 1.00 96.00 356 ASP A C 1
ATOM 2746 O O . ASP A 1 356 ? -3.642 16.560 -1.751 1.00 96.00 356 ASP A O 1
ATOM 2750 N N . GLN A 1 357 ? -2.560 17.567 -3.436 1.00 96.81 357 GLN A N 1
ATOM 2751 C CA . GLN A 1 357 ? -3.270 16.835 -4.488 1.00 96.81 357 GLN A CA 1
ATOM 2752 C C . GLN A 1 357 ? -2.937 15.342 -4.450 1.00 96.81 357 GLN A C 1
ATOM 2754 O O . GLN A 1 357 ? -3.850 14.519 -4.504 1.00 96.81 357 GLN A O 1
ATOM 2759 N N . LEU A 1 358 ? -1.657 14.991 -4.298 1.00 96.50 358 LEU A N 1
ATOM 2760 C CA . LEU A 1 358 ? -1.216 13.602 -4.174 1.00 96.50 358 LEU A CA 1
ATOM 2761 C C . LEU A 1 358 ? -1.778 12.936 -2.915 1.00 96.50 358 LEU A C 1
ATOM 2763 O O . LEU A 1 358 ? -2.291 11.826 -3.006 1.00 96.50 358 LEU A O 1
ATOM 2767 N N . ALA A 1 359 ? -1.779 13.627 -1.773 1.00 95.81 359 ALA A N 1
ATOM 2768 C CA . ALA A 1 359 ? -2.364 13.121 -0.533 1.00 95.81 359 ALA A CA 1
ATOM 2769 C C . ALA A 1 359 ? -3.881 12.887 -0.655 1.00 95.81 359 ALA A C 1
ATOM 2771 O O . ALA A 1 359 ? -4.405 11.908 -0.130 1.00 95.81 359 ALA A O 1
ATOM 2772 N N . ARG A 1 360 ? -4.607 13.753 -1.377 1.00 95.56 360 ARG A N 1
ATOM 2773 C CA . ARG A 1 360 ? -6.037 13.542 -1.669 1.00 95.56 360 ARG A CA 1
ATOM 2774 C C . ARG A 1 360 ? -6.265 12.371 -2.620 1.00 95.56 360 ARG A C 1
ATOM 2776 O O . ARG A 1 360 ? -7.228 11.632 -2.436 1.00 95.56 360 ARG A O 1
ATOM 2783 N N . LYS A 1 361 ? -5.396 12.204 -3.621 1.00 95.88 361 LYS A N 1
ATOM 2784 C CA . LYS A 1 361 ? -5.451 11.069 -4.553 1.00 95.88 361 LYS A CA 1
ATOM 2785 C C . LYS A 1 361 ? -5.196 9.759 -3.812 1.00 95.88 361 LYS A C 1
ATOM 2787 O O . LYS A 1 361 ? -5.927 8.796 -3.995 1.00 95.88 361 LYS A O 1
ATOM 2792 N N . GLU A 1 362 ? -4.227 9.749 -2.905 1.00 95.81 362 GLU A N 1
ATOM 2793 C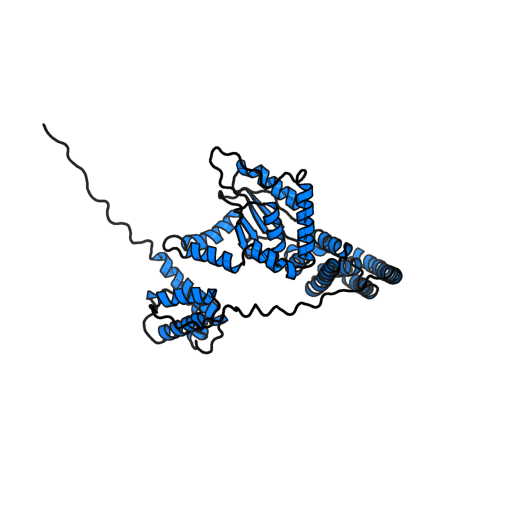 CA . GLU A 1 362 ? -3.971 8.624 -2.010 1.00 95.81 362 GLU A CA 1
ATOM 2794 C C . GLU A 1 362 ? -5.188 8.300 -1.133 1.00 95.81 362 GLU A C 1
ATOM 2796 O O . GLU A 1 362 ? -5.601 7.144 -1.064 1.00 95.81 362 GLU A O 1
ATOM 2801 N N . ASP A 1 363 ? -5.824 9.314 -0.538 1.00 95.25 363 ASP A N 1
ATOM 2802 C CA . ASP A 1 363 ? -7.055 9.124 0.239 1.00 95.25 363 ASP A CA 1
ATOM 2803 C C . ASP A 1 363 ? -8.166 8.503 -0.599 1.00 95.25 363 ASP A C 1
ATOM 2805 O O . ASP A 1 363 ? -8.867 7.610 -0.128 1.00 95.25 363 ASP A O 1
ATOM 2809 N N . GLN A 1 364 ? -8.327 8.953 -1.841 1.00 94.25 364 GLN A N 1
ATOM 2810 C CA . GLN A 1 364 ? -9.294 8.375 -2.764 1.00 94.25 364 GLN A CA 1
ATOM 2811 C C . GLN A 1 364 ? -8.980 6.902 -3.050 1.00 94.25 364 GLN A C 1
ATOM 2813 O O . GLN A 1 364 ? -9.883 6.070 -2.987 1.00 94.25 364 GLN A O 1
ATOM 2818 N N . MET A 1 365 ? -7.711 6.559 -3.283 1.00 93.81 365 MET A N 1
ATOM 2819 C CA . MET A 1 365 ? -7.310 5.172 -3.529 1.00 93.81 365 MET A CA 1
ATOM 2820 C C . MET A 1 365 ? -7.562 4.256 -2.330 1.00 93.81 365 MET A C 1
ATOM 2822 O O . MET A 1 365 ? -7.973 3.113 -2.506 1.00 93.81 365 MET A O 1
ATOM 2826 N N . LEU A 1 366 ? -7.357 4.749 -1.108 1.00 93.00 366 LEU A N 1
ATOM 2827 C CA . LEU A 1 366 ? -7.643 3.986 0.110 1.00 93.00 366 LEU A CA 1
ATOM 2828 C C . LEU A 1 366 ? -9.144 3.805 0.358 1.00 93.00 366 LEU A C 1
ATOM 2830 O O . LEU A 1 366 ? -9.562 2.784 0.901 1.00 93.00 366 LEU A O 1
ATOM 2834 N N . ARG A 1 367 ? -9.958 4.789 -0.033 1.00 91.19 367 ARG A N 1
ATOM 2835 C CA . ARG A 1 367 ? -11.425 4.721 0.055 1.00 91.19 367 ARG A CA 1
ATOM 2836 C C . ARG A 1 367 ? -12.010 3.761 -0.969 1.00 91.19 367 ARG A C 1
ATOM 2838 O O . ARG A 1 367 ? -12.937 3.014 -0.673 1.00 91.19 367 ARG A O 1
ATOM 2845 N N . GLU A 1 368 ? -11.494 3.796 -2.188 1.00 88.88 368 GLU A N 1
ATOM 2846 C CA . GLU A 1 368 ? -12.112 3.128 -3.328 1.00 88.88 368 GLU A CA 1
ATOM 2847 C C . GLU A 1 368 ? -11.101 2.279 -4.106 1.00 88.88 368 GLU A C 1
ATOM 2849 O O . GLU A 1 368 ? -10.974 2.451 -5.318 1.00 88.88 368 GLU A O 1
ATOM 2854 N N . PRO A 1 369 ? -10.407 1.325 -3.454 1.00 85.56 369 PRO A N 1
ATOM 2855 C CA . PRO A 1 369 ? -9.296 0.593 -4.064 1.00 85.56 369 PRO A CA 1
ATOM 2856 C C . PRO A 1 369 ? -9.698 -0.141 -5.347 1.00 85.56 369 PRO A C 1
ATOM 2858 O O . PRO A 1 369 ? -8.893 -0.262 -6.259 1.00 85.56 369 PRO A O 1
ATOM 2861 N N . GLU A 1 370 ? -10.948 -0.599 -5.444 1.00 83.94 370 GLU A N 1
ATOM 2862 C CA . GLU A 1 370 ? -11.477 -1.251 -6.647 1.00 83.94 370 GLU A CA 1
ATOM 2863 C C . GLU A 1 370 ? -11.759 -0.264 -7.788 1.00 83.94 370 GLU A C 1
ATOM 2865 O O . GLU A 1 370 ? -11.572 -0.616 -8.946 1.00 83.94 370 GLU A O 1
ATOM 2870 N N . ALA A 1 371 ? -12.199 0.963 -7.485 1.00 83.31 371 ALA A N 1
ATOM 2871 C CA . ALA A 1 371 ? -12.519 1.962 -8.507 1.00 83.31 371 ALA A CA 1
ATOM 2872 C C . ALA A 1 371 ? -11.252 2.580 -9.106 1.00 83.31 371 ALA A C 1
ATOM 2874 O O . ALA A 1 371 ? -11.216 2.895 -10.292 1.00 83.31 371 ALA A O 1
ATOM 2875 N N . VAL A 1 372 ? -10.209 2.728 -8.286 1.00 86.00 372 VAL A N 1
ATOM 2876 C CA . VAL A 1 372 ? -8.909 3.238 -8.731 1.00 86.00 372 VAL A CA 1
ATOM 2877 C C . VAL A 1 372 ? -8.006 2.148 -9.303 1.00 86.00 372 VAL A C 1
ATOM 2879 O O . VAL A 1 372 ? -6.994 2.481 -9.908 1.00 86.00 372 VAL A O 1
ATOM 2882 N N . ALA A 1 373 ? -8.335 0.862 -9.119 1.00 85.31 373 ALA A N 1
ATOM 2883 C CA . ALA A 1 373 ? -7.506 -0.240 -9.606 1.00 85.31 373 ALA A CA 1
ATOM 2884 C C . ALA A 1 373 ? -7.273 -0.127 -11.114 1.00 85.31 373 ALA A C 1
ATOM 2886 O O . ALA A 1 373 ? -6.124 -0.176 -11.535 1.00 85.31 373 ALA A O 1
ATOM 2887 N N . ASP A 1 374 ? -8.336 0.131 -11.881 1.00 84.06 374 ASP A N 1
ATOM 2888 C CA . ASP A 1 374 ? -8.264 0.290 -13.335 1.00 84.06 374 ASP A CA 1
ATOM 2889 C C . ASP A 1 374 ? -7.395 1.503 -13.731 1.00 84.06 374 ASP A C 1
ATOM 2891 O O . ASP A 1 374 ? -6.529 1.377 -14.592 1.00 84.06 374 ASP A O 1
ATOM 2895 N N . GLU A 1 375 ? -7.542 2.659 -13.059 1.00 88.69 375 GLU A N 1
ATOM 2896 C CA . GLU A 1 375 ? -6.692 3.843 -13.307 1.00 88.69 375 GLU A CA 1
ATOM 2897 C C . GLU A 1 375 ? -5.219 3.542 -13.010 1.00 88.69 375 GLU A C 1
ATOM 2899 O O . GLU A 1 375 ? -4.327 3.928 -13.767 1.00 88.69 375 GLU A O 1
ATOM 2904 N N . VAL A 1 376 ? -4.952 2.850 -11.903 1.00 88.88 376 VAL A N 1
ATOM 2905 C CA . VAL A 1 376 ? -3.597 2.489 -11.494 1.00 88.88 376 VAL A CA 1
ATOM 2906 C C . VAL A 1 376 ? -3.007 1.445 -12.442 1.00 88.88 376 VAL A C 1
ATOM 2908 O O . VAL A 1 376 ? -1.831 1.544 -12.780 1.00 88.88 376 VAL A O 1
ATOM 2911 N N . ASP A 1 377 ? -3.794 0.476 -12.904 1.00 85.19 377 ASP A N 1
ATOM 2912 C CA . ASP A 1 377 ? -3.387 -0.510 -13.908 1.00 85.19 377 ASP A CA 1
ATOM 2913 C C . ASP A 1 377 ? -3.053 0.148 -15.246 1.00 85.19 377 ASP A C 1
ATOM 2915 O O . ASP A 1 377 ? -1.983 -0.093 -15.806 1.00 85.19 377 ASP A O 1
ATOM 2919 N N . ASP A 1 378 ? -3.909 1.046 -15.725 1.00 85.00 378 ASP A N 1
ATOM 2920 C CA . ASP A 1 378 ? -3.669 1.785 -16.963 1.00 85.00 378 ASP A CA 1
ATOM 2921 C C . ASP A 1 378 ? -2.438 2.693 -16.838 1.00 85.00 378 ASP A C 1
ATOM 2923 O O . ASP A 1 378 ? -1.616 2.793 -17.754 1.00 85.00 378 ASP A O 1
ATOM 2927 N N . ALA A 1 379 ? -2.267 3.339 -15.682 1.00 86.19 379 ALA A N 1
ATOM 2928 C CA . ALA A 1 379 ? -1.149 4.235 -15.449 1.00 86.19 379 ALA A CA 1
ATOM 2929 C C . ALA A 1 379 ? 0.171 3.489 -15.275 1.00 86.19 379 ALA A C 1
ATOM 2931 O O . ALA A 1 379 ? 1.177 3.916 -15.838 1.00 86.19 379 ALA A O 1
ATOM 2932 N N . LEU A 1 380 ? 0.230 2.417 -14.489 1.00 86.12 380 LEU A N 1
ATOM 2933 C CA . LEU A 1 380 ? 1.471 1.670 -14.266 1.00 86.12 380 LEU A CA 1
ATOM 2934 C C . LEU A 1 380 ? 1.803 0.729 -15.433 1.00 86.12 380 LEU A C 1
ATOM 2936 O O . LEU A 1 380 ? 2.950 0.295 -15.553 1.00 86.12 380 LEU A O 1
ATOM 2940 N N . GLY A 1 381 ? 0.843 0.520 -16.334 1.00 77.00 381 GLY A N 1
ATOM 2941 C CA . GLY A 1 381 ? 0.855 -0.567 -17.293 1.00 77.00 381 GLY A CA 1
ATOM 2942 C C . GLY A 1 381 ? 0.366 -1.831 -16.602 1.00 77.00 381 GLY A C 1
ATOM 2943 O O . GLY A 1 381 ? 0.754 -2.125 -15.468 1.00 77.00 381 GLY A O 1
ATOM 2944 N N . LYS A 1 382 ? -0.476 -2.591 -17.298 1.00 69.94 382 LYS A N 1
ATOM 2945 C CA . LYS A 1 382 ? -0.914 -3.898 -16.817 1.00 69.94 382 LYS A CA 1
ATOM 2946 C C . LYS A 1 382 ? 0.329 -4.741 -16.509 1.00 69.94 382 LYS A C 1
ATOM 2948 O O . LYS A 1 382 ? 1.235 -4.769 -17.353 1.00 69.94 382 LYS A O 1
ATOM 2953 N N . PRO A 1 383 ? 0.430 -5.386 -15.330 1.00 54.31 383 PRO A N 1
ATOM 2954 C CA . PRO A 1 383 ? 1.593 -6.196 -14.968 1.00 54.31 383 PRO A CA 1
ATOM 2955 C C . PRO A 1 383 ? 2.020 -7.166 -16.078 1.00 54.31 383 PRO A C 1
ATOM 2957 O O . PRO A 1 383 ? 3.214 -7.397 -16.279 1.00 54.31 383 PRO A O 1
ATOM 2960 N N . GLU A 1 384 ? 1.046 -7.666 -16.840 1.00 53.81 384 GLU A N 1
ATOM 2961 C CA . GLU A 1 384 ? 1.225 -8.526 -18.004 1.00 53.81 384 GLU A CA 1
ATOM 2962 C C . GLU A 1 384 ? 1.999 -7.830 -19.140 1.00 53.81 384 GLU A C 1
ATOM 2964 O O . GLU A 1 384 ? 2.998 -8.363 -19.612 1.00 53.81 384 GLU A O 1
ATOM 2969 N N . GLU A 1 385 ? 1.633 -6.600 -19.518 1.00 56.19 385 GLU A N 1
ATOM 2970 C CA . GLU A 1 385 ? 2.304 -5.844 -20.592 1.00 56.19 385 GLU A CA 1
ATOM 2971 C C . GLU A 1 385 ? 3.744 -5.455 -20.228 1.00 56.19 385 GLU A C 1
ATOM 2973 O O . GLU A 1 385 ? 4.618 -5.333 -21.094 1.00 56.19 385 GLU A O 1
ATOM 2978 N N . VAL A 1 386 ? 4.009 -5.236 -18.937 1.00 52.47 386 VAL A N 1
ATOM 2979 C CA . VAL A 1 386 ? 5.353 -4.915 -18.445 1.00 52.47 386 VAL A CA 1
ATOM 2980 C C . VAL A 1 386 ? 6.244 -6.158 -18.447 1.00 52.47 386 VAL A C 1
ATOM 2982 O O . VAL A 1 386 ? 7.406 -6.057 -18.850 1.00 52.47 386 VAL A O 1
ATOM 2985 N N . GLN A 1 387 ? 5.717 -7.320 -18.046 1.00 52.62 387 GLN A N 1
ATOM 2986 C CA . GLN A 1 387 ? 6.437 -8.593 -18.148 1.00 52.62 387 GLN A CA 1
ATOM 2987 C C . GLN A 1 387 ? 6.729 -8.951 -19.602 1.00 52.62 387 GLN A C 1
ATOM 2989 O O . GLN A 1 387 ? 7.880 -9.238 -19.917 1.00 52.62 387 GLN A O 1
ATOM 2994 N N . ASP A 1 388 ? 5.746 -8.825 -20.493 1.00 52.31 388 ASP A N 1
ATOM 2995 C CA . ASP A 1 388 ? 5.914 -9.137 -21.913 1.00 52.31 388 ASP A CA 1
ATOM 2996 C C . ASP A 1 388 ? 6.949 -8.206 -22.568 1.00 52.31 388 ASP A C 1
ATOM 2998 O O . ASP A 1 388 ? 7.793 -8.654 -23.331 1.00 52.31 388 ASP A O 1
ATOM 3002 N N . ARG A 1 389 ? 7.021 -6.919 -22.189 1.00 55.97 389 ARG A N 1
ATOM 3003 C CA . ARG A 1 389 ? 8.114 -6.030 -22.642 1.00 55.97 389 ARG A CA 1
ATOM 3004 C C . ARG A 1 389 ? 9.489 -6.445 -22.129 1.00 55.97 389 ARG A C 1
ATOM 3006 O O . ARG A 1 389 ? 10.494 -6.144 -22.780 1.00 55.97 389 ARG A O 1
ATOM 3013 N N . ILE A 1 390 ? 9.576 -7.045 -20.945 1.00 49.38 390 ILE A N 1
ATOM 3014 C CA . ILE A 1 390 ? 10.839 -7.573 -20.420 1.00 49.38 390 ILE A CA 1
ATOM 3015 C C . ILE A 1 390 ? 11.198 -8.855 -21.177 1.00 49.38 390 ILE A C 1
ATOM 3017 O O . ILE A 1 390 ? 12.334 -8.962 -21.635 1.00 49.38 390 ILE A O 1
ATOM 3021 N N . GLU A 1 391 ? 10.239 -9.761 -21.372 1.00 49.44 391 GLU A N 1
ATOM 3022 C CA . GLU A 1 391 ? 10.375 -11.024 -22.111 1.00 49.44 391 GLU A CA 1
ATOM 3023 C C . GLU A 1 391 ? 10.727 -10.776 -23.591 1.00 49.44 391 GLU A C 1
ATOM 3025 O O . GLU A 1 391 ? 11.762 -11.249 -24.046 1.00 49.44 391 GLU A O 1
ATOM 3030 N N . ASP A 1 392 ? 10.031 -9.894 -24.308 1.00 49.47 392 ASP A N 1
ATOM 3031 C CA . ASP A 1 392 ? 10.329 -9.512 -25.701 1.00 49.47 392 ASP A CA 1
ATOM 3032 C C . ASP A 1 392 ? 11.730 -8.893 -25.868 1.00 49.47 392 ASP A C 1
ATOM 3034 O O . ASP A 1 392 ? 12.423 -9.079 -26.877 1.00 49.47 392 ASP A O 1
ATOM 3038 N N . ASN A 1 393 ? 12.192 -8.139 -24.865 1.00 46.09 393 ASN A N 1
ATOM 3039 C CA . ASN A 1 393 ? 13.557 -7.614 -24.849 1.00 46.09 393 ASN A CA 1
ATOM 3040 C C . ASN A 1 393 ? 14.603 -8.692 -24.508 1.00 46.09 393 ASN A C 1
ATOM 3042 O O . ASN A 1 393 ? 15.787 -8.507 -24.820 1.00 46.09 393 ASN A O 1
ATOM 3046 N N . LEU A 1 394 ? 14.187 -9.798 -23.886 1.00 40.50 394 LEU A N 1
ATOM 3047 C CA . LEU A 1 394 ? 15.002 -10.979 -23.603 1.00 40.50 394 LEU A CA 1
ATOM 3048 C C . LEU A 1 394 ? 15.008 -11.987 -24.768 1.00 40.50 394 LEU A C 1
ATOM 3050 O O . LEU A 1 394 ? 16.031 -12.638 -24.979 1.00 40.50 394 LEU A O 1
ATOM 3054 N N . GLU A 1 395 ? 13.939 -12.064 -25.562 1.00 43.88 395 GLU A N 1
ATOM 3055 C CA . GLU A 1 395 ? 13.772 -13.007 -26.679 1.00 43.88 395 GLU A CA 1
ATOM 3056 C C . GLU A 1 395 ? 14.442 -12.562 -27.989 1.00 43.88 395 GLU A C 1
ATOM 3058 O O . GLU A 1 395 ? 14.586 -13.355 -28.921 1.00 43.88 395 GLU A O 1
ATOM 3063 N N . ARG A 1 396 ? 14.960 -11.326 -28.079 1.00 43.62 396 ARG A N 1
ATOM 3064 C CA . ARG A 1 396 ? 15.835 -10.935 -29.200 1.00 43.62 396 ARG A CA 1
ATOM 3065 C C . ARG A 1 396 ? 17.103 -11.812 -29.211 1.00 43.62 396 ARG A C 1
ATOM 3067 O O . ARG A 1 396 ? 17.937 -11.693 -28.303 1.00 43.62 396 ARG A O 1
ATOM 3074 N N . PRO A 1 397 ? 17.306 -12.666 -30.234 1.00 39.19 397 PRO A N 1
ATOM 3075 C CA . PRO A 1 397 ? 18.267 -13.756 -30.149 1.00 39.19 397 PRO A CA 1
ATOM 3076 C C . PRO A 1 397 ? 19.713 -13.249 -30.133 1.00 39.19 397 PRO A C 1
ATOM 3078 O O . PRO A 1 397 ? 20.137 -12.445 -30.965 1.00 39.19 397 PRO A O 1
ATOM 3081 N N . GLY A 1 398 ? 20.481 -13.762 -29.164 1.00 40.47 398 GLY A N 1
ATOM 3082 C CA . GLY A 1 398 ? 21.945 -13.815 -29.206 1.00 40.47 398 GLY A CA 1
ATOM 3083 C C . GLY A 1 398 ? 22.713 -13.187 -28.036 1.00 40.47 398 GLY A C 1
ATOM 3084 O O . GLY A 1 398 ? 23.895 -13.482 -27.891 1.00 40.47 398 GLY A O 1
ATOM 3085 N N . LYS A 1 399 ? 22.113 -12.331 -27.187 1.00 44.75 399 LYS A N 1
ATOM 3086 C CA . LYS A 1 399 ? 22.862 -11.636 -26.101 1.00 44.75 399 LYS A CA 1
ATOM 3087 C C . LYS A 1 399 ? 22.130 -11.454 -24.759 1.00 44.75 399 LYS A C 1
ATOM 3089 O O . LYS A 1 399 ? 22.676 -10.783 -23.879 1.00 44.75 399 LYS A O 1
ATOM 3094 N N . ALA A 1 400 ? 20.916 -11.980 -24.586 1.00 43.12 400 ALA A N 1
ATOM 3095 C CA . ALA A 1 400 ? 20.026 -11.537 -23.506 1.00 43.12 400 ALA A CA 1
ATOM 3096 C C . ALA A 1 400 ? 19.690 -12.572 -22.410 1.00 43.12 400 ALA A C 1
ATOM 3098 O O . ALA A 1 400 ? 19.421 -12.153 -21.288 1.00 43.12 400 ALA A O 1
ATOM 3099 N N . ILE A 1 401 ? 19.834 -13.883 -22.631 1.00 40.19 401 ILE A N 1
ATOM 3100 C CA . ILE A 1 401 ? 19.684 -14.886 -21.547 1.00 40.19 401 ILE A CA 1
ATOM 3101 C C . ILE A 1 401 ? 20.738 -14.658 -20.449 1.00 40.19 401 ILE A C 1
ATOM 3103 O O . ILE A 1 401 ? 20.445 -14.645 -19.255 1.00 40.19 401 ILE A O 1
ATOM 3107 N N . ASP A 1 402 ? 21.941 -14.280 -20.871 1.00 45.53 402 ASP A N 1
ATOM 3108 C CA . ASP A 1 402 ? 23.029 -13.830 -20.008 1.00 45.53 402 ASP A CA 1
ATOM 3109 C C . ASP A 1 402 ? 22.697 -12.525 -19.248 1.00 45.53 402 ASP A C 1
ATOM 3111 O O . ASP A 1 402 ? 23.394 -12.151 -18.311 1.00 45.53 402 ASP A O 1
ATOM 3115 N N . ARG A 1 403 ? 21.644 -11.789 -19.642 1.00 43.97 403 ARG A N 1
ATOM 3116 C CA . ARG A 1 403 ? 21.193 -10.543 -19.006 1.00 43.97 403 ARG A CA 1
ATOM 3117 C C . ARG A 1 403 ? 20.083 -10.747 -17.986 1.00 43.97 403 ARG A C 1
ATOM 3119 O O . ARG A 1 403 ? 20.063 -9.929 -17.081 1.00 43.97 403 ARG A O 1
ATOM 3126 N N . ALA A 1 404 ? 19.213 -11.754 -18.076 1.00 37.38 404 ALA A N 1
ATOM 3127 C CA . ALA A 1 404 ? 18.129 -11.968 -17.103 1.00 37.38 404 ALA A CA 1
ATOM 3128 C C . ALA A 1 404 ? 18.659 -12.439 -15.740 1.00 37.38 404 ALA A C 1
ATOM 3130 O O . ALA A 1 404 ? 18.420 -11.771 -14.733 1.00 37.38 404 ALA A O 1
ATOM 3131 N N . GLY A 1 405 ? 19.491 -13.491 -15.728 1.00 40.97 405 GLY A N 1
ATOM 3132 C CA . GLY A 1 405 ? 20.222 -13.919 -14.526 1.00 40.97 405 GLY A CA 1
ATOM 3133 C C . GLY A 1 405 ? 21.091 -12.785 -13.983 1.00 40.97 405 GLY A C 1
ATOM 3134 O O . GLY A 1 405 ? 20.971 -12.402 -12.824 1.00 40.97 405 GLY A O 1
ATOM 3135 N N . LYS A 1 406 ? 21.816 -12.087 -14.872 1.00 49.94 406 LYS A N 1
ATOM 3136 C CA . LYS A 1 406 ? 22.513 -10.854 -14.495 1.00 49.94 406 LYS A CA 1
ATOM 3137 C C . LYS A 1 406 ? 21.574 -9.746 -14.032 1.00 49.94 406 LYS A C 1
ATOM 3139 O O . LYS A 1 406 ? 22.080 -8.874 -13.373 1.00 49.94 406 LYS A O 1
ATOM 3144 N N . THR A 1 407 ? 20.289 -9.668 -14.372 1.00 43.72 407 THR A N 1
ATOM 3145 C CA . THR A 1 407 ? 19.403 -8.558 -13.958 1.00 43.72 407 THR A CA 1
ATOM 3146 C C . THR A 1 407 ? 18.888 -8.803 -12.552 1.00 43.72 407 THR A C 1
ATOM 3148 O O . THR A 1 407 ? 18.955 -7.889 -11.743 1.00 43.72 407 THR A O 1
ATOM 3151 N N . VAL A 1 408 ? 18.522 -10.044 -12.226 1.00 44.03 408 VAL A N 1
ATOM 3152 C CA . VAL A 1 408 ? 18.236 -10.455 -10.843 1.00 44.03 408 VAL A CA 1
ATOM 3153 C C . VAL A 1 408 ? 19.495 -10.335 -9.972 1.00 44.03 408 VAL A C 1
ATOM 3155 O O . VAL A 1 408 ? 19.442 -9.710 -8.917 1.00 44.03 408 VAL A O 1
ATOM 3158 N N . ASP A 1 409 ? 20.657 -10.799 -10.442 1.00 46.50 409 ASP A N 1
ATOM 3159 C CA . ASP A 1 409 ? 21.924 -10.640 -9.710 1.00 46.50 409 ASP A CA 1
ATOM 3160 C C . ASP A 1 409 ? 22.454 -9.182 -9.713 1.00 46.50 409 ASP A C 1
ATOM 3162 O O . ASP A 1 409 ? 23.118 -8.759 -8.772 1.00 46.50 409 ASP A O 1
ATOM 3166 N N . LYS A 1 410 ? 22.117 -8.352 -10.715 1.00 53.00 410 LYS A N 1
ATOM 3167 C CA . LYS A 1 410 ? 22.418 -6.898 -10.747 1.00 53.00 410 LYS A CA 1
ATOM 3168 C C . LYS A 1 410 ? 21.524 -6.103 -9.810 1.00 53.00 410 LYS A C 1
ATOM 3170 O O . LYS A 1 410 ? 21.955 -5.035 -9.393 1.00 53.00 410 LYS A O 1
ATOM 3175 N N . VAL A 1 411 ? 20.290 -6.551 -9.586 1.00 47.16 411 VAL A N 1
ATOM 3176 C CA . VAL A 1 411 ? 19.402 -5.976 -8.575 1.00 47.16 411 VAL A CA 1
ATOM 3177 C C . VAL A 1 411 ? 19.953 -6.334 -7.200 1.00 47.16 411 VAL A C 1
ATOM 3179 O O . VAL A 1 411 ? 20.084 -5.440 -6.378 1.00 47.16 411 VAL A O 1
ATOM 3182 N N . LYS A 1 412 ? 20.419 -7.575 -6.983 1.00 52.81 412 LYS A N 1
ATOM 3183 C CA . LYS A 1 412 ? 21.135 -7.932 -5.746 1.00 52.81 412 LYS A CA 1
ATOM 3184 C C . LYS A 1 412 ? 22.329 -7.003 -5.482 1.00 52.81 412 LYS A C 1
ATOM 3186 O O . LYS A 1 412 ? 22.335 -6.365 -4.439 1.00 52.81 412 LYS A O 1
ATOM 3191 N N . GLY A 1 413 ? 23.221 -6.801 -6.454 1.00 59.06 413 GLY A N 1
ATOM 3192 C CA . GLY A 1 413 ? 24.368 -5.887 -6.310 1.00 59.06 413 GLY A CA 1
ATOM 3193 C C . GLY A 1 413 ? 24.063 -4.378 -6.383 1.00 59.06 413 GLY A C 1
ATOM 3194 O O . GLY A 1 413 ? 24.982 -3.596 -6.600 1.00 59.06 413 GLY A O 1
ATOM 3195 N N . LEU A 1 414 ? 22.795 -3.950 -6.336 1.00 53.59 414 LEU A N 1
ATOM 3196 C CA . LEU A 1 414 ? 22.417 -2.538 -6.131 1.00 53.59 414 LEU A CA 1
ATOM 3197 C C . LEU A 1 414 ? 22.075 -2.228 -4.671 1.00 53.59 414 LEU A C 1
ATOM 3199 O O . LEU A 1 414 ? 22.005 -1.061 -4.309 1.00 53.59 414 LEU A O 1
ATOM 3203 N N . PHE A 1 415 ? 21.841 -3.261 -3.868 1.00 52.50 415 PHE A N 1
ATOM 3204 C CA . PHE A 1 415 ? 21.573 -3.141 -2.438 1.00 52.50 415 PHE A CA 1
ATOM 3205 C C . PHE A 1 415 ? 22.637 -3.891 -1.613 1.00 52.50 415 PHE A C 1
ATOM 3207 O O . PHE A 1 415 ? 22.356 -4.301 -0.490 1.00 52.50 415 PHE A O 1
ATOM 3214 N N . ASP A 1 416 ? 23.768 -4.222 -2.235 1.00 53.41 416 ASP A N 1
ATOM 3215 C CA . ASP A 1 416 ? 25.019 -4.625 -1.584 1.00 53.41 416 ASP A CA 1
ATOM 3216 C C . ASP A 1 416 ? 26.015 -3.495 -1.864 1.00 53.41 416 ASP A C 1
ATOM 3218 O O . ASP A 1 416 ? 26.795 -3.152 -0.949 1.00 53.41 416 ASP A O 1
#

Radius of gyration: 28.29 Å; chains: 1; bounding box: 90×66×89 Å

Foldseek 3Di:
DDDDDDDDDDDDDDPDPPPPPVLVVLQVVCVVPVVVCVVACLVCVPPGDLVSLLVNLVSCLRRPDLVPVDDDSSLVSNLSNLLCQLQPPDPVSVVSSVVSCVSNVNPDRPPNPVPPPDPVVVVPDPPDDFQDDDFDDPQLQVQLVVLVVQLVVCVVVVNLVRSLVSLVSSCVSGVLDLVSLLVNLLSCLLVVNLPSNLVSLSNLLRSVLVVPPVSLVSLQVCLPDPSNVNPNLPDLSNCLLSVAFEEEFEEQPPPLCVVQSVLLQVLVVVLVYNYDDYHYFPHHDAEKEKEFEPSNLLVSLLSCLQQVGPRYAYAYDHCVLVVSGGMYIYDHHRDDPPDHRDRSHDRCVVCVVVSVVSSVSSSVCSNCVPVCVVVSCVVNPPNVVRVVVLVVVQPPPDPRVVPVVVVSVSSVVRVD

pLDDT: mean 86.05, std 18.27, range [35.88, 98.81]

Sequence (416 aa):
MRTTRTLLATAATLGALVLGATAAHASKNWDKYGGDCDQAAFKSPDTADIKVIARCVRMWEAYQDVSEVKDGDYKSRVVAAIERLYVQGDDKDASVARSALGRLGVTKLPERATAAKATPAAAKKPARERFNPEEPSAKQKKAAERQFKYGIKQYTKKKYDKALPYYLKMVDAAPGYAKGHYNVACIYALLGDEANMGTYLQNLADMAAGGNAEAMSNLKLARTDKDFEGIRDTSVTFKRLTGYAKIKVLNAMGEKGEENADNILASLKKLKYEADGVDESSKARKNPIIWYAEHAKGAAFIVKELLNHPKTQVVLFTADQLKGFDVVVVWGDDLKKSEDPKVYVQDPADAEKKLDQLARKEDQMLREPEAVADEVDDALGKPEEVQDRIEDNLERPGKAIDRAGKTVDKVKGLFD

Secondary structure (DSSP, 8-state):
---------------SSSSHHHHHHHHHHHHHHHHHHHHTTTTSTTTS-HHHHHHHHHHHHHH--GGG--TTHHHHHHHHHHHHHHHHS-HHHHHHHHHHHHHTT--S--------S----TT-PPPPPP--PPPPPHHHHHHHHHHHHHHHHHHTTT-HHHHHHHHHHHHHH-TT-HHHHHHHHHHHHHHT-HHHHHHHHHHHHHHHHTT-HHHHHHHHHHTT-GGGHHHHTT-HHHHHHHT--EEEEEESSGGGGHHHHHHHHHHHHHTT-EEEEEEEPSS--SS-EEEEEGGGHHHHHHHHHHH--TT-EEEEE-GGGGTT-SEEEEE-----TTPPPP--S--TTTTHHHHHHHHHHHHHHHH-HHHHHHHHHHHH--HHHHHHHHHHHHHSTTSSHHHHHHHHHHHHTT--